Protein AF-A0A7Y4T477-F1 (afdb_monomer)

Nearest PDB structures (foldseek):
  4z48-assembly2_B  TM=4.100E-01  e=2.110E-07  Desulfovibrio piger ATCC 29098
  8veh-assembly4_D  TM=5.046E-01  e=6.248E-06  Rickettsia bellii RML369-C
  3bk5-assembly1_A  TM=3.963E-01  e=6.248E-06  Vibrio parahaemolyticus RIMD 2210633
  8qxp-assembly1_A  TM=1.713E-01  e=1.794E-01  Klebsiella pneumoniae
  5o68-assembly4_L  TM=1.695E-01  e=1.138E-01  Pseudomonas sp. UK4

Foldseek 3Di:
DDDDDDDDDDDDDDDPPPDPPDDLVNLLVVLLVLLQPFQWKKKKKKKWKWKQFPVGTDIWIKIKIWIDGPPKWIKIKIWGDDPDDDTKIWIWTIDPQFIWTDINLDAAIDGPDGLQLRLVVCCVVRVRPSPARPCSNHVPPPHDPPLRHPSPDFAPKDWDDWDDDPNFTWTWIWTDDPNWIKIWTAGDPSRHTAKIWTWDDDPRIIMIMMMGMDMDTNDDDPVVSSDDDDDPSRPDDPDDDDDDDDDDDDDDLVRLLVLLLVLQQPFQWKKKKKKKWKWKDFPPDTDIWIKIKIWIDGPPWWIKIKIWTDDPDPDIKIKIWTTDHQWTWIAIDVDGDIDTDRASLVSLVVCCVVRVRPSQDSVCSNCVPRNVRCLVVPFAPWDFDPWDDDPNFTWTWIWTDRSNKIKIWTAGPPSRHTQKIWIWDDDVRIIMIMIMGMDMDTNDDDDVVSRDPDDDDDD

Sequence (459 aa):
MIIRLVAVLLAATASFSGSSGETPQQLLERMKDVYADCKTYRDSGVTQTVFFSDRGPRTVRKPFTTAFVRPRRFRYEFRDRRGEYEFDRYLIACDGPDVRVWWDVRPGVNTDRSPEAALSAAAGVSSGSSYKIPPLLMPDAPWTPLRGNPLVGLRNLKRLENGEIGGQACLRIAGDRDGDPITLWIEEERMLLRRIEEQCQSTDYRTEETTDFQPEIDVVIPDELLRFDPPESAREPSVASVPPRSREAEPTPEQILEAMKDVYARCRTYMDTGEVHEVFVDDSRRRTIRKPFTTAFVRPDRFRYEFRDRAGEEEWNRYLAWKEATEIRSWRDIKPGIEVHDSLRMALSGAGVLSGGSASVVPSLLMPVELGMLAQLALEELERLEDGERNGVACYRILGKQRDAPILLWIEKERFLLRRSERQSQIPGYLVETTTDYLPELDAEVPAEVLLFDPPERR

Structure (mmCIF, N/CA/C/O backbone):
data_AF-A0A7Y4T477-F1
#
_entry.id   AF-A0A7Y4T477-F1
#
loop_
_atom_site.group_PDB
_atom_site.id
_atom_site.type_symbol
_atom_site.label_atom_id
_atom_site.label_alt_id
_atom_site.label_comp_id
_atom_site.label_asym_id
_atom_site.label_entity_id
_atom_site.label_seq_id
_atom_site.pdbx_PDB_ins_code
_atom_site.Cartn_x
_atom_site.Cartn_y
_atom_site.Cartn_z
_atom_site.occupancy
_atom_site.B_iso_or_equiv
_atom_site.auth_seq_id
_atom_site.auth_comp_id
_atom_site.auth_asym_id
_atom_site.auth_atom_id
_atom_site.pdbx_PDB_model_num
ATOM 1 N N . MET A 1 1 ? -75.885 6.465 30.390 1.00 39.62 1 MET A N 1
ATOM 2 C CA . MET A 1 1 ? -75.005 5.339 30.763 1.00 39.62 1 MET A CA 1
ATOM 3 C C . MET A 1 1 ? -74.248 4.919 29.512 1.00 39.62 1 MET A C 1
ATOM 5 O O . MET A 1 1 ? -74.892 4.399 28.621 1.00 39.62 1 MET A O 1
ATOM 9 N N . ILE A 1 2 ? -72.967 5.286 29.400 1.00 33.28 2 ILE A N 1
ATOM 10 C CA . ILE A 1 2 ? -71.887 4.686 28.582 1.00 33.28 2 ILE A CA 1
ATOM 11 C C . ILE A 1 2 ? -70.650 5.552 28.877 1.00 33.28 2 ILE A C 1
ATOM 13 O O . ILE A 1 2 ? -70.617 6.737 28.554 1.00 33.28 2 ILE A O 1
ATOM 17 N N . ILE A 1 3 ? -69.680 4.967 29.578 1.00 32.41 3 ILE A N 1
ATOM 18 C CA . ILE A 1 3 ? -68.374 5.550 29.907 1.00 32.41 3 ILE A CA 1
ATOM 19 C C . ILE A 1 3 ? -67.410 5.128 28.791 1.00 32.41 3 ILE A C 1
ATOM 21 O O . ILE A 1 3 ? -67.316 3.941 28.486 1.00 32.41 3 ILE A O 1
ATOM 25 N N . ARG A 1 4 ? -66.711 6.086 28.167 1.00 36.78 4 ARG A N 1
ATOM 26 C CA . ARG A 1 4 ? -65.615 5.820 27.221 1.00 36.78 4 ARG A CA 1
ATOM 27 C C . ARG A 1 4 ? -64.299 5.718 27.993 1.00 36.78 4 ARG A C 1
ATOM 29 O O . ARG A 1 4 ? -63.887 6.686 28.624 1.00 36.78 4 ARG A O 1
ATOM 36 N N . LEU A 1 5 ? -63.658 4.552 27.923 1.00 31.56 5 LEU A N 1
ATOM 37 C CA . LEU A 1 5 ? -62.291 4.326 28.391 1.00 31.56 5 LEU A CA 1
ATOM 38 C C . LEU A 1 5 ? -61.298 4.893 27.365 1.00 31.56 5 LEU A C 1
ATOM 40 O O . LEU A 1 5 ? -61.365 4.556 26.184 1.00 31.56 5 LEU A O 1
ATOM 44 N N . VAL A 1 6 ? -60.370 5.725 27.833 1.00 31.89 6 VAL A N 1
ATOM 45 C CA . VAL A 1 6 ? -59.161 6.143 27.113 1.00 31.89 6 VAL A CA 1
ATOM 46 C C . VAL A 1 6 ? -58.026 5.245 27.597 1.00 31.89 6 VAL A C 1
ATOM 48 O O . VAL A 1 6 ? -57.722 5.232 28.787 1.00 31.89 6 VAL A O 1
ATOM 51 N N . ALA A 1 7 ? -57.419 4.478 26.692 1.00 30.83 7 ALA A N 1
ATOM 52 C CA . ALA A 1 7 ? -56.210 3.712 26.969 1.00 30.83 7 ALA A CA 1
ATOM 53 C C . ALA A 1 7 ? -54.987 4.576 26.627 1.00 30.83 7 ALA A C 1
ATOM 55 O O . ALA A 1 7 ? -54.766 4.920 25.468 1.00 30.83 7 ALA A O 1
ATOM 56 N N . VAL A 1 8 ? -54.220 4.945 27.652 1.00 33.53 8 VAL A N 1
ATOM 57 C CA . VAL A 1 8 ? -52.912 5.596 27.524 1.00 33.53 8 VAL A CA 1
ATOM 58 C C . VAL A 1 8 ? -51.866 4.498 27.343 1.00 33.53 8 VAL A C 1
ATOM 60 O O . VAL A 1 8 ? -51.668 3.678 28.238 1.00 33.53 8 VAL A O 1
ATOM 63 N N . LEU A 1 9 ? -51.212 4.468 26.181 1.00 30.81 9 LEU A N 1
ATOM 64 C CA . LEU A 1 9 ? -50.021 3.654 25.946 1.00 30.81 9 LEU A CA 1
ATOM 65 C C . LEU A 1 9 ? -48.815 4.390 26.556 1.00 30.81 9 LEU A C 1
ATOM 67 O O . LEU A 1 9 ? -48.405 5.432 26.049 1.00 30.81 9 LEU A O 1
ATOM 71 N N . LEU A 1 10 ? -48.261 3.864 27.649 1.00 33.50 10 LEU A N 1
ATOM 72 C CA . LEU A 1 10 ? -46.955 4.276 28.164 1.00 33.50 10 LEU A CA 1
ATOM 73 C C . LEU A 1 10 ? -45.861 3.583 27.342 1.00 33.50 10 LEU A C 1
ATOM 75 O O . LEU A 1 10 ? -45.701 2.366 27.419 1.00 33.50 10 LEU A O 1
ATOM 79 N N . ALA A 1 11 ? -45.105 4.360 26.568 1.00 34.81 11 ALA A N 1
ATOM 80 C CA . ALA A 1 11 ? -43.832 3.924 26.013 1.00 34.81 11 ALA A CA 1
ATOM 81 C C . ALA A 1 11 ? -42.778 3.953 27.131 1.00 34.81 11 ALA A C 1
ATOM 83 O O . ALA A 1 11 ? -42.527 4.999 27.729 1.00 34.81 11 ALA A O 1
ATOM 84 N N . ALA A 1 12 ? -42.188 2.799 27.435 1.00 33.12 12 ALA A N 1
ATOM 85 C CA . ALA A 1 12 ? -41.082 2.693 28.374 1.00 33.12 12 ALA A CA 1
ATOM 86 C C . ALA A 1 12 ? -39.796 3.200 27.703 1.00 33.12 12 ALA A C 1
ATOM 88 O O . ALA A 1 12 ? -39.228 2.531 26.844 1.00 33.12 12 ALA A O 1
ATOM 89 N N . THR A 1 13 ? -39.334 4.383 28.097 1.00 38.53 13 THR A N 1
ATOM 90 C CA . THR A 1 13 ? -37.973 4.852 27.824 1.00 38.53 13 THR A CA 1
ATOM 91 C C . THR A 1 13 ? -37.028 4.166 28.808 1.00 38.53 13 THR A C 1
ATOM 93 O O . THR A 1 13 ? -36.991 4.521 29.987 1.00 38.53 13 THR A O 1
ATOM 96 N N . ALA A 1 14 ? -36.290 3.157 28.350 1.00 36.94 14 ALA A N 1
ATOM 97 C CA . ALA A 1 14 ? -35.189 2.593 29.118 1.00 36.94 14 ALA A CA 1
ATOM 98 C C . ALA A 1 14 ? -33.993 3.552 29.029 1.00 36.94 14 ALA A C 1
ATOM 100 O O . ALA A 1 14 ? -33.300 3.599 28.019 1.00 36.94 14 ALA A O 1
ATOM 101 N N . SER A 1 15 ? -33.769 4.346 30.075 1.00 38.06 15 SER A N 1
ATOM 102 C CA . SER A 1 15 ? -32.536 5.116 30.227 1.00 38.06 15 SER A CA 1
ATOM 103 C C . SER A 1 15 ? -31.394 4.156 30.559 1.00 38.06 15 SER A C 1
ATOM 105 O O . SER A 1 15 ? -31.361 3.577 31.645 1.00 38.06 15 SER A O 1
ATOM 107 N N . PHE A 1 16 ? -30.468 3.968 29.620 1.00 41.22 16 PHE A N 1
ATOM 108 C CA . PHE A 1 16 ? -29.264 3.172 29.831 1.00 41.22 16 PHE A CA 1
ATOM 109 C C . PHE A 1 16 ? -28.226 4.029 30.567 1.00 41.22 16 PHE A C 1
ATOM 111 O O . PHE A 1 16 ? -27.425 4.739 29.969 1.00 41.22 16 PHE A O 1
ATOM 118 N N . SER A 1 17 ? -28.263 4.015 31.897 1.00 44.97 17 SER A N 1
ATOM 119 C CA . SER A 1 17 ? -27.195 4.590 32.716 1.00 44.97 17 SER A CA 1
ATOM 120 C C . SER A 1 17 ? -25.987 3.650 32.676 1.00 44.97 17 SER A C 1
ATOM 122 O O . SER A 1 17 ? -25.964 2.643 33.387 1.00 44.97 17 SER A O 1
ATOM 124 N N . GLY A 1 18 ? -25.004 3.951 31.822 1.00 44.03 18 GLY A N 1
ATOM 125 C CA . GLY A 1 18 ? -23.741 3.216 31.747 1.00 44.03 18 GLY A CA 1
ATOM 126 C C . GLY A 1 18 ? -23.065 3.153 33.118 1.00 44.03 18 GLY A C 1
ATOM 127 O O . GLY A 1 18 ? -22.814 4.181 33.747 1.00 44.03 18 GLY A O 1
ATOM 128 N N . SER A 1 19 ? -22.805 1.941 33.613 1.00 50.12 19 SER A N 1
ATOM 129 C CA . SER A 1 19 ? -22.192 1.759 34.929 1.00 50.12 19 SER A CA 1
ATOM 130 C C . SER A 1 19 ? -20.755 2.292 34.919 1.00 50.12 19 SER A C 1
ATOM 132 O O . SER A 1 19 ? -19.971 2.017 34.007 1.00 50.12 19 SER A O 1
ATOM 134 N N . SER A 1 20 ? -20.374 3.033 35.955 1.00 59.00 20 SER A N 1
ATOM 135 C CA . SER A 1 20 ? -19.043 3.627 36.132 1.00 59.00 20 SER A CA 1
ATOM 136 C C . SER A 1 20 ? -17.911 2.604 36.365 1.00 59.00 20 SER A C 1
ATOM 138 O O . SER A 1 20 ? -16.838 2.986 36.823 1.00 59.00 20 SER A O 1
ATOM 140 N N . GLY A 1 21 ? -18.139 1.312 36.089 1.00 79.06 21 GLY A N 1
ATOM 141 C CA . GLY A 1 21 ? -17.210 0.208 36.356 1.00 79.06 21 GLY A CA 1
ATOM 142 C C . GLY A 1 21 ? -16.731 -0.576 35.130 1.00 79.06 21 GLY A C 1
ATOM 143 O O . GLY A 1 21 ? -15.912 -1.476 35.293 1.00 79.06 21 GLY A O 1
ATOM 144 N N . GLU A 1 22 ? -17.213 -0.273 33.920 1.00 87.75 22 GLU A N 1
ATOM 145 C CA . GLU A 1 22 ? -16.790 -1.006 32.716 1.00 87.75 22 GLU A CA 1
ATOM 146 C C . GLU A 1 22 ? -15.349 -0.669 32.311 1.00 87.75 22 GLU A C 1
ATOM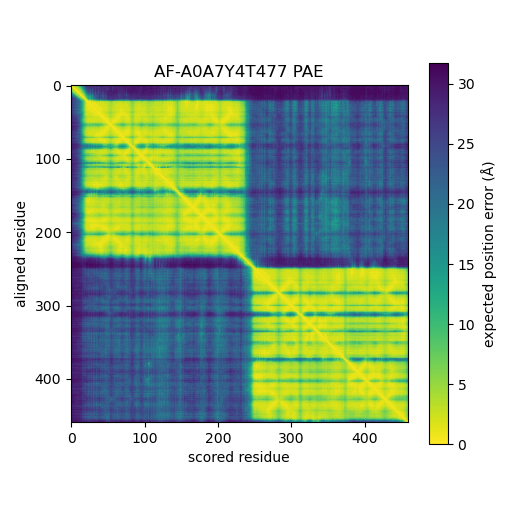 148 O O . GLU A 1 22 ? -14.958 0.504 32.233 1.00 87.75 22 GLU A O 1
ATOM 153 N N . THR A 1 23 ? -14.563 -1.709 32.023 1.00 94.38 23 THR A N 1
ATOM 154 C CA . THR A 1 23 ? -13.184 -1.565 31.549 1.00 94.38 23 THR A CA 1
ATOM 155 C C . THR A 1 23 ? -13.151 -1.113 30.084 1.00 94.38 23 THR A C 1
ATOM 157 O O . THR A 1 23 ? -14.080 -1.399 29.323 1.00 94.38 23 THR A O 1
ATOM 160 N N . PRO A 1 24 ? -12.069 -0.452 29.628 1.00 95.06 24 PRO A N 1
ATOM 161 C CA . PRO A 1 24 ? -11.892 -0.123 28.211 1.00 95.06 24 PRO A CA 1
ATOM 162 C C . PRO A 1 24 ? -12.053 -1.329 27.278 1.00 95.06 24 PRO A C 1
ATOM 164 O O . PRO A 1 24 ? -12.638 -1.212 26.208 1.00 95.06 24 PRO A O 1
ATOM 167 N N . GLN A 1 25 ? -11.567 -2.499 27.694 1.00 93.69 25 GLN A N 1
ATOM 168 C CA . GLN A 1 25 ? -11.670 -3.743 26.936 1.00 93.69 25 GLN A CA 1
ATOM 169 C C . GLN A 1 25 ? -13.130 -4.167 26.754 1.00 93.69 25 GLN A C 1
ATOM 171 O O . GLN A 1 25 ? -13.528 -4.499 25.643 1.00 93.69 25 GLN A O 1
ATOM 176 N N . GLN A 1 26 ? -13.930 -4.115 27.824 1.00 94.62 26 GLN A N 1
ATOM 177 C CA . GLN A 1 26 ? -15.356 -4.452 27.772 1.00 94.62 26 GLN A CA 1
ATOM 178 C C . GLN A 1 26 ? -16.133 -3.491 26.867 1.00 94.62 26 GLN A C 1
ATOM 180 O O . GLN A 1 26 ? -16.978 -3.925 26.091 1.00 94.62 26 GLN A O 1
ATOM 185 N N . LEU A 1 27 ? -15.813 -2.196 26.923 1.00 95.25 27 LEU A N 1
ATOM 186 C CA . LEU A 1 27 ? -16.435 -1.188 26.064 1.00 95.25 27 LEU A CA 1
ATOM 187 C C . LEU A 1 27 ? -16.106 -1.407 24.581 1.00 95.25 27 LEU A C 1
ATOM 189 O O . LEU A 1 27 ? -16.996 -1.289 23.739 1.00 95.25 27 LEU A O 1
ATOM 193 N N . LEU A 1 28 ? -14.851 -1.743 24.262 1.00 94.38 28 LEU A N 1
ATOM 194 C CA . LEU A 1 28 ? -14.455 -2.070 22.891 1.00 94.38 28 LEU A CA 1
ATOM 195 C C . LEU A 1 28 ? -15.134 -3.335 22.386 1.00 94.38 28 LEU A C 1
ATOM 197 O O . LEU A 1 28 ? -15.555 -3.358 21.235 1.00 94.38 28 LEU A O 1
ATOM 201 N N . GLU A 1 29 ? -15.253 -4.363 23.221 1.00 92.75 29 GLU A N 1
ATOM 202 C CA . GLU A 1 29 ? -15.910 -5.601 22.810 1.00 92.75 29 GLU A CA 1
ATOM 203 C C . GLU A 1 29 ? -17.400 -5.378 22.556 1.00 92.75 29 GLU A C 1
ATOM 205 O O . GLU A 1 29 ? -17.884 -5.701 21.478 1.00 92.75 29 GLU A O 1
ATOM 210 N N . ARG A 1 30 ? -18.089 -4.657 23.450 1.00 95.75 30 ARG A N 1
ATOM 211 C CA . ARG A 1 30 ? -19.495 -4.283 23.246 1.00 95.75 30 ARG A CA 1
ATOM 212 C C . ARG A 1 30 ? -19.708 -3.470 21.968 1.00 95.75 30 ARG A C 1
ATOM 214 O O . ARG A 1 30 ? -20.701 -3.664 21.277 1.00 95.75 30 ARG A O 1
ATOM 221 N N . MET A 1 31 ? -18.793 -2.551 21.647 1.00 96.38 31 MET A N 1
ATOM 222 C CA . MET A 1 31 ? -18.834 -1.820 20.376 1.00 96.38 31 MET A CA 1
ATOM 223 C C . MET A 1 31 ? -18.731 -2.787 19.189 1.00 96.38 31 MET A C 1
ATOM 225 O O . MET A 1 31 ? -19.536 -2.699 18.269 1.00 96.38 31 MET A O 1
ATOM 229 N N . LYS A 1 32 ? -17.768 -3.717 19.197 1.00 94.31 32 LYS A N 1
ATOM 230 C CA . LYS A 1 32 ? -17.609 -4.695 18.109 1.00 94.31 32 LYS A CA 1
ATOM 231 C C . LYS A 1 32 ? -18.841 -5.580 17.953 1.00 94.31 32 LYS A C 1
ATOM 233 O O . LYS A 1 32 ? -19.265 -5.768 16.818 1.00 94.31 32 LYS A O 1
ATOM 238 N N . ASP A 1 33 ? -19.426 -6.045 19.056 1.00 94.94 33 ASP A N 1
ATOM 239 C CA . ASP A 1 33 ? -20.644 -6.861 19.051 1.00 94.94 33 ASP A CA 1
ATOM 240 C C . ASP A 1 33 ? -21.796 -6.130 18.347 1.00 94.94 33 ASP A C 1
ATOM 242 O O . ASP A 1 33 ? -22.459 -6.698 17.485 1.00 94.94 33 ASP A O 1
ATOM 246 N N . VAL A 1 34 ? -21.972 -4.826 18.602 1.00 97.69 34 VAL A N 1
ATOM 247 C CA . VAL A 1 34 ? -22.994 -4.015 17.913 1.00 97.69 34 VAL A CA 1
ATOM 248 C C . VAL A 1 34 ? -22.800 -4.006 16.390 1.00 97.69 34 VAL A C 1
ATOM 250 O O . VAL A 1 34 ? -23.770 -4.149 15.643 1.00 97.69 34 VAL A O 1
ATOM 253 N N . TYR A 1 35 ? -21.564 -3.867 15.902 1.00 96.75 35 TYR A N 1
ATOM 254 C CA . TYR A 1 35 ? -21.280 -3.927 14.461 1.00 96.75 35 TYR A CA 1
ATOM 255 C C . TYR A 1 35 ? -21.420 -5.350 13.894 1.00 96.75 35 TYR A C 1
ATOM 257 O O . TYR A 1 35 ? -21.933 -5.522 12.784 1.00 96.75 35 TYR A O 1
ATOM 265 N N . ALA A 1 36 ? -20.997 -6.361 14.653 1.00 94.50 36 ALA A N 1
ATOM 266 C CA . ALA A 1 36 ? -21.094 -7.770 14.291 1.00 94.50 36 ALA A CA 1
ATOM 267 C C . ALA A 1 36 ? -22.551 -8.241 14.164 1.00 94.50 36 ALA A C 1
ATOM 269 O O . ALA A 1 36 ? -22.854 -9.030 13.267 1.00 94.50 36 ALA A O 1
ATOM 270 N N . ASP A 1 37 ? -23.449 -7.714 14.998 1.00 96.38 37 ASP A N 1
ATOM 271 C CA . ASP A 1 37 ? -24.852 -8.126 15.066 1.00 96.38 37 ASP A CA 1
ATOM 272 C C . ASP A 1 37 ? -25.777 -7.323 14.141 1.00 96.38 37 ASP A C 1
ATOM 274 O O . ASP A 1 37 ? -26.859 -7.801 13.780 1.00 96.38 37 ASP A O 1
ATOM 278 N N . CYS A 1 38 ? -25.374 -6.121 13.710 1.00 97.31 38 CYS A N 1
ATOM 279 C CA . CYS A 1 38 ? -26.228 -5.286 12.864 1.00 97.31 38 CYS A CA 1
ATOM 280 C C . CYS A 1 38 ? -26.579 -5.979 11.534 1.00 97.31 38 CYS A C 1
ATOM 282 O O . CYS A 1 38 ? -25.773 -6.687 10.917 1.00 97.31 38 CYS A O 1
ATOM 284 N N . LYS A 1 39 ? -27.810 -5.781 11.061 1.00 97.94 39 LYS A N 1
ATOM 285 C CA . LYS A 1 39 ? -28.312 -6.328 9.790 1.00 97.94 39 LYS A CA 1
ATOM 286 C C . LYS A 1 39 ? -27.908 -5.459 8.615 1.00 97.94 39 LYS A C 1
ATOM 288 O O . LYS A 1 39 ? -27.639 -5.971 7.528 1.00 97.94 39 LYS A O 1
ATOM 293 N N . THR A 1 40 ? -27.895 -4.153 8.831 1.00 98.50 40 THR A N 1
ATOM 294 C CA . THR A 1 40 ? -27.515 -3.168 7.829 1.00 98.50 40 THR A CA 1
ATOM 295 C C . THR A 1 40 ? -26.647 -2.092 8.453 1.00 98.50 40 THR A C 1
ATOM 297 O O . THR A 1 40 ? -26.750 -1.800 9.644 1.00 98.50 40 THR A O 1
ATOM 300 N N . TYR A 1 41 ? -25.796 -1.494 7.631 1.00 98.56 41 TYR A N 1
ATOM 301 C CA . TYR A 1 41 ? -24.948 -0.385 8.027 1.00 98.56 41 TYR A CA 1
ATOM 302 C C . TYR A 1 41 ? -24.767 0.568 6.852 1.00 98.56 41 TYR A C 1
ATOM 304 O O . TYR A 1 41 ? -24.539 0.134 5.721 1.00 98.56 41 TYR A O 1
ATOM 312 N N . ARG A 1 42 ? -24.838 1.870 7.117 1.00 98.31 42 ARG A N 1
ATOM 313 C CA . ARG A 1 42 ? -24.329 2.896 6.209 1.00 98.31 42 ARG A CA 1
ATOM 314 C C . ARG A 1 42 ? -23.553 3.946 6.966 1.00 98.31 42 ARG A C 1
ATOM 316 O O . ARG A 1 42 ? -23.807 4.191 8.142 1.00 98.31 42 ARG A O 1
ATOM 323 N N . ASP A 1 43 ? -22.635 4.574 6.257 1.00 97.69 43 ASP A N 1
ATOM 324 C CA . ASP A 1 43 ? -21.819 5.638 6.802 1.00 97.69 43 ASP A CA 1
ATOM 325 C C . ASP A 1 43 ? -21.274 6.544 5.701 1.00 97.69 43 ASP A C 1
ATOM 327 O O . ASP A 1 43 ? -21.006 6.106 4.577 1.00 97.69 43 ASP A O 1
ATOM 331 N N . SER A 1 44 ? -21.082 7.804 6.065 1.00 97.50 44 SER A N 1
ATOM 332 C CA . SER A 1 44 ? -20.267 8.766 5.345 1.00 97.50 44 SER A CA 1
ATOM 333 C C . SER A 1 44 ? -19.275 9.395 6.309 1.00 97.50 44 SER A C 1
ATOM 335 O O . SER A 1 44 ? -19.654 9.915 7.358 1.00 97.50 44 SER A O 1
ATOM 337 N N . GLY A 1 45 ? -18.008 9.402 5.923 1.00 97.19 45 GLY A N 1
ATOM 338 C CA . GLY A 1 45 ? -16.941 9.887 6.777 1.00 97.19 45 GLY A CA 1
ATOM 339 C C . GLY A 1 45 ? -15.860 10.622 6.011 1.00 97.19 45 GLY A C 1
ATOM 340 O O . GLY A 1 45 ? -15.884 10.728 4.781 1.00 97.19 45 GLY A O 1
ATOM 341 N N . VAL A 1 46 ? -14.901 11.162 6.754 1.00 97.25 46 VAL A N 1
ATOM 342 C CA . VAL A 1 46 ? -13.724 11.823 6.189 1.00 97.25 46 VAL A CA 1
ATOM 343 C C . VAL A 1 46 ? -12.504 11.392 6.975 1.00 97.25 46 VAL A C 1
ATOM 345 O O . VAL A 1 46 ? -12.455 11.577 8.188 1.00 97.25 46 VAL A O 1
ATOM 348 N N . THR A 1 47 ? -11.495 10.879 6.274 1.00 96.12 47 THR A N 1
ATOM 349 C CA . THR A 1 47 ? -10.149 10.778 6.838 1.00 96.12 47 THR A CA 1
ATOM 350 C C . THR A 1 47 ? -9.374 12.043 6.510 1.00 96.12 47 THR A C 1
ATOM 352 O O . THR A 1 47 ? -9.248 12.424 5.347 1.00 96.12 47 THR A O 1
ATOM 355 N N . GLN A 1 48 ? -8.863 12.708 7.537 1.00 95.94 48 GLN A N 1
ATOM 356 C CA . GLN A 1 48 ? -7.990 13.862 7.440 1.00 95.94 48 GLN A CA 1
ATOM 357 C C . GLN A 1 48 ? -6.619 13.504 8.004 1.00 95.94 48 GLN A C 1
ATOM 359 O O . GLN A 1 48 ? -6.520 13.143 9.169 1.00 95.94 48 GLN A O 1
ATOM 364 N N . THR A 1 49 ? -5.569 13.673 7.208 1.00 92.00 49 THR A N 1
ATOM 365 C CA . THR A 1 49 ? -4.183 13.454 7.637 1.00 92.00 49 THR A CA 1
ATOM 366 C C . THR A 1 49 ? -3.415 14.767 7.533 1.00 92.00 49 THR A C 1
ATOM 368 O O . THR A 1 49 ? -3.346 15.370 6.457 1.00 92.00 49 THR A O 1
ATOM 371 N N . VAL A 1 50 ? -2.834 15.219 8.643 1.00 93.19 50 VAL A N 1
ATOM 372 C CA . VAL A 1 50 ? -1.918 16.361 8.703 1.00 93.19 50 VAL A CA 1
ATOM 373 C C . VAL A 1 50 ? -0.493 15.824 8.727 1.00 93.19 50 VAL A C 1
ATOM 375 O O . VAL A 1 50 ? -0.082 15.176 9.683 1.00 93.19 50 VAL A O 1
ATOM 378 N N . PHE A 1 51 ? 0.258 16.092 7.665 1.00 88.44 51 PHE A N 1
ATOM 379 C CA . PHE A 1 51 ? 1.667 15.745 7.522 1.00 88.44 51 PHE A CA 1
ATOM 380 C C . PHE A 1 51 ? 2.521 16.907 8.008 1.00 88.44 51 PHE A C 1
ATOM 382 O O . PHE A 1 51 ? 2.432 18.002 7.456 1.00 88.44 51 PHE A O 1
ATOM 389 N N . PHE A 1 52 ? 3.368 16.670 9.002 1.00 88.44 52 PHE A N 1
ATOM 390 C CA . PHE A 1 52 ? 4.343 17.634 9.497 1.00 88.44 52 PHE A CA 1
ATOM 391 C C . PHE A 1 52 ? 5.710 17.324 8.883 1.00 88.44 52 PHE A C 1
ATOM 393 O O . PHE A 1 52 ? 6.208 16.206 9.010 1.00 88.44 52 PHE A O 1
ATOM 400 N N . SER A 1 53 ? 6.296 18.319 8.215 1.00 82.81 53 SER A N 1
ATOM 401 C CA . SER A 1 53 ? 7.623 18.261 7.588 1.00 82.81 53 SER A CA 1
ATOM 402 C C . SER A 1 53 ? 8.345 19.600 7.755 1.00 82.81 53 SER A C 1
ATOM 404 O O . SER A 1 53 ? 7.715 20.594 8.126 1.00 82.81 53 SER A O 1
ATOM 406 N N . ASP A 1 54 ? 9.623 19.665 7.379 1.00 81.50 54 ASP A N 1
ATOM 407 C CA . ASP A 1 54 ? 10.417 20.906 7.387 1.00 81.50 54 ASP A CA 1
ATOM 408 C C . ASP A 1 54 ? 9.822 22.027 6.517 1.00 81.50 54 ASP A C 1
ATOM 410 O O . ASP A 1 54 ? 10.106 23.205 6.717 1.00 81.50 54 ASP A O 1
ATOM 414 N N . ARG A 1 55 ? 8.963 21.679 5.549 1.00 81.75 55 ARG A N 1
ATOM 415 C CA . ARG A 1 55 ? 8.259 22.641 4.682 1.00 81.75 55 ARG A CA 1
ATOM 416 C C . ARG A 1 55 ? 6.950 23.162 5.287 1.00 81.75 55 ARG A C 1
ATOM 418 O O . ARG A 1 55 ? 6.237 23.915 4.628 1.00 81.75 55 ARG A O 1
ATOM 425 N N . GLY A 1 56 ? 6.630 22.763 6.517 1.00 86.31 56 GLY A N 1
ATOM 426 C CA . GLY A 1 56 ? 5.387 23.086 7.210 1.00 86.31 56 GLY A CA 1
ATOM 427 C C . GLY A 1 56 ? 4.325 21.982 7.112 1.00 86.31 56 GLY A C 1
ATOM 428 O O . GLY A 1 56 ? 4.546 20.943 6.474 1.00 86.31 56 GLY A O 1
ATOM 429 N N . PRO A 1 57 ? 3.174 22.178 7.783 1.00 90.88 57 PRO A N 1
ATOM 430 C CA . PRO A 1 57 ? 2.095 21.206 7.796 1.00 90.88 57 PRO A CA 1
ATOM 431 C C . PRO A 1 57 ? 1.328 21.199 6.468 1.00 90.88 57 PRO A C 1
ATOM 433 O O . PRO A 1 57 ? 0.926 22.244 5.956 1.00 90.88 57 PRO A O 1
ATOM 436 N N . ARG A 1 58 ? 1.056 20.007 5.935 1.00 90.06 58 ARG A N 1
ATOM 437 C CA . ARG A 1 58 ? 0.163 19.792 4.789 1.00 90.06 58 ARG A CA 1
ATOM 438 C C . ARG A 1 58 ? -1.004 18.915 5.214 1.00 90.06 58 ARG A C 1
ATOM 440 O O . ARG A 1 58 ? -0.795 17.859 5.793 1.00 90.06 58 ARG A O 1
ATOM 447 N N . THR A 1 59 ? -2.224 19.305 4.858 1.00 89.94 59 THR A N 1
ATOM 448 C CA . THR A 1 59 ? -3.429 18.516 5.156 1.00 89.94 59 THR A CA 1
ATOM 449 C C . THR A 1 59 ? -3.948 17.818 3.902 1.00 89.94 59 THR A C 1
ATOM 451 O O . THR A 1 59 ? -4.054 18.436 2.844 1.00 89.94 59 THR A O 1
ATOM 454 N N . VAL A 1 60 ? -4.294 16.539 4.024 1.00 86.81 60 VAL A N 1
ATOM 455 C CA . VAL A 1 60 ? -4.993 15.749 3.003 1.00 86.81 60 VAL A CA 1
ATOM 456 C C . VAL A 1 60 ? -6.324 15.289 3.584 1.00 86.81 60 VAL A C 1
ATOM 458 O O . VAL A 1 60 ? -6.381 14.906 4.749 1.00 86.81 60 VAL A O 1
ATOM 461 N N . ARG A 1 61 ? -7.400 15.346 2.793 1.00 91.81 61 ARG A N 1
ATOM 462 C CA . ARG A 1 61 ? -8.745 14.914 3.198 1.00 91.81 61 ARG A CA 1
ATOM 463 C C . ARG A 1 61 ? -9.303 13.946 2.166 1.00 91.81 61 ARG A C 1
ATOM 465 O O . ARG A 1 61 ? -9.299 14.268 0.981 1.00 91.81 61 ARG A O 1
ATOM 472 N N . LYS A 1 62 ? -9.802 12.804 2.628 1.00 93.44 62 LYS A N 1
ATOM 473 C CA . LYS A 1 62 ? -10.361 11.734 1.800 1.00 93.44 62 LYS A CA 1
ATOM 474 C C . LYS A 1 62 ? -11.752 11.377 2.316 1.00 93.44 62 LYS A C 1
ATOM 476 O O . LYS A 1 62 ? -11.856 10.655 3.311 1.00 93.44 62 LYS A O 1
ATOM 481 N N . PRO A 1 63 ? -12.825 11.937 1.729 1.00 96.25 63 PRO A N 1
ATOM 482 C CA . PRO A 1 63 ? -14.174 11.530 2.082 1.00 96.25 63 PRO A CA 1
ATOM 483 C C . PRO A 1 63 ? -14.430 10.103 1.593 1.00 96.25 63 PRO A C 1
ATOM 485 O O . PRO A 1 63 ? -13.953 9.708 0.525 1.00 96.25 63 PRO A O 1
ATOM 488 N N . PHE A 1 64 ? -15.202 9.346 2.361 1.00 97.12 64 PHE A N 1
ATOM 489 C CA . PHE A 1 64 ? -15.596 7.987 2.023 1.00 97.12 64 PHE A CA 1
ATOM 490 C C . PHE A 1 64 ? -17.062 7.726 2.364 1.00 97.12 64 PHE A C 1
ATOM 492 O O . PHE A 1 64 ? -17.682 8.444 3.148 1.00 97.12 64 PHE A O 1
ATOM 499 N N . THR A 1 65 ? -17.611 6.677 1.761 1.00 97.88 65 THR A N 1
ATOM 500 C CA . THR A 1 65 ? -18.934 6.134 2.071 1.00 97.88 65 THR A CA 1
ATOM 501 C C . THR A 1 65 ? -18.857 4.620 2.152 1.00 97.88 65 THR A C 1
ATOM 503 O O . THR A 1 65 ? -18.138 3.988 1.375 1.00 97.88 65 THR A O 1
ATOM 506 N N . THR A 1 66 ? -19.620 4.043 3.072 1.00 97.88 66 THR A N 1
ATOM 507 C CA . THR A 1 66 ? -19.754 2.594 3.230 1.00 97.88 66 THR A CA 1
ATOM 508 C C . THR A 1 66 ? -21.232 2.240 3.290 1.00 97.88 66 THR A C 1
ATOM 510 O O . THR A 1 66 ? -22.005 2.935 3.944 1.00 97.88 66 THR A O 1
ATOM 513 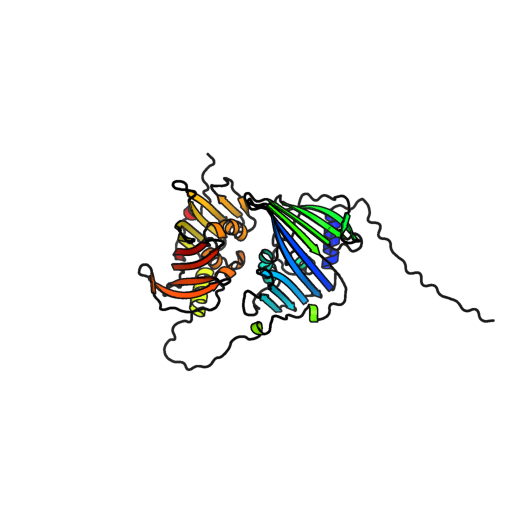N N . ALA A 1 67 ? -21.632 1.162 2.627 1.00 98.25 67 ALA A N 1
ATOM 514 C CA . ALA A 1 67 ? -22.960 0.575 2.743 1.00 98.25 67 ALA A CA 1
ATOM 515 C C . ALA A 1 67 ? -22.833 -0.945 2.856 1.00 98.25 67 ALA A C 1
ATOM 517 O O . ALA A 1 67 ? -22.011 -1.563 2.182 1.00 98.25 67 ALA A O 1
ATOM 518 N N . PHE A 1 68 ? -23.641 -1.551 3.714 1.00 97.56 68 PHE A N 1
ATOM 519 C CA . PHE A 1 68 ? -23.594 -2.975 3.999 1.00 97.56 68 PHE A CA 1
ATOM 520 C C . PHE A 1 68 ? -24.984 -3.509 4.332 1.00 97.56 68 PHE A C 1
ATOM 522 O O . PHE A 1 68 ? -25.750 -2.886 5.069 1.00 97.56 68 PHE A O 1
ATOM 529 N N . VAL A 1 69 ? -25.285 -4.691 3.802 1.00 97.62 69 VAL A N 1
ATOM 530 C CA . VAL A 1 69 ? -26.464 -5.490 4.124 1.00 97.62 69 VAL A CA 1
ATOM 531 C C . VAL A 1 69 ? -26.016 -6.938 4.306 1.00 97.62 69 VAL A C 1
ATOM 533 O O . VAL A 1 69 ? -25.451 -7.565 3.401 1.00 97.62 69 VAL A O 1
ATOM 536 N N . ARG A 1 70 ? -26.283 -7.481 5.494 1.00 95.00 70 ARG A N 1
ATOM 537 C CA . ARG A 1 70 ? -25.984 -8.869 5.845 1.00 95.00 70 ARG A CA 1
ATOM 538 C C . ARG A 1 70 ? -26.767 -9.820 4.916 1.00 95.00 70 ARG A C 1
ATOM 540 O O . ARG A 1 70 ? -27.926 -9.546 4.608 1.00 95.00 70 ARG A O 1
ATOM 547 N N . PRO A 1 71 ? -26.179 -10.947 4.470 1.00 90.00 71 PRO A N 1
ATOM 548 C CA . PRO A 1 71 ? -24.879 -11.474 4.883 1.00 90.00 71 PRO A CA 1
ATOM 549 C C . PRO A 1 71 ? -23.662 -10.879 4.170 1.00 90.00 71 PRO A C 1
ATOM 551 O O . PRO A 1 71 ? -22.599 -10.847 4.780 1.00 90.00 71 PRO A O 1
ATOM 554 N N . ARG A 1 72 ? -23.764 -10.464 2.899 1.00 85.00 72 ARG A N 1
ATOM 555 C CA . ARG A 1 72 ? -22.574 -10.201 2.058 1.00 85.00 72 ARG A CA 1
ATOM 556 C C . ARG A 1 72 ? -22.767 -9.153 0.954 1.00 85.00 72 ARG A C 1
ATOM 558 O O . ARG A 1 72 ? -22.020 -9.171 -0.020 1.00 85.00 72 ARG A O 1
ATOM 565 N N . ARG A 1 73 ? -23.746 -8.251 1.067 1.00 94.25 73 ARG A N 1
ATOM 566 C CA . ARG A 1 73 ? -23.844 -7.099 0.156 1.00 94.25 73 ARG A CA 1
ATOM 567 C C . ARG A 1 73 ? -23.092 -5.936 0.774 1.00 94.25 73 ARG A C 1
ATOM 569 O O . ARG A 1 73 ? -23.405 -5.522 1.884 1.00 94.25 73 ARG A O 1
ATOM 576 N N . PHE A 1 74 ? -22.085 -5.433 0.081 1.00 95.00 74 PHE A N 1
ATOM 577 C CA . PHE A 1 74 ? -21.182 -4.422 0.611 1.00 95.00 74 PHE A CA 1
ATOM 578 C C . PHE A 1 74 ? -20.763 -3.461 -0.492 1.00 95.00 74 PHE A C 1
ATOM 580 O O . PHE A 1 74 ? -20.530 -3.865 -1.626 1.00 95.00 74 PHE A O 1
ATOM 587 N N . ARG A 1 75 ? -20.621 -2.186 -0.153 1.00 96.69 75 ARG A N 1
ATOM 588 C CA . ARG A 1 75 ? -20.035 -1.178 -1.024 1.00 96.69 75 ARG A CA 1
ATOM 589 C C . ARG A 1 75 ? -19.186 -0.239 -0.194 1.00 96.69 75 ARG A C 1
ATOM 591 O O . ARG A 1 75 ? -19.615 0.234 0.854 1.00 96.69 75 ARG A O 1
ATOM 598 N N . TYR A 1 76 ? -18.015 0.076 -0.711 1.00 96.62 76 TYR A N 1
ATOM 599 C CA . TYR A 1 76 ? -17.134 1.082 -0.156 1.00 96.62 76 TYR A CA 1
ATOM 600 C C . TYR A 1 76 ? -16.634 1.989 -1.271 1.00 96.62 76 TYR A C 1
ATOM 602 O O . TYR A 1 76 ? -16.215 1.519 -2.327 1.00 96.62 76 TYR A O 1
ATOM 610 N N . GLU A 1 77 ? -16.676 3.291 -1.033 1.00 96.19 77 GLU A N 1
ATOM 611 C CA . GLU A 1 77 ? -16.127 4.294 -1.934 1.00 96.19 77 GLU A CA 1
ATOM 612 C C . GLU A 1 77 ? -15.303 5.292 -1.139 1.00 96.19 77 GLU A C 1
ATOM 614 O O . GLU A 1 77 ? -15.770 5.768 -0.110 1.00 96.19 77 GLU A O 1
ATOM 619 N N . PHE A 1 78 ? -14.138 5.684 -1.651 1.00 94.50 78 PHE A N 1
ATOM 620 C CA . PHE A 1 78 ? -13.474 6.907 -1.203 1.00 94.50 78 PHE A CA 1
ATOM 621 C C . PHE A 1 78 ? -13.084 7.779 -2.384 1.00 94.50 78 PHE A C 1
ATOM 623 O O . PHE A 1 78 ? -13.012 7.315 -3.525 1.00 94.50 78 PHE A O 1
ATOM 630 N N . ARG A 1 79 ? -12.834 9.052 -2.089 1.00 91.62 79 ARG A N 1
ATOM 631 C CA . ARG A 1 79 ? -12.346 10.024 -3.060 1.00 91.62 79 ARG A CA 1
ATOM 632 C C . ARG A 1 79 ? -11.022 10.600 -2.595 1.00 91.62 79 ARG A C 1
ATOM 634 O O . ARG A 1 79 ? -10.894 10.987 -1.434 1.00 91.62 79 ARG A O 1
ATOM 641 N N . ASP A 1 80 ? -10.054 10.663 -3.496 1.00 84.38 80 ASP A N 1
ATOM 642 C CA . ASP A 1 80 ? -8.785 11.354 -3.284 1.00 84.38 80 ASP A CA 1
ATOM 643 C C . ASP A 1 80 ? -8.719 12.578 -4.186 1.00 84.38 80 ASP A C 1
ATOM 645 O O . ASP A 1 80 ? -9.195 12.547 -5.314 1.00 84.38 80 ASP A O 1
ATOM 649 N N . ARG A 1 81 ? -8.171 13.683 -3.694 1.00 78.81 81 ARG A N 1
ATOM 650 C CA . ARG A 1 81 ? -8.176 14.939 -4.446 1.00 78.81 81 ARG A CA 1
ATOM 651 C C . ARG A 1 81 ? -6.995 14.981 -5.418 1.00 78.81 81 ARG A C 1
ATOM 653 O O . ARG A 1 81 ? -5.842 14.950 -4.986 1.00 78.81 81 ARG A O 1
ATOM 660 N N . ARG A 1 82 ? -7.283 15.163 -6.709 1.00 66.81 82 ARG A N 1
ATOM 661 C CA . ARG A 1 82 ? -6.312 15.434 -7.777 1.00 66.81 82 ARG A CA 1
ATOM 662 C C . ARG A 1 82 ? -6.370 16.926 -8.131 1.00 66.81 82 ARG A C 1
ATOM 664 O O . ARG A 1 82 ? -7.366 17.437 -8.627 1.00 66.81 82 ARG A O 1
ATOM 671 N N . GLY A 1 83 ? -5.305 17.669 -7.832 1.00 60.53 83 GLY A N 1
ATOM 672 C CA . GLY A 1 83 ? -5.253 19.112 -8.115 1.00 60.53 83 GLY A CA 1
ATOM 673 C C . GLY A 1 83 ? -6.258 19.948 -7.306 1.00 60.53 83 GLY A C 1
ATOM 674 O O . GLY A 1 83 ? -6.548 19.650 -6.144 1.00 60.53 83 GLY A O 1
ATOM 675 N N . GLU A 1 84 ? -6.744 21.055 -7.878 1.00 56.75 84 GLU A N 1
ATOM 676 C CA . GLU A 1 84 ? -7.675 21.956 -7.181 1.00 56.75 84 GLU A CA 1
ATOM 677 C C . GLU A 1 84 ? -9.147 21.532 -7.242 1.00 56.75 84 GLU A C 1
ATOM 679 O O . GLU A 1 84 ? -9.861 21.772 -6.268 1.00 56.75 84 GLU A O 1
ATOM 684 N N . TYR A 1 85 ? -9.580 20.869 -8.320 1.00 59.50 85 TYR A N 1
ATOM 685 C CA . TYR A 1 85 ? -11.007 20.683 -8.623 1.00 59.50 85 TYR A CA 1
ATOM 686 C C . TYR A 1 85 ? -11.429 19.237 -8.917 1.00 59.50 85 TYR A C 1
ATOM 688 O O . TYR A 1 85 ? -12.625 18.986 -9.044 1.00 59.50 85 TYR A O 1
ATOM 696 N N . GLU A 1 86 ? -10.498 18.284 -9.004 1.00 71.38 86 GLU A N 1
ATOM 697 C CA . GLU A 1 86 ? -10.803 16.908 -9.409 1.00 71.38 86 GLU A CA 1
ATOM 698 C C . GLU A 1 86 ? -10.660 15.930 -8.238 1.00 71.38 86 GLU A C 1
ATOM 700 O O . GLU A 1 86 ? -9.865 16.127 -7.313 1.00 71.38 86 GLU A O 1
ATOM 705 N N . PHE A 1 87 ? -11.464 14.869 -8.265 1.00 78.00 87 PHE A N 1
ATOM 706 C CA . PHE A 1 87 ? -11.410 13.785 -7.295 1.00 78.00 87 PHE A CA 1
ATOM 707 C C . PHE A 1 87 ? -11.317 12.454 -8.027 1.00 78.00 87 PHE A C 1
ATOM 709 O O . PHE A 1 87 ? -12.217 12.130 -8.795 1.00 78.00 87 PHE A O 1
ATOM 716 N N . ASP A 1 88 ? -10.286 11.676 -7.717 1.00 84.75 88 ASP A N 1
ATOM 717 C CA . ASP A 1 88 ? -10.200 10.281 -8.118 1.00 84.75 88 ASP A CA 1
ATOM 718 C C . ASP A 1 88 ? -11.079 9.452 -7.179 1.00 84.75 88 ASP A C 1
ATOM 720 O O . ASP A 1 88 ? -10.920 9.478 -5.955 1.00 84.75 88 ASP A O 1
ATOM 724 N N . ARG A 1 89 ? -12.010 8.696 -7.744 1.00 90.62 89 ARG A N 1
ATOM 725 C CA . ARG A 1 89 ? -12.948 7.828 -7.041 1.00 90.62 89 ARG A CA 1
ATOM 726 C C . ARG A 1 89 ? -12.459 6.392 -7.092 1.00 90.62 89 ARG A C 1
ATOM 728 O O . ARG A 1 89 ? -12.189 5.854 -8.160 1.00 90.62 89 ARG A O 1
ATOM 735 N N . TYR A 1 90 ? -12.406 5.748 -5.935 1.00 90.06 90 TYR A N 1
ATOM 736 C CA . TYR A 1 90 ? -12.161 4.315 -5.808 1.00 90.06 90 TYR A CA 1
ATOM 737 C C . TYR A 1 90 ? -13.429 3.643 -5.304 1.00 90.06 90 TYR A C 1
ATOM 739 O O . TYR A 1 90 ? -13.997 4.090 -4.309 1.00 90.06 90 TYR A O 1
ATOM 747 N N . LEU A 1 91 ? -13.856 2.565 -5.953 1.00 94.50 91 LEU A N 1
ATOM 748 C CA . LEU A 1 91 ? -15.093 1.854 -5.662 1.00 94.50 91 LEU A CA 1
ATOM 749 C C . LEU A 1 91 ? -14.821 0.362 -5.477 1.00 94.50 91 LEU A C 1
ATOM 751 O O . LEU A 1 91 ? -14.231 -0.283 -6.339 1.00 94.50 91 LEU A O 1
ATOM 755 N N . ILE A 1 92 ? -15.320 -0.189 -4.377 1.00 93.94 92 ILE A N 1
ATOM 756 C CA . ILE A 1 92 ? -15.430 -1.624 -4.122 1.00 93.94 92 ILE A CA 1
ATOM 757 C C . ILE A 1 92 ? -16.913 -1.930 -3.974 1.00 93.94 92 ILE A C 1
ATOM 759 O O . ILE A 1 92 ? -17.601 -1.266 -3.200 1.00 93.94 92 ILE A O 1
ATOM 763 N N . ALA A 1 93 ? -17.402 -2.945 -4.672 1.00 95.25 93 ALA A N 1
ATOM 764 C CA . ALA A 1 93 ? -18.713 -3.520 -4.420 1.00 95.25 93 ALA A CA 1
ATOM 765 C C . ALA A 1 93 ? -18.605 -5.040 -4.338 1.00 95.25 93 ALA A C 1
ATOM 767 O O . ALA A 1 93 ? -17.935 -5.658 -5.162 1.00 95.25 93 ALA A O 1
ATOM 768 N N . CYS A 1 94 ? -19.297 -5.624 -3.370 1.00 91.81 94 CYS A N 1
ATOM 769 C CA . CYS A 1 94 ? -19.407 -7.058 -3.179 1.00 91.81 94 CYS A CA 1
ATOM 770 C C . CYS A 1 94 ? -20.887 -7.441 -3.143 1.00 91.81 94 CYS A C 1
ATOM 772 O O . CYS A 1 94 ? -21.674 -6.808 -2.434 1.00 91.81 94 CYS A O 1
ATOM 774 N N . ASP A 1 95 ? -21.252 -8.490 -3.870 1.00 90.75 95 ASP A N 1
ATOM 775 C CA . ASP A 1 95 ? -22.552 -9.148 -3.761 1.00 90.75 95 ASP A CA 1
ATOM 776 C C . ASP A 1 95 ? -22.332 -10.660 -3.658 1.00 90.75 95 ASP A C 1
ATOM 778 O O . ASP A 1 95 ? -22.085 -11.352 -4.644 1.00 90.75 95 ASP A O 1
ATOM 782 N N . GLY A 1 96 ? -22.305 -11.173 -2.426 1.00 85.06 96 GLY A N 1
ATOM 783 C CA . GLY A 1 96 ? -21.941 -12.568 -2.193 1.00 85.06 96 GLY A CA 1
ATOM 784 C C . GLY A 1 96 ? -20.469 -12.832 -2.557 1.00 85.06 96 GLY A C 1
ATOM 785 O O . GLY A 1 96 ? -19.598 -12.214 -1.940 1.00 85.06 96 GLY A O 1
ATOM 786 N N . PRO A 1 97 ? -20.161 -13.777 -3.468 1.00 79.88 97 PRO A N 1
ATOM 787 C CA . PRO A 1 97 ? -18.796 -14.028 -3.934 1.00 79.88 97 PRO A CA 1
ATOM 788 C C . PRO A 1 97 ? -18.312 -13.016 -4.985 1.00 79.88 97 PRO A C 1
ATOM 790 O O . PRO A 1 97 ? -17.109 -12.936 -5.221 1.00 79.88 97 PRO A O 1
ATOM 793 N N . ASP A 1 98 ? -19.218 -12.256 -5.606 1.00 87.62 98 ASP A N 1
ATOM 794 C CA . ASP A 1 98 ? -18.880 -11.365 -6.711 1.00 87.62 98 ASP A CA 1
ATOM 795 C C . ASP A 1 98 ? -18.313 -10.056 -6.171 1.00 87.62 98 ASP A C 1
ATOM 797 O O . ASP A 1 98 ? -19.033 -9.240 -5.591 1.00 87.62 98 ASP A O 1
ATOM 801 N N . VAL A 1 99 ? -17.017 -9.838 -6.377 1.00 90.50 99 VAL A N 1
ATOM 802 C CA . VAL A 1 99 ? -16.321 -8.610 -5.986 1.00 90.50 99 VAL A CA 1
ATOM 803 C C . VAL A 1 99 ? -15.959 -7.834 -7.235 1.00 90.50 99 VAL A C 1
ATOM 805 O O . VAL A 1 99 ? -15.385 -8.373 -8.173 1.00 90.50 99 VAL A O 1
ATOM 808 N N . ARG A 1 100 ? -16.278 -6.545 -7.246 1.00 91.44 100 ARG A N 1
ATOM 809 C CA . ARG A 1 100 ? -15.913 -5.620 -8.314 1.00 91.44 100 ARG A CA 1
ATOM 810 C C . ARG A 1 100 ? -15.180 -4.436 -7.729 1.00 91.44 100 ARG A C 1
ATOM 812 O O . ARG A 1 100 ? -15.653 -3.804 -6.784 1.00 91.44 100 ARG A O 1
ATOM 819 N N . VAL A 1 101 ? -14.034 -4.129 -8.316 1.00 89.38 101 VAL A N 1
ATOM 820 C CA . VAL A 1 101 ? -13.203 -2.990 -7.940 1.00 89.38 101 VAL A CA 1
ATOM 821 C C . VAL A 1 101 ? -12.982 -2.115 -9.159 1.00 89.38 101 VAL A C 1
ATOM 823 O O . VAL A 1 101 ? -12.667 -2.612 -10.238 1.00 89.38 101 VAL A O 1
ATOM 826 N N . TRP A 1 102 ? -13.124 -0.810 -8.985 1.00 91.19 102 TRP A N 1
ATOM 827 C CA . TRP A 1 102 ? -12.828 0.177 -10.015 1.00 91.19 102 TRP A CA 1
ATOM 828 C C . TRP A 1 102 ? -12.204 1.425 -9.391 1.00 91.19 102 TRP A C 1
ATOM 830 O O . TRP A 1 102 ? -12.460 1.736 -8.228 1.00 91.19 102 TRP A O 1
ATOM 840 N N . TRP A 1 103 ? -11.366 2.124 -10.152 1.00 85.06 103 TRP A N 1
ATOM 841 C CA . TRP A 1 103 ? -10.697 3.342 -9.712 1.00 85.06 103 TRP A CA 1
ATOM 842 C C . TRP A 1 103 ? -10.508 4.286 -10.899 1.00 85.06 103 TRP A C 1
ATOM 844 O O . TRP A 1 103 ? -10.049 3.834 -11.937 1.00 85.06 103 TRP A O 1
ATOM 854 N N . ASP A 1 104 ? -10.784 5.583 -10.751 1.00 77.00 104 ASP A N 1
ATOM 855 C CA . ASP A 1 104 ? -10.564 6.585 -11.813 1.00 77.00 104 ASP A CA 1
ATOM 856 C C . ASP A 1 104 ? -9.161 6.540 -12.436 1.00 77.00 104 ASP A C 1
ATOM 858 O O . ASP A 1 104 ? -9.013 6.734 -13.639 1.00 77.00 104 ASP A O 1
ATOM 862 N N . VAL A 1 105 ? -8.127 6.223 -11.650 1.00 71.00 105 VAL A N 1
ATOM 863 C CA . VAL A 1 105 ? -6.740 6.168 -12.150 1.00 71.00 105 VAL A CA 1
ATOM 864 C C . VAL A 1 105 ? -6.384 4.837 -12.830 1.00 71.00 105 VAL A C 1
ATOM 866 O O . VAL A 1 105 ? -5.217 4.628 -13.154 1.00 71.00 105 VAL A O 1
ATOM 869 N N . ARG A 1 106 ? -7.341 3.904 -12.960 1.00 61.53 106 ARG A N 1
ATOM 870 C CA . ARG A 1 106 ? -7.171 2.589 -13.600 1.00 61.53 106 ARG A CA 1
ATOM 871 C C . ARG A 1 106 ? -8.402 2.231 -14.444 1.00 61.53 106 ARG A C 1
ATOM 873 O O . ARG A 1 106 ? -9.445 1.903 -13.872 1.00 61.53 106 ARG A O 1
ATOM 880 N N . PRO A 1 107 ? -8.321 2.233 -15.783 1.00 61.94 107 PRO A N 1
ATOM 881 C CA . PRO A 1 107 ? -9.423 1.792 -16.622 1.00 61.94 107 PRO A CA 1
ATOM 882 C C . PRO A 1 107 ? -9.759 0.312 -16.374 1.00 61.94 107 PRO A C 1
ATOM 884 O O . PRO A 1 107 ? -8.891 -0.521 -16.113 1.00 61.94 107 PRO A O 1
ATOM 887 N N . GLY A 1 108 ? -11.046 -0.016 -16.489 1.00 74.94 108 GLY A N 1
ATOM 888 C CA . GLY A 1 108 ? -11.557 -1.379 -16.356 1.00 74.94 108 GLY A CA 1
ATOM 889 C C . GLY A 1 108 ? -12.007 -1.765 -14.944 1.00 74.94 108 GLY A C 1
ATOM 890 O O . GLY A 1 108 ? -11.648 -1.163 -13.933 1.00 74.94 108 GLY A O 1
ATOM 891 N N . VAL A 1 109 ? -12.853 -2.791 -14.889 1.00 84.44 109 VAL A N 1
ATOM 892 C CA . VAL A 1 109 ? -13.394 -3.350 -13.647 1.00 84.44 109 VAL A CA 1
ATOM 893 C C . VAL A 1 109 ? -12.610 -4.607 -13.298 1.00 84.44 109 VAL A C 1
ATOM 895 O O . VAL A 1 109 ? -12.574 -5.553 -14.078 1.00 84.44 109 VAL A O 1
ATOM 898 N N . ASN A 1 110 ? -11.996 -4.635 -12.118 1.00 76.56 110 ASN A N 1
ATOM 899 C CA . ASN A 1 110 ? -11.302 -5.815 -11.615 1.00 76.56 110 ASN A CA 1
ATOM 900 C C . ASN A 1 110 ? -12.285 -6.718 -10.854 1.00 76.56 110 ASN A C 1
ATOM 902 O O . ASN A 1 110 ? -12.939 -6.251 -9.918 1.00 76.56 110 ASN A O 1
ATOM 906 N N . THR A 1 111 ? -12.368 -7.989 -11.253 1.00 81.56 111 THR A N 1
ATOM 907 C CA . THR A 1 111 ? -13.272 -8.997 -10.669 1.00 81.56 111 THR A CA 1
ATOM 908 C C . THR A 1 111 ? -12.566 -10.087 -9.863 1.00 81.56 111 THR A C 1
ATOM 910 O O . THR A 1 111 ? -13.211 -10.828 -9.130 1.00 81.56 111 THR A O 1
ATOM 913 N N . ASP A 1 112 ? -11.239 -10.183 -9.949 1.00 56.72 112 ASP A N 1
ATOM 914 C CA . ASP A 1 112 ? -10.488 -11.362 -9.493 1.00 56.72 112 ASP A CA 1
ATOM 915 C C . ASP A 1 112 ? -9.954 -11.202 -8.061 1.00 56.72 112 ASP A C 1
ATOM 917 O O . ASP A 1 112 ? -8.792 -11.493 -7.764 1.00 56.72 112 ASP A O 1
ATOM 921 N N . ARG A 1 113 ? -10.777 -10.671 -7.150 1.00 69.31 113 ARG A N 1
ATOM 922 C CA . ARG A 1 113 ? -10.366 -10.375 -5.768 1.00 69.31 113 ARG A CA 1
ATOM 923 C C . ARG A 1 113 ? -11.356 -10.920 -4.756 1.00 69.31 113 ARG A C 1
ATOM 925 O O . ARG A 1 113 ? -12.558 -10.882 -4.965 1.00 69.31 113 ARG A O 1
ATOM 932 N N . SER A 1 114 ? -10.849 -11.339 -3.600 1.00 80.62 114 SER A N 1
ATOM 933 C CA . SER A 1 114 ? -11.687 -11.473 -2.409 1.00 80.62 114 SER A CA 1
ATOM 934 C C . SER A 1 114 ? -12.054 -10.082 -1.856 1.00 80.62 114 SER A C 1
ATOM 936 O O . SER A 1 114 ? -11.323 -9.113 -2.108 1.00 80.62 114 SER A O 1
ATOM 938 N N . PRO A 1 115 ? -13.138 -9.950 -1.062 1.00 81.44 115 PRO A N 1
ATOM 939 C CA . PRO A 1 115 ? -13.480 -8.684 -0.406 1.00 81.44 115 PRO A CA 1
ATOM 940 C C . PRO A 1 115 ? -12.327 -8.138 0.446 1.00 81.44 115 PRO A C 1
ATOM 942 O O . PRO A 1 115 ? -12.027 -6.946 0.413 1.00 81.44 115 PRO A O 1
ATOM 945 N N . GLU A 1 116 ? -11.628 -9.029 1.150 1.00 78.06 116 GLU A N 1
ATOM 946 C CA . GLU A 1 116 ? -10.434 -8.707 1.930 1.00 78.06 116 GLU A CA 1
ATOM 947 C C . GLU A 1 116 ? -9.320 -8.125 1.058 1.00 78.06 116 GLU A C 1
ATOM 949 O O . GLU A 1 116 ? -8.808 -7.047 1.355 1.00 78.06 116 GLU A O 1
ATOM 954 N N . ALA A 1 117 ? -8.962 -8.799 -0.039 1.00 74.69 117 ALA A N 1
ATOM 955 C CA . ALA A 1 117 ? -7.903 -8.336 -0.929 1.00 74.69 117 ALA A CA 1
ATOM 956 C C . ALA A 1 117 ? -8.249 -6.983 -1.574 1.00 74.69 117 ALA A C 1
ATOM 958 O O . ALA A 1 117 ? -7.366 -6.148 -1.785 1.00 74.69 117 ALA A O 1
ATOM 959 N N . ALA A 1 118 ? -9.529 -6.744 -1.876 1.00 83.88 118 ALA A N 1
ATOM 960 C CA . ALA A 1 118 ? -10.006 -5.459 -2.378 1.00 83.88 118 ALA A CA 1
ATOM 961 C C . ALA A 1 118 ? -9.841 -4.341 -1.333 1.00 83.88 118 ALA A C 1
ATOM 963 O O . ALA A 1 118 ? -9.220 -3.318 -1.626 1.00 83.88 118 ALA A O 1
ATOM 964 N N . LEU A 1 119 ? -10.329 -4.549 -0.106 1.00 84.69 119 LEU A N 1
ATOM 965 C CA . LEU A 1 119 ? -10.254 -3.555 0.972 1.00 84.69 119 LEU A CA 1
ATOM 966 C C . LEU A 1 119 ? -8.810 -3.301 1.415 1.00 84.69 119 LEU A C 1
ATOM 968 O O . LEU A 1 119 ? -8.389 -2.155 1.552 1.00 84.69 119 LEU A O 1
ATOM 972 N N . SER A 1 120 ? -8.011 -4.357 1.550 1.00 76.75 120 SER A N 1
ATOM 973 C CA . SER A 1 120 ? -6.606 -4.254 1.941 1.00 76.75 120 SER A CA 1
ATOM 974 C C . SER A 1 120 ? -5.755 -3.539 0.884 1.00 76.75 120 SER A C 1
ATOM 976 O O . SER A 1 120 ? -4.831 -2.798 1.225 1.00 76.75 120 SER A O 1
ATOM 978 N N . ALA A 1 121 ? -6.073 -3.702 -0.406 1.00 73.38 121 ALA A N 1
ATOM 979 C CA . ALA A 1 121 ? -5.423 -2.941 -1.472 1.00 73.38 121 ALA A CA 1
ATOM 980 C C . ALA A 1 121 ? -5.792 -1.448 -1.445 1.00 73.38 121 ALA A C 1
ATOM 982 O O . ALA A 1 121 ? -4.985 -0.616 -1.865 1.00 73.38 121 ALA A O 1
ATOM 983 N N . ALA A 1 122 ? -6.981 -1.106 -0.9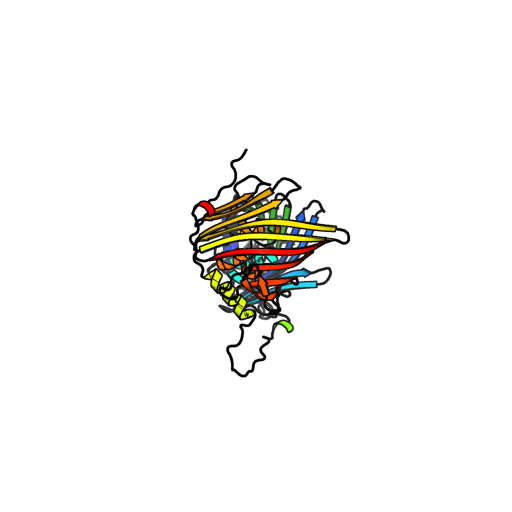41 1.00 80.81 122 ALA A N 1
ATOM 984 C CA . ALA A 1 122 ? -7.429 0.274 -0.797 1.00 80.81 122 ALA A CA 1
ATOM 985 C C . ALA A 1 122 ? -6.891 0.944 0.482 1.00 80.81 122 ALA A C 1
ATOM 987 O O . ALA A 1 122 ? -6.762 2.165 0.509 1.00 80.81 122 ALA A O 1
ATOM 988 N N . ALA A 1 123 ? -6.511 0.174 1.510 1.00 79.31 123 ALA A N 1
ATOM 989 C CA . ALA A 1 123 ? -6.113 0.687 2.826 1.00 79.31 123 ALA A CA 1
ATOM 990 C C . ALA A 1 123 ? -5.016 1.757 2.766 1.00 79.31 123 ALA A C 1
ATOM 992 O O . ALA A 1 123 ? -5.156 2.817 3.369 1.00 79.31 123 ALA A O 1
ATOM 993 N N . GLY A 1 124 ? -3.948 1.533 1.996 1.00 71.88 124 GLY A N 1
ATOM 994 C CA . GLY A 1 124 ? -2.864 2.516 1.888 1.00 71.88 124 GLY A CA 1
ATOM 995 C C . GLY A 1 124 ? -3.298 3.817 1.204 1.00 71.88 124 GLY A C 1
ATOM 996 O O . GLY A 1 124 ? -2.913 4.904 1.621 1.00 71.88 124 GLY A O 1
ATOM 997 N N . VAL A 1 125 ? -4.129 3.718 0.164 1.00 76.56 125 VAL A N 1
ATOM 998 C CA . VAL A 1 125 ? -4.555 4.878 -0.636 1.00 76.56 125 VAL A CA 1
ATOM 999 C C . VAL A 1 125 ? -5.768 5.594 -0.051 1.00 76.56 125 VAL A C 1
ATOM 1001 O O . VAL A 1 125 ? -5.971 6.764 -0.352 1.00 76.56 125 VAL A O 1
ATOM 1004 N N . SER A 1 126 ? -6.534 4.957 0.831 1.00 78.94 126 SER A N 1
ATOM 1005 C CA . SER A 1 126 ? -7.692 5.559 1.492 1.00 78.94 126 SER A CA 1
ATOM 1006 C C . SER A 1 126 ? -7.380 6.126 2.881 1.00 78.94 126 SER A C 1
ATOM 1008 O O . SER A 1 126 ? -8.308 6.480 3.605 1.00 78.94 126 SER A O 1
ATOM 1010 N N . SER A 1 127 ? -6.103 6.173 3.286 1.00 81.69 127 SER A N 1
ATOM 1011 C CA . SER A 1 127 ? -5.708 6.480 4.671 1.00 81.69 127 SER A CA 1
ATOM 1012 C C . SER A 1 127 ? -6.406 5.547 5.679 1.00 81.69 127 SER A C 1
ATOM 1014 O O . SER A 1 127 ? -7.037 5.954 6.646 1.00 81.69 127 SER A O 1
ATOM 1016 N N . GLY A 1 128 ? -6.416 4.250 5.373 1.00 83.31 128 GLY A N 1
ATOM 1017 C CA . GLY A 1 128 ? -6.932 3.190 6.237 1.00 83.31 128 GLY A CA 1
ATOM 1018 C C . GLY A 1 128 ? -8.456 3.074 6.343 1.00 83.31 128 GLY A C 1
ATOM 1019 O O . GLY A 1 128 ? -8.922 2.032 6.789 1.00 83.31 128 GLY A O 1
ATOM 1020 N N . SER A 1 129 ? -9.251 4.069 5.927 1.00 91.56 129 SER A N 1
ATOM 1021 C CA . SER A 1 129 ? -10.727 4.075 6.083 1.00 91.56 129 SER A CA 1
ATOM 1022 C C . SER A 1 129 ? -11.438 2.826 5.539 1.00 91.56 129 SER A C 1
ATOM 1024 O O . SER A 1 129 ? -12.341 2.305 6.194 1.00 91.56 129 SER A O 1
ATOM 1026 N N . SER A 1 130 ? -10.963 2.270 4.421 1.00 89.25 130 SER A N 1
ATOM 1027 C CA . SER A 1 130 ? -11.433 1.002 3.833 1.00 89.25 130 SER A CA 1
ATOM 1028 C C . SER A 1 130 ? -11.293 -0.214 4.749 1.00 89.25 130 SER A C 1
ATOM 1030 O O . SER A 1 130 ? -11.882 -1.254 4.479 1.00 89.25 130 SER A O 1
ATOM 1032 N N . TYR A 1 131 ? -10.521 -0.112 5.828 1.00 84.94 131 TYR A N 1
ATOM 1033 C CA . TYR A 1 131 ? -10.170 -1.238 6.683 1.00 84.94 131 TYR A CA 1
ATOM 1034 C C . TYR A 1 131 ? -10.467 -0.998 8.175 1.00 84.94 131 TYR A C 1
ATOM 1036 O O . TYR A 1 131 ? -10.125 -1.836 9.003 1.00 84.94 131 TYR A O 1
ATOM 1044 N N . LYS A 1 132 ? -11.120 0.119 8.545 1.00 90.62 132 LYS A N 1
ATOM 1045 C CA . LYS A 1 132 ? -11.477 0.435 9.947 1.00 90.62 132 LYS A CA 1
ATOM 1046 C C . LYS A 1 132 ? -12.769 -0.281 10.370 1.00 90.62 132 LYS A C 1
ATOM 1048 O O . LYS A 1 132 ? -12.728 -1.194 11.189 1.00 90.62 132 LYS A O 1
ATOM 1053 N N . ILE A 1 133 ? -13.902 0.080 9.762 1.00 94.44 133 ILE A N 1
ATOM 1054 C CA . ILE A 1 133 ? -15.219 -0.514 10.059 1.00 94.44 133 ILE A CA 1
ATOM 1055 C C . ILE A 1 133 ? -15.499 -1.836 9.325 1.00 94.44 133 ILE A C 1
ATOM 1057 O O . ILE A 1 133 ? -16.048 -2.733 9.961 1.00 94.44 133 ILE A O 1
ATOM 1061 N N . PRO A 1 134 ? -15.148 -2.024 8.034 1.00 91.50 134 PRO A N 1
ATOM 1062 C CA . PRO A 1 134 ? -15.599 -3.201 7.285 1.00 91.50 134 PRO A CA 1
ATOM 1063 C C . PRO A 1 134 ? -15.309 -4.568 7.934 1.00 91.50 134 PRO A C 1
ATOM 1065 O O . PRO A 1 134 ? -16.209 -5.410 7.910 1.00 91.50 134 PRO A O 1
ATOM 1068 N N . PRO A 1 135 ? -14.152 -4.798 8.589 1.00 87.81 135 PRO A N 1
ATOM 1069 C CA . PRO A 1 135 ? -13.913 -6.052 9.308 1.00 87.81 135 PRO A CA 1
ATOM 1070 C C . PRO A 1 135 ? -14.875 -6.306 10.480 1.00 87.81 135 PRO A C 1
ATOM 1072 O O . PRO A 1 135 ? -15.156 -7.460 10.787 1.00 87.81 135 PRO A O 1
ATOM 1075 N N . LEU A 1 136 ? -15.421 -5.256 11.108 1.00 91.00 136 LEU A N 1
ATOM 1076 C CA . LEU A 1 136 ? -16.402 -5.391 12.193 1.00 91.00 136 LEU A CA 1
ATOM 1077 C C . LEU A 1 136 ? -17.785 -5.824 11.693 1.00 91.00 136 LEU A C 1
ATOM 1079 O O . LEU A 1 136 ? -18.535 -6.454 12.427 1.00 91.00 136 LEU A O 1
ATOM 1083 N N . LEU A 1 137 ? -18.133 -5.493 10.446 1.00 92.50 137 LEU A N 1
ATOM 1084 C CA . LEU A 1 137 ? -19.433 -5.832 9.854 1.00 92.50 137 LEU A CA 1
ATOM 1085 C C . LEU A 1 137 ? -19.515 -7.305 9.434 1.00 92.50 137 LEU A C 1
ATOM 1087 O O . LEU A 1 137 ? -20.599 -7.888 9.370 1.00 92.50 137 LEU A O 1
ATOM 1091 N N . MET A 1 138 ? -18.366 -7.909 9.129 1.00 87.94 138 MET A N 1
ATOM 1092 C CA . MET A 1 138 ? -18.254 -9.255 8.568 1.00 87.94 138 MET A CA 1
ATOM 1093 C C . MET A 1 138 ? -17.295 -10.123 9.401 1.00 87.94 138 MET A C 1
ATOM 1095 O O . MET A 1 138 ? -16.321 -10.625 8.844 1.00 87.94 138 MET A O 1
ATOM 1099 N N . PRO A 1 139 ? -17.530 -10.323 10.708 1.00 85.19 139 PRO A N 1
ATOM 1100 C CA . PRO A 1 139 ? -16.583 -11.014 11.592 1.00 85.19 139 PRO A CA 1
ATOM 1101 C C . PRO A 1 139 ? -16.288 -12.464 11.167 1.00 85.19 139 PRO A C 1
ATOM 1103 O O . PRO A 1 139 ? -15.188 -12.954 11.399 1.00 85.19 139 PRO A O 1
ATOM 1106 N N . ASP A 1 140 ? -17.235 -13.122 10.487 1.00 79.75 140 ASP A N 1
ATOM 1107 C CA . ASP A 1 140 ? -17.101 -14.503 9.996 1.00 79.75 140 ASP A CA 1
ATOM 1108 C C . ASP A 1 140 ? -16.407 -14.622 8.629 1.00 79.75 140 ASP A C 1
ATOM 1110 O O . ASP A 1 140 ? -16.212 -15.730 8.119 1.00 79.75 140 ASP A O 1
ATOM 1114 N N . ALA A 1 141 ? -16.097 -13.504 7.962 1.00 73.31 141 ALA A N 1
ATOM 1115 C CA . ALA A 1 141 ? -15.313 -13.583 6.737 1.00 73.31 141 ALA A CA 1
ATOM 1116 C C . ALA A 1 141 ? -13.882 -14.033 7.086 1.00 73.31 141 ALA A C 1
ATOM 1118 O O . ALA A 1 141 ? -13.386 -13.705 8.165 1.00 73.31 141 ALA A O 1
ATOM 1119 N N . PRO A 1 142 ? -13.212 -14.800 6.206 1.00 65.12 142 PRO A N 1
ATOM 1120 C CA . PRO A 1 142 ? -11.882 -15.342 6.462 1.00 65.12 142 PRO A CA 1
ATOM 1121 C C . PRO A 1 142 ? -10.818 -14.248 6.318 1.00 65.12 142 PRO A C 1
ATOM 1123 O O . PRO A 1 142 ? -9.910 -14.379 5.508 1.00 65.12 142 PRO A O 1
ATOM 1126 N N . TRP A 1 143 ? -10.955 -13.155 7.070 1.00 62.97 143 TRP A N 1
ATOM 1127 C CA . TRP A 1 143 ? -9.945 -12.119 7.148 1.00 62.97 143 TRP A CA 1
ATOM 1128 C C . TRP A 1 143 ? -8.662 -12.769 7.640 1.00 62.97 143 TRP A C 1
ATOM 1130 O O . TRP A 1 143 ? -8.615 -13.329 8.741 1.00 62.97 143 TRP A O 1
ATOM 1140 N N . THR A 1 144 ? -7.588 -12.638 6.875 1.00 52.06 144 THR A N 1
ATOM 1141 C CA . THR A 1 144 ? -6.270 -12.692 7.492 1.00 52.06 144 THR A CA 1
ATOM 1142 C C . THR A 1 144 ? -6.271 -11.610 8.578 1.00 52.06 144 THR A C 1
ATOM 1144 O O . THR A 1 144 ? -6.767 -10.508 8.320 1.00 52.06 144 THR A O 1
ATOM 1147 N N . PRO A 1 145 ? -5.773 -11.866 9.803 1.00 48.94 145 PRO A N 1
ATOM 1148 C CA . PRO A 1 145 ? -5.580 -10.824 10.805 1.00 48.94 145 PRO A CA 1
ATOM 1149 C C . PRO A 1 145 ? -4.568 -9.799 10.279 1.00 48.94 145 PRO A C 1
ATOM 1151 O O . PRO A 1 145 ? -3.376 -9.853 10.569 1.00 48.94 145 PRO A O 1
ATOM 1154 N N . LEU A 1 146 ? -5.023 -8.881 9.431 1.00 47.53 146 LEU A N 1
ATOM 1155 C CA . LEU A 1 146 ? -4.187 -7.844 8.866 1.00 47.53 146 LEU A CA 1
ATOM 1156 C C . LEU A 1 146 ? -3.956 -6.835 9.984 1.00 47.53 146 LEU A C 1
ATOM 1158 O O . LEU A 1 146 ? -4.840 -6.047 10.340 1.00 47.53 146 LEU A O 1
ATOM 1162 N N . ARG A 1 147 ? -2.754 -6.886 10.565 1.00 46.09 147 ARG A N 1
ATOM 1163 C CA . ARG A 1 147 ? -2.255 -5.821 11.433 1.00 46.09 147 ARG A CA 1
ATOM 1164 C C . ARG A 1 147 ? -2.333 -4.509 10.650 1.00 46.09 147 ARG A C 1
ATOM 1166 O O . ARG A 1 147 ? -1.752 -4.383 9.575 1.00 46.09 147 ARG A O 1
ATOM 1173 N N . GLY A 1 148 ? -3.153 -3.582 11.149 1.00 52.03 148 GLY A N 1
ATOM 1174 C CA . GLY A 1 148 ? -3.514 -2.353 10.437 1.00 52.03 148 GLY A CA 1
ATOM 1175 C C . GLY A 1 148 ? -4.895 -1.789 10.783 1.00 52.03 148 GLY A C 1
ATOM 1176 O O . GLY A 1 148 ? -5.093 -0.585 10.638 1.00 52.03 148 GLY A O 1
ATOM 1177 N N . ASN A 1 149 ? -5.832 -2.600 11.292 1.00 67.38 149 ASN A N 1
ATOM 1178 C CA . ASN A 1 149 ? -7.098 -2.075 11.814 1.00 67.38 149 ASN A CA 1
ATOM 1179 C C . ASN A 1 149 ? -6.890 -1.480 13.230 1.00 67.38 149 ASN A C 1
ATOM 1181 O O . ASN A 1 149 ? -6.521 -2.237 14.129 1.00 67.38 149 ASN A O 1
ATOM 1185 N N . PRO A 1 150 ? -7.158 -0.177 13.471 1.00 60.72 150 PRO A N 1
ATOM 1186 C CA . PRO A 1 150 ? -7.075 0.445 14.802 1.00 60.72 150 PRO A CA 1
ATOM 1187 C C . PRO A 1 150 ? -7.945 -0.205 15.872 1.00 60.72 150 PRO A C 1
ATOM 1189 O O . PRO A 1 150 ? -7.745 0.059 17.049 1.00 60.72 150 PRO A O 1
ATOM 1192 N N . LEU A 1 151 ? -8.920 -1.024 15.492 1.00 77.00 151 LEU A N 1
ATOM 1193 C CA . LEU A 1 151 ? -9.893 -1.629 16.398 1.00 77.00 151 LEU A CA 1
ATOM 1194 C C . LEU A 1 151 ? -9.498 -3.055 16.818 1.00 77.00 151 LEU A C 1
ATOM 1196 O O . LEU A 1 151 ? -10.190 -3.680 17.625 1.00 77.00 151 LEU A O 1
ATOM 1200 N N . VAL A 1 152 ? -8.373 -3.567 16.304 1.00 70.50 152 VAL A N 1
ATOM 1201 C CA . VAL A 1 152 ? -7.841 -4.901 16.604 1.00 70.50 152 VAL A CA 1
ATOM 1202 C C . VAL A 1 152 ? -6.417 -4.773 17.143 1.00 70.50 152 VAL A C 1
ATOM 1204 O O . VAL A 1 152 ? -5.555 -4.169 16.516 1.00 70.50 152 VAL A O 1
ATOM 1207 N N . GLY A 1 153 ? -6.152 -5.371 18.307 1.00 73.44 153 GLY A N 1
ATOM 1208 C CA . GLY A 1 153 ? -4.793 -5.461 18.855 1.00 73.44 153 GLY A CA 1
ATOM 1209 C C . GLY A 1 153 ? -4.255 -4.196 19.534 1.00 73.44 153 GLY A C 1
ATOM 1210 O O . GLY A 1 153 ? -3.046 -4.116 19.744 1.00 73.44 153 GLY A O 1
ATOM 1211 N N . LEU A 1 154 ? -5.117 -3.239 19.904 1.00 87.25 154 LEU A N 1
ATOM 1212 C CA . LEU A 1 154 ? -4.716 -2.099 20.737 1.00 87.25 154 LEU A CA 1
ATOM 1213 C C . LEU A 1 154 ? -4.139 -2.562 22.077 1.00 87.25 154 LEU A C 1
ATOM 1215 O O . LEU A 1 154 ? -4.683 -3.450 22.741 1.00 87.25 154 LEU A O 1
ATOM 1219 N N . ARG A 1 155 ? -3.056 -1.910 22.493 1.00 89.06 155 ARG A N 1
ATOM 1220 C CA . ARG A 1 155 ? -2.367 -2.151 23.761 1.00 89.06 155 ARG A CA 1
ATOM 1221 C C . ARG A 1 155 ? -2.557 -0.971 24.709 1.00 89.06 155 ARG A C 1
ATOM 1223 O O . ARG A 1 155 ? -3.062 0.080 24.323 1.00 89.06 155 ARG A O 1
ATOM 1230 N N . ASN A 1 156 ? -2.203 -1.196 25.976 1.00 93.94 156 ASN A N 1
ATOM 1231 C CA . ASN A 1 156 ? -2.195 -0.191 27.047 1.00 93.94 156 ASN A CA 1
ATOM 1232 C C . ASN A 1 156 ? -3.482 0.643 27.143 1.00 93.94 156 ASN A C 1
ATOM 1234 O O . ASN A 1 156 ? -3.438 1.854 27.367 1.00 93.94 156 ASN A O 1
ATOM 1238 N N . LEU A 1 157 ? -4.627 -0.023 26.982 1.00 95.88 157 LEU A N 1
ATOM 1239 C CA . LEU A 1 157 ? -5.924 0.635 26.931 1.00 95.88 157 LEU A CA 1
ATOM 1240 C C . LEU A 1 157 ? -6.234 1.399 28.221 1.00 95.88 157 LEU A C 1
ATOM 1242 O O . LEU A 1 157 ? -6.117 0.866 29.327 1.00 95.88 157 LEU A O 1
ATOM 1246 N N . LYS A 1 158 ? -6.690 2.639 28.061 1.00 96.62 158 LYS A N 1
ATOM 1247 C CA . LYS A 1 158 ? -7.084 3.544 29.139 1.00 96.62 158 LYS A CA 1
ATOM 1248 C C . LYS A 1 158 ? -8.390 4.228 28.779 1.00 96.62 158 LYS A C 1
ATOM 1250 O O . LYS A 1 158 ? -8.559 4.723 27.668 1.00 96.62 158 LYS A O 1
ATOM 1255 N N . ARG A 1 159 ? -9.303 4.297 29.744 1.00 95.88 159 ARG A N 1
ATOM 1256 C CA . ARG A 1 159 ? -10.490 5.142 29.627 1.00 95.88 159 ARG A CA 1
ATOM 1257 C C . ARG A 1 159 ? -10.068 6.584 29.880 1.00 95.88 159 ARG A C 1
ATOM 1259 O O . ARG A 1 159 ? -9.409 6.857 30.882 1.00 95.88 159 ARG A O 1
ATOM 1266 N N . LEU A 1 160 ? -10.422 7.474 28.967 1.00 96.62 160 LEU A N 1
ATOM 1267 C CA . LEU A 1 160 ? -10.283 8.912 29.158 1.00 96.62 160 LEU A CA 1
ATOM 1268 C C . LEU A 1 160 ? -11.600 9.490 29.685 1.00 96.62 160 LEU A C 1
ATOM 1270 O O . LEU A 1 160 ? -12.622 8.802 29.728 1.00 96.62 160 LEU A O 1
ATOM 1274 N N . GLU A 1 161 ? -11.573 10.759 30.082 1.00 95.56 161 GLU A N 1
ATOM 1275 C CA . GLU A 1 161 ? -12.797 11.516 30.345 1.00 95.56 161 GLU A CA 1
ATOM 1276 C C . GLU A 1 161 ? -13.685 11.504 29.098 1.00 95.56 161 GLU A C 1
ATOM 1278 O O . GLU A 1 161 ? -13.173 11.671 27.987 1.00 95.56 161 GLU A O 1
ATOM 1283 N N . ASN A 1 162 ? -14.989 11.280 29.282 1.00 96.62 162 ASN A N 1
ATOM 1284 C CA . ASN A 1 162 ? -15.966 11.313 28.198 1.00 96.62 162 ASN A CA 1
ATOM 1285 C C . ASN A 1 162 ? -15.956 12.691 27.508 1.00 96.62 162 ASN A C 1
ATOM 1287 O O . ASN A 1 162 ? -15.492 13.689 28.057 1.00 96.62 162 ASN A O 1
ATOM 1291 N N . GLY A 1 163 ? -16.465 12.750 26.284 1.00 96.44 163 GLY A N 1
ATOM 1292 C CA . GLY A 1 163 ? -16.568 13.991 25.527 1.00 96.44 163 GLY A CA 1
ATOM 1293 C C . GLY A 1 163 ? -17.799 14.000 24.638 1.00 96.44 163 GLY A C 1
ATOM 1294 O O . GLY A 1 163 ? -18.710 13.198 24.816 1.00 96.44 163 GLY A O 1
ATOM 1295 N N . GLU A 1 164 ? -17.816 14.895 23.660 1.00 97.50 164 GLU A N 1
ATOM 1296 C CA . GLU A 1 164 ? -18.933 15.036 22.733 1.00 97.50 164 GLU A CA 1
ATOM 1297 C C . GLU A 1 164 ? -18.414 15.230 21.306 1.00 97.50 164 GLU A C 1
ATOM 1299 O O . GLU A 1 164 ? -17.430 15.940 21.089 1.00 97.50 164 GLU A O 1
ATOM 1304 N N . ILE A 1 165 ? -19.082 14.616 20.327 1.00 95.25 165 ILE A N 1
ATOM 1305 C CA . ILE A 1 165 ? -18.860 14.868 18.900 1.00 95.25 165 ILE A CA 1
ATOM 1306 C C . ILE A 1 165 ? -20.202 15.209 18.262 1.00 95.25 165 ILE A C 1
ATOM 1308 O O . ILE A 1 165 ? -21.099 14.373 18.195 1.00 95.25 165 ILE A O 1
ATOM 1312 N N . GLY A 1 166 ? -20.338 16.446 17.778 1.00 91.44 166 GLY A N 1
ATOM 1313 C CA . GLY A 1 166 ? -21.517 16.887 17.028 1.00 91.44 166 GLY A CA 1
ATOM 1314 C C . GLY A 1 166 ? -22.843 16.733 17.784 1.00 91.44 166 GLY A C 1
ATOM 1315 O O . GLY A 1 166 ? -23.820 16.294 17.181 1.00 91.44 166 GLY A O 1
ATOM 1316 N N . GLY A 1 167 ? -22.890 17.048 19.083 1.00 93.00 167 GLY A N 1
ATOM 1317 C CA . GLY A 1 167 ? -24.099 16.888 19.900 1.00 93.00 167 GLY A CA 1
ATOM 1318 C C . GLY A 1 167 ? -24.244 15.524 20.578 1.00 93.00 167 GLY A C 1
ATOM 1319 O O . GLY A 1 167 ? -25.170 15.347 21.362 1.00 93.00 167 GLY A O 1
ATOM 1320 N N . GLN A 1 168 ? -23.382 14.548 20.267 1.00 94.94 168 GLN A N 1
ATOM 1321 C CA . GLN A 1 168 ? -23.499 13.171 20.759 1.00 94.94 168 GLN A CA 1
ATOM 1322 C C . GLN A 1 168 ? -22.474 12.882 21.854 1.00 94.94 168 GLN A C 1
ATOM 1324 O O . GLN A 1 168 ? -21.266 12.997 21.620 1.00 94.94 168 GLN A O 1
ATOM 1329 N N . ALA A 1 169 ? -22.950 12.459 23.027 1.00 97.81 169 ALA A N 1
ATOM 1330 C CA . ALA A 1 169 ? -22.095 12.026 24.129 1.00 97.81 169 ALA A CA 1
ATOM 1331 C C . ALA A 1 169 ? -21.255 10.806 23.714 1.00 97.81 169 ALA A C 1
ATOM 1333 O O . ALA A 1 169 ? -21.772 9.840 23.145 1.00 97.81 169 ALA A O 1
ATOM 1334 N N . CYS A 1 170 ? -19.951 10.863 23.974 1.00 98.12 170 CYS A N 1
ATOM 1335 C CA . CYS A 1 170 ? -18.974 9.877 23.535 1.00 98.12 170 CYS A CA 1
ATOM 1336 C C . CYS A 1 170 ? -18.084 9.403 24.690 1.00 98.12 170 CYS A C 1
ATOM 1338 O O . CYS A 1 170 ? -17.414 10.190 25.364 1.00 98.12 170 CYS A O 1
ATOM 1340 N N . LEU A 1 171 ? -17.966 8.084 24.818 1.00 97.69 171 LEU A N 1
ATOM 1341 C CA . LEU A 1 171 ? -16.892 7.422 25.546 1.00 97.69 171 LEU A CA 1
ATOM 1342 C C . LEU A 1 171 ? -15.577 7.614 24.794 1.00 97.69 171 LEU A C 1
ATOM 1344 O O . LEU A 1 171 ? -15.532 7.527 23.564 1.00 97.69 171 LEU A O 1
ATOM 1348 N N . ARG A 1 172 ? -14.489 7.813 25.541 1.00 97.69 172 ARG A N 1
ATOM 1349 C CA . ARG A 1 172 ? -13.145 7.948 24.974 1.00 97.69 172 ARG A CA 1
ATOM 1350 C C . ARG A 1 172 ? -12.218 6.870 25.503 1.00 97.69 172 ARG A C 1
ATOM 1352 O O . ARG A 1 172 ? -12.055 6.707 26.714 1.00 97.69 172 ARG A O 1
ATOM 1359 N N . ILE A 1 173 ? -11.596 6.144 24.583 1.00 97.56 173 ILE A N 1
ATOM 1360 C CA . ILE A 1 173 ? -10.651 5.072 24.891 1.00 97.56 173 ILE A CA 1
ATOM 1361 C C . ILE A 1 173 ? -9.338 5.378 24.188 1.00 97.56 173 ILE A C 1
ATOM 1363 O O . ILE A 1 173 ? -9.296 5.455 22.966 1.00 97.56 173 ILE A O 1
ATOM 1367 N N . ALA A 1 174 ? -8.273 5.542 24.965 1.00 97.00 174 ALA A N 1
ATOM 1368 C CA . ALA A 1 174 ? -6.916 5.636 24.453 1.00 97.00 174 ALA A CA 1
ATOM 1369 C C . ALA A 1 174 ? -6.240 4.266 24.487 1.00 97.00 174 ALA A C 1
ATOM 1371 O O . ALA A 1 174 ? -6.495 3.460 25.381 1.00 97.00 174 ALA A O 1
ATOM 1372 N N . GLY A 1 175 ? -5.336 4.037 23.551 1.00 95.50 175 GLY A N 1
ATOM 1373 C CA . GLY A 1 175 ? -4.398 2.926 23.541 1.00 95.50 175 GLY A CA 1
ATOM 1374 C C . GLY A 1 175 ? -3.233 3.257 22.623 1.00 95.50 175 GLY A C 1
ATOM 1375 O O . GLY A 1 175 ? -3.083 4.395 22.178 1.00 95.50 175 GLY A O 1
ATOM 1376 N N . ASP A 1 176 ? -2.428 2.256 22.313 1.00 91.06 176 ASP A N 1
ATOM 1377 C CA . ASP A 1 176 ? -1.388 2.373 21.299 1.00 91.06 176 ASP A CA 1
ATOM 1378 C C . ASP A 1 176 ? -1.310 1.127 20.424 1.00 91.06 176 ASP A C 1
ATOM 1380 O O . ASP A 1 176 ? -1.806 0.046 20.773 1.00 91.06 176 ASP A O 1
ATOM 1384 N N . ARG A 1 177 ? -0.687 1.309 19.264 1.00 83.69 177 ARG A N 1
ATOM 1385 C CA . ARG A 1 177 ? -0.335 0.247 18.331 1.00 83.69 177 ARG A CA 1
ATOM 1386 C C . ARG A 1 177 ? 1.110 0.445 17.929 1.00 83.69 177 ARG A C 1
ATOM 1388 O O . ARG A 1 177 ? 1.449 1.469 17.360 1.00 83.69 177 ARG A O 1
ATOM 1395 N N . ASP A 1 178 ? 1.954 -0.515 18.278 1.00 81.25 178 ASP A N 1
ATOM 1396 C CA . ASP A 1 178 ? 3.392 -0.451 17.996 1.00 81.25 178 ASP A CA 1
ATOM 1397 C C . ASP A 1 178 ? 4.051 0.845 18.519 1.00 81.25 178 ASP A C 1
ATOM 1399 O O . ASP A 1 178 ? 5.025 1.341 17.963 1.00 81.25 178 ASP A O 1
ATOM 1403 N N . GLY A 1 179 ? 3.518 1.380 19.628 1.00 84.94 179 GLY A N 1
ATOM 1404 C CA . GLY A 1 179 ? 3.960 2.631 20.251 1.00 84.94 179 GLY A CA 1
ATOM 1405 C C . GLY A 1 179 ? 3.270 3.897 19.732 1.00 84.94 179 GLY A C 1
ATOM 1406 O O . GLY A 1 179 ? 3.357 4.929 20.398 1.00 84.94 179 GLY A O 1
ATOM 1407 N N . ASP A 1 180 ? 2.543 3.825 18.616 1.00 87.19 180 ASP A N 1
ATOM 1408 C CA . ASP A 1 180 ? 1.792 4.949 18.056 1.00 87.19 180 ASP A CA 1
ATOM 1409 C C . ASP A 1 180 ? 0.450 5.127 18.797 1.00 87.19 180 ASP A C 1
ATOM 1411 O O . ASP A 1 180 ? -0.347 4.180 18.871 1.00 87.19 180 ASP A O 1
ATOM 1415 N N . PRO A 1 181 ? 0.172 6.309 19.381 1.00 94.88 181 PRO A N 1
ATOM 1416 C CA . PRO A 1 181 ? -1.016 6.524 20.195 1.00 94.88 181 PRO A CA 1
ATOM 1417 C C . PRO A 1 181 ? -2.279 6.646 19.339 1.00 94.88 181 PRO A C 1
ATOM 1419 O O . PRO A 1 181 ? -2.300 7.294 18.290 1.00 94.88 181 PRO A O 1
ATOM 1422 N N . ILE A 1 182 ? -3.363 6.049 19.838 1.00 96.31 182 ILE A N 1
ATOM 1423 C CA . ILE A 1 182 ? -4.678 6.022 19.194 1.00 96.31 182 ILE A CA 1
ATOM 1424 C C . ILE A 1 182 ? -5.748 6.376 20.225 1.00 96.31 182 ILE A C 1
ATOM 1426 O O . ILE A 1 182 ? -5.740 5.852 21.339 1.00 96.31 182 ILE A O 1
ATOM 1430 N N . THR A 1 183 ? -6.697 7.231 19.849 1.00 97.94 183 THR A N 1
ATOM 1431 C CA . THR A 1 183 ? -7.898 7.524 20.641 1.00 97.94 183 THR A CA 1
ATOM 1432 C C . THR A 1 183 ? -9.155 7.211 19.842 1.00 97.94 183 THR A C 1
ATOM 1434 O O . THR A 1 183 ? -9.332 7.668 18.715 1.00 97.94 183 THR A O 1
ATOM 1437 N N . LEU A 1 184 ? -10.047 6.437 20.449 1.00 98.12 184 LEU A N 1
ATOM 1438 C CA . LEU A 1 184 ? -11.345 6.060 19.911 1.00 98.12 184 LEU A CA 1
ATOM 1439 C C . LEU A 1 184 ? -12.438 6.858 20.615 1.00 98.12 184 LEU A C 1
ATOM 1441 O O . LEU A 1 184 ? -12.453 6.937 21.845 1.00 98.12 184 LEU A O 1
ATOM 1445 N N . TRP A 1 185 ? -13.363 7.404 19.832 1.00 98.50 185 TRP A N 1
ATOM 1446 C CA . TRP A 1 185 ? -14.543 8.115 20.309 1.00 98.50 185 TRP A CA 1
ATOM 1447 C C . TRP A 1 185 ? -15.788 7.320 19.928 1.00 98.50 185 TRP A C 1
ATOM 1449 O O . TRP A 1 185 ? -16.112 7.194 18.745 1.00 98.50 185 TRP A O 1
ATOM 1459 N N . ILE A 1 186 ? -16.461 6.766 20.931 1.00 98.31 186 ILE A N 1
ATOM 1460 C CA . ILE A 1 186 ? -17.568 5.820 20.773 1.00 98.31 186 ILE A CA 1
ATOM 1461 C C . ILE A 1 186 ? -18.815 6.452 21.383 1.00 98.31 186 ILE A C 1
ATOM 1463 O O . ILE A 1 186 ? -18.814 6.771 22.566 1.00 98.31 186 ILE A O 1
ATOM 1467 N N . GLU A 1 187 ? -19.870 6.631 20.596 1.00 98.00 187 GLU A N 1
ATOM 1468 C CA . GLU A 1 187 ? -21.158 7.138 21.073 1.00 98.00 187 GLU A CA 1
ATOM 1469 C C . GLU A 1 187 ? -21.686 6.290 22.234 1.00 98.00 187 GLU A C 1
ATOM 1471 O O . GLU A 1 187 ? -21.754 5.065 22.133 1.00 98.00 187 GLU A O 1
ATOM 1476 N N . GLU A 1 188 ? -22.088 6.944 23.322 1.00 95.94 188 GLU A N 1
ATOM 1477 C CA . GLU A 1 188 ? -22.488 6.278 24.565 1.00 95.94 188 GLU A CA 1
ATOM 1478 C C . GLU A 1 188 ? -23.734 5.399 24.418 1.00 95.94 188 GLU A C 1
ATOM 1480 O O . GLU A 1 188 ? -23.756 4.277 24.922 1.00 95.94 188 GLU A O 1
ATOM 1485 N N . GLU A 1 189 ? -24.766 5.901 23.738 1.00 95.88 189 GLU A N 1
ATOM 1486 C CA . GLU A 1 189 ? -26.079 5.252 23.692 1.00 95.88 189 GLU A CA 1
ATOM 1487 C C . GLU A 1 189 ? -26.083 4.029 22.772 1.00 95.88 189 GLU A C 1
ATOM 1489 O O . GLU A 1 189 ? -26.554 2.955 23.146 1.00 95.88 189 GLU A O 1
ATOM 1494 N N . ARG A 1 190 ? -25.542 4.187 21.561 1.00 96.94 190 ARG A N 1
ATOM 1495 C CA . ARG A 1 190 ? -25.611 3.163 20.510 1.00 96.94 190 ARG A CA 1
ATOM 1496 C C . ARG A 1 190 ? -24.313 2.397 20.308 1.00 96.94 190 ARG A C 1
ATOM 1498 O O . ARG A 1 190 ? -24.282 1.497 19.476 1.00 96.94 190 ARG A O 1
ATOM 1505 N N . MET A 1 191 ? -23.253 2.749 21.035 1.00 97.56 191 MET A N 1
ATOM 1506 C CA . MET A 1 191 ? -21.923 2.151 20.893 1.00 97.56 191 MET A CA 1
ATOM 1507 C C . MET A 1 191 ? -21.385 2.221 19.458 1.00 97.56 191 MET A C 1
ATOM 1509 O O . MET A 1 191 ? -20.740 1.293 18.979 1.00 97.56 191 MET A O 1
ATOM 1513 N N . LEU A 1 192 ? -21.652 3.326 18.760 1.00 97.88 192 LEU A N 1
ATOM 1514 C CA . LEU A 1 192 ? -21.176 3.547 17.397 1.00 97.88 192 LEU A CA 1
ATOM 1515 C C . LEU A 1 192 ? -19.883 4.357 17.411 1.00 97.88 192 LEU A C 1
ATOM 1517 O O . LEU A 1 192 ? -19.780 5.376 18.092 1.00 97.88 192 LEU A O 1
ATOM 1521 N N . LEU A 1 193 ? -18.894 3.936 16.630 1.00 98.06 193 LEU A N 1
ATOM 1522 C CA . LEU A 1 193 ? -17.640 4.665 16.500 1.00 98.06 193 LEU A CA 1
ATOM 1523 C C . LEU A 1 193 ? -17.877 5.967 15.727 1.00 98.06 193 LEU A C 1
ATOM 1525 O O . LEU A 1 193 ? -18.331 5.939 14.586 1.00 98.06 193 LEU A O 1
ATOM 1529 N N . ARG A 1 194 ? -17.571 7.109 16.347 1.00 98.25 194 ARG A N 1
ATOM 1530 C CA . ARG A 1 194 ? -17.763 8.451 15.773 1.00 98.25 194 ARG A CA 1
ATOM 1531 C C . ARG A 1 194 ? -16.464 9.071 15.280 1.00 98.25 194 ARG A C 1
ATOM 1533 O O . ARG A 1 194 ? -16.481 9.801 14.292 1.00 98.25 194 ARG A O 1
ATOM 1540 N N . ARG A 1 195 ? -15.338 8.763 15.931 1.00 98.31 195 ARG A N 1
ATOM 1541 C CA . ARG A 1 195 ? -14.018 9.250 15.521 1.00 98.31 195 ARG A CA 1
ATOM 1542 C C . ARG A 1 195 ? -12.888 8.319 15.945 1.00 98.31 195 ARG A C 1
ATOM 1544 O O . ARG A 1 195 ? -12.930 7.725 17.020 1.00 98.31 195 ARG A O 1
ATOM 1551 N N . ILE A 1 196 ? -11.854 8.257 15.112 1.00 97.88 196 ILE A N 1
ATOM 1552 C CA . ILE A 1 196 ? -10.532 7.727 15.460 1.00 97.88 196 ILE A CA 1
ATOM 1553 C C . ILE A 1 196 ? -9.512 8.853 15.296 1.00 97.88 196 ILE A C 1
ATOM 1555 O O . ILE A 1 196 ? -9.497 9.516 14.262 1.00 97.88 196 ILE A O 1
ATOM 1559 N N . GLU A 1 197 ? -8.660 9.044 16.296 1.00 97.69 197 GLU A N 1
ATOM 1560 C CA . GLU A 1 197 ? -7.490 9.923 16.252 1.00 97.69 197 GLU A CA 1
ATOM 1561 C C . GLU A 1 197 ? -6.234 9.057 16.357 1.00 97.69 197 GLU A C 1
ATOM 1563 O O . GLU A 1 197 ? -6.104 8.280 17.300 1.00 97.69 197 GLU A O 1
ATOM 1568 N N . GLU A 1 198 ? -5.322 9.170 15.397 1.00 94.12 198 GLU A N 1
ATOM 1569 C CA . GLU A 1 198 ? -4.082 8.391 15.327 1.00 94.12 198 GLU A CA 1
ATOM 1570 C C . GLU A 1 198 ? -2.911 9.360 15.170 1.00 94.12 198 GLU A C 1
ATOM 1572 O O . GLU A 1 198 ? -3.005 10.356 14.448 1.00 94.12 198 GLU A O 1
ATOM 1577 N N . GLN A 1 199 ? -1.794 9.082 15.834 1.00 92.25 199 GLN A N 1
ATOM 1578 C CA . GLN A 1 199 ? -0.545 9.794 15.579 1.00 92.25 199 GLN A CA 1
ATOM 1579 C C . GLN A 1 199 ? 0.515 8.778 15.199 1.00 92.25 199 GLN A C 1
ATOM 1581 O O . GLN A 1 199 ? 0.682 7.789 15.898 1.00 92.25 199 GLN A O 1
ATOM 1586 N N . CYS A 1 200 ? 1.231 9.041 14.113 1.00 86.31 200 CYS A N 1
ATOM 1587 C CA . CYS A 1 200 ? 2.388 8.247 13.728 1.00 86.31 200 CYS A CA 1
ATOM 1588 C C . CYS A 1 200 ? 3.612 9.153 13.733 1.00 86.31 200 CYS A C 1
ATOM 1590 O O . CYS A 1 200 ? 3.615 10.219 13.101 1.00 86.31 200 CYS A O 1
ATOM 1592 N N . GLN A 1 201 ? 4.639 8.743 14.470 1.00 82.62 201 GLN A N 1
ATOM 1593 C CA . GLN A 1 201 ? 5.908 9.454 14.530 1.00 82.62 201 GLN A CA 1
ATOM 1594 C C . GLN A 1 201 ? 6.982 8.639 13.811 1.00 82.62 201 GLN A C 1
ATOM 1596 O O . GLN A 1 201 ? 7.468 7.629 14.313 1.00 82.62 201 GLN A O 1
ATOM 1601 N N . SER A 1 202 ? 7.407 9.131 12.650 1.00 71.19 202 SER A N 1
ATOM 1602 C CA . SER A 1 202 ? 8.621 8.669 11.982 1.00 71.19 202 SER A CA 1
ATOM 1603 C C . SER A 1 202 ? 9.779 9.633 12.263 1.00 71.19 202 SER A C 1
ATOM 1605 O O . SER A 1 202 ? 9.612 10.681 12.893 1.00 71.19 202 SER A O 1
ATOM 1607 N N . THR A 1 203 ? 10.978 9.269 11.815 1.00 64.50 203 THR A N 1
ATOM 1608 C CA . THR A 1 203 ? 12.179 10.107 11.941 1.00 64.50 203 THR A CA 1
ATOM 1609 C C . THR A 1 203 ? 12.056 11.385 11.109 1.00 64.50 203 THR A C 1
ATOM 1611 O O . THR A 1 203 ? 12.395 12.457 11.595 1.00 64.50 203 THR A O 1
ATOM 1614 N N . ASP A 1 204 ? 11.502 11.277 9.900 1.00 71.50 204 ASP A N 1
ATOM 1615 C CA . ASP A 1 204 ? 11.522 12.371 8.917 1.00 71.50 204 ASP A CA 1
ATOM 1616 C C . ASP A 1 204 ? 10.189 13.121 8.823 1.00 71.50 204 ASP A C 1
ATOM 1618 O O . ASP A 1 204 ? 10.078 14.157 8.169 1.00 71.50 204 ASP A O 1
ATOM 1622 N N . TYR A 1 205 ? 9.143 12.575 9.441 1.00 76.25 205 TYR A N 1
ATOM 1623 C CA . TYR A 1 205 ? 7.824 13.179 9.444 1.00 76.25 205 TYR A CA 1
ATOM 1624 C C . TYR A 1 205 ? 7.000 12.689 10.627 1.00 76.25 205 TYR A C 1
ATOM 1626 O O . TYR A 1 205 ? 7.174 11.585 11.144 1.00 76.25 205 TYR A O 1
ATOM 1634 N N . ARG A 1 206 ? 6.040 13.520 11.009 1.00 89.25 206 ARG A N 1
ATOM 1635 C CA . ARG A 1 206 ? 4.961 13.159 11.922 1.00 89.25 206 ARG A CA 1
ATOM 1636 C C . ARG A 1 206 ? 3.657 13.270 11.159 1.00 89.25 206 ARG A C 1
ATOM 1638 O O . ARG A 1 206 ? 3.493 14.203 10.371 1.00 89.25 206 ARG A O 1
ATOM 1645 N N . THR A 1 207 ? 2.728 12.360 11.395 1.00 89.31 207 THR A N 1
ATOM 1646 C CA . THR A 1 207 ? 1.350 12.516 10.930 1.00 89.31 207 THR A CA 1
ATOM 1647 C C . THR A 1 207 ? 0.390 12.509 12.097 1.00 89.31 207 THR A C 1
ATOM 1649 O O . THR A 1 207 ? 0.507 11.676 12.991 1.00 89.31 207 THR A O 1
ATOM 1652 N N . GLU A 1 208 ? -0.587 13.402 12.045 1.00 95.31 208 GLU A N 1
ATOM 1653 C CA . GLU A 1 208 ? -1.789 13.329 12.872 1.00 95.31 208 GLU A CA 1
ATOM 1654 C C . GLU A 1 208 ? -2.954 13.004 11.939 1.00 95.31 208 GLU A C 1
ATOM 1656 O O . GLU A 1 208 ? -3.210 13.730 10.976 1.00 95.31 208 GLU A O 1
ATOM 1661 N N . GLU A 1 209 ? -3.627 11.887 12.183 1.00 94.94 209 GLU A N 1
ATOM 1662 C CA . GLU A 1 209 ? -4.771 11.444 11.402 1.00 94.94 209 GLU A CA 1
ATOM 1663 C C . GLU A 1 209 ? -6.039 11.475 12.250 1.00 94.94 209 GLU A C 1
ATOM 1665 O O . GLU A 1 209 ? -6.068 11.037 13.396 1.00 94.94 209 GLU A O 1
ATOM 1670 N N . THR A 1 210 ? -7.118 11.988 11.673 1.00 97.69 210 THR A N 1
ATOM 1671 C CA . THR A 1 210 ? -8.461 11.919 12.239 1.00 97.69 210 THR A CA 1
ATOM 1672 C C . THR A 1 210 ? -9.378 11.284 11.214 1.00 97.69 210 THR A C 1
ATOM 1674 O O . THR A 1 210 ? -9.404 11.700 10.060 1.00 97.69 210 THR A O 1
ATOM 1677 N N . THR A 1 211 ? -10.132 10.266 11.608 1.00 97.69 211 THR A N 1
ATOM 1678 C CA . THR A 1 211 ? -11.214 9.718 10.789 1.00 97.69 211 THR A CA 1
ATOM 1679 C C . THR A 1 211 ? -12.529 9.931 11.500 1.00 97.69 211 THR A C 1
ATOM 1681 O O . THR A 1 211 ? -12.735 9.368 12.569 1.00 97.69 211 THR A O 1
ATOM 1684 N N . ASP A 1 212 ? -13.386 10.748 10.902 1.00 98.31 212 ASP A N 1
ATOM 1685 C CA . ASP A 1 212 ? -14.744 11.016 11.363 1.00 98.31 212 ASP A CA 1
ATOM 1686 C C . ASP A 1 212 ? -15.738 10.094 10.662 1.00 98.31 212 ASP A C 1
ATOM 1688 O O . ASP A 1 212 ? -15.625 9.879 9.454 1.00 98.31 212 ASP A O 1
ATOM 1692 N N . PHE A 1 213 ? -16.723 9.603 11.413 1.00 98.12 213 PHE A N 1
ATOM 1693 C CA . PHE A 1 213 ? -17.766 8.694 10.940 1.00 98.12 213 PHE A CA 1
ATOM 1694 C C . PHE A 1 213 ? -19.161 9.246 11.287 1.00 98.12 213 PHE A C 1
ATOM 1696 O O . PHE A 1 213 ? -19.388 9.812 12.361 1.00 98.12 213 PHE A O 1
ATOM 1703 N N . GLN A 1 214 ? -20.128 9.023 10.404 1.00 97.94 214 GLN A N 1
ATOM 1704 C CA . GLN A 1 214 ? -21.562 9.264 10.585 1.00 97.94 214 GLN A CA 1
ATOM 1705 C C . GLN A 1 214 ? -22.355 7.948 10.444 1.00 97.94 214 GLN A C 1
ATOM 1707 O O . GLN A 1 214 ? -23.185 7.811 9.543 1.00 97.94 214 GLN A O 1
ATOM 1712 N N . PRO A 1 215 ? -22.111 6.960 11.326 1.00 98.06 215 PRO A N 1
ATOM 1713 C CA . PRO A 1 215 ? -22.691 5.633 11.199 1.00 98.06 215 PRO A CA 1
ATOM 1714 C C . PRO A 1 215 ? -24.195 5.609 11.484 1.00 98.06 215 PRO A C 1
ATOM 1716 O O . PRO A 1 215 ? -24.684 6.218 12.440 1.00 98.06 215 PRO A O 1
ATOM 1719 N N . GLU A 1 216 ? -24.901 4.792 10.710 1.00 98.44 216 GLU A N 1
ATOM 1720 C CA . GLU A 1 216 ? -26.273 4.363 10.956 1.00 98.44 216 GLU A CA 1
ATOM 1721 C C . GLU A 1 216 ? -26.363 2.843 10.787 1.00 98.44 216 GLU A C 1
ATOM 1723 O O . GLU A 1 216 ? -25.981 2.303 9.748 1.00 98.44 216 GLU A O 1
ATOM 1728 N N . ILE A 1 217 ? -26.887 2.155 11.802 1.00 98.44 217 ILE A N 1
ATOM 1729 C CA . ILE A 1 217 ? -27.129 0.706 11.786 1.00 98.44 217 ILE A CA 1
ATOM 1730 C C . ILE A 1 217 ? -28.624 0.395 11.749 1.00 98.44 217 ILE A C 1
ATOM 1732 O O . ILE A 1 217 ? -29.433 1.185 12.243 1.00 98.44 217 ILE A O 1
ATOM 1736 N N . ASP A 1 218 ? -28.966 -0.764 11.187 1.00 98.12 218 ASP A N 1
ATOM 1737 C CA . ASP A 1 218 ? -30.322 -1.332 11.119 1.00 98.12 218 ASP A CA 1
ATOM 1738 C C . ASP A 1 218 ? -31.368 -0.424 10.449 1.00 98.12 218 ASP A C 1
ATOM 1740 O O . ASP A 1 218 ? -32.573 -0.526 10.686 1.00 98.12 218 ASP A O 1
ATOM 1744 N N . VAL A 1 219 ? -30.902 0.455 9.562 1.00 97.75 219 VAL A N 1
ATOM 1745 C CA . VAL A 1 219 ? -31.736 1.295 8.700 1.00 97.75 219 VAL A CA 1
ATOM 1746 C C . VAL A 1 219 ? -31.954 0.636 7.339 1.00 97.75 219 VAL A C 1
ATOM 1748 O O . VAL A 1 219 ? -31.168 -0.200 6.888 1.00 97.75 219 VAL A O 1
ATOM 1751 N N . VAL A 1 220 ? -33.017 1.026 6.638 1.00 97.69 220 VAL A N 1
ATOM 1752 C CA . VAL A 1 220 ? -33.229 0.585 5.253 1.00 97.69 220 VAL A CA 1
ATOM 1753 C C . VAL A 1 220 ? -32.125 1.168 4.369 1.00 97.69 220 VAL A C 1
ATOM 1755 O O . VAL A 1 220 ? -31.928 2.384 4.341 1.00 97.69 220 VAL A O 1
ATOM 1758 N N . ILE A 1 221 ? -31.421 0.298 3.642 1.00 97.44 221 ILE A N 1
ATOM 1759 C CA . ILE A 1 221 ? -30.395 0.677 2.666 1.00 97.44 221 ILE A CA 1
ATOM 1760 C C . ILE A 1 221 ? -31.015 0.595 1.270 1.00 97.44 221 ILE A C 1
ATOM 1762 O O . ILE A 1 221 ? -31.320 -0.511 0.825 1.00 97.44 221 ILE A O 1
ATOM 1766 N N . PRO A 1 222 ? -31.224 1.732 0.584 1.00 95.62 222 PRO A N 1
ATOM 1767 C CA . PRO A 1 222 ? -31.657 1.727 -0.808 1.00 95.62 222 PRO A CA 1
ATOM 1768 C C . PRO A 1 222 ? -30.643 0.990 -1.691 1.00 95.62 222 PRO A C 1
ATOM 1770 O O . PRO A 1 222 ? -29.432 1.115 -1.481 1.00 95.62 222 PRO A O 1
ATOM 1773 N N . ASP A 1 223 ? -31.118 0.245 -2.691 1.00 93.56 223 ASP A N 1
ATOM 1774 C CA . ASP A 1 223 ? -30.253 -0.541 -3.583 1.00 93.56 223 ASP A CA 1
ATOM 1775 C C . ASP A 1 223 ? -29.254 0.335 -4.353 1.00 93.56 223 ASP A C 1
ATOM 1777 O O . ASP A 1 223 ? -28.159 -0.115 -4.695 1.00 93.56 223 ASP A O 1
ATOM 1781 N N . GLU A 1 224 ? -29.579 1.610 -4.568 1.00 94.44 224 GLU A N 1
ATOM 1782 C CA . GLU A 1 224 ? -28.699 2.590 -5.200 1.00 94.44 224 GLU A CA 1
ATOM 1783 C C . GLU A 1 224 ? -27.402 2.794 -4.406 1.00 94.44 224 GLU A C 1
ATOM 1785 O O . GLU A 1 224 ? -26.345 2.973 -5.008 1.00 94.44 224 GLU A O 1
ATOM 1790 N N . LEU A 1 225 ? -27.453 2.699 -3.069 1.00 94.50 225 LEU A N 1
ATOM 1791 C CA . LEU A 1 225 ? -26.271 2.801 -2.205 1.00 94.50 225 LEU A CA 1
ATOM 1792 C C . LEU A 1 225 ? -25.402 1.541 -2.223 1.00 94.50 225 LEU A C 1
ATOM 1794 O O . LEU A 1 225 ? -24.294 1.573 -1.701 1.00 94.50 225 LEU A O 1
ATOM 1798 N N . LEU A 1 226 ? -25.877 0.439 -2.801 1.00 94.69 226 LEU A N 1
ATOM 1799 C CA . LEU A 1 226 ? -25.124 -0.811 -2.959 1.00 94.69 226 LEU A CA 1
ATOM 1800 C C . LEU A 1 226 ? -24.696 -1.043 -4.412 1.00 94.69 226 LEU A C 1
ATOM 1802 O O . LEU A 1 226 ? -23.951 -1.980 -4.701 1.00 94.69 226 LEU A O 1
ATOM 1806 N N . ARG A 1 227 ? -25.158 -0.202 -5.343 1.00 93.31 227 ARG A N 1
ATOM 1807 C CA . ARG A 1 227 ? -24.898 -0.366 -6.769 1.00 93.31 227 ARG A CA 1
ATOM 1808 C C . ARG A 1 227 ? -23.427 -0.107 -7.090 1.00 93.31 227 ARG A C 1
ATOM 1810 O O . ARG A 1 227 ? -22.834 0.890 -6.674 1.00 93.31 227 ARG A O 1
ATOM 1817 N N . PHE A 1 228 ? -22.860 -0.997 -7.899 1.00 93.81 228 PHE A N 1
ATOM 1818 C CA . PHE A 1 228 ? -21.581 -0.772 -8.557 1.00 93.81 228 PHE A CA 1
ATOM 1819 C C . PHE A 1 228 ? -21.802 0.077 -9.811 1.00 93.81 228 PHE A C 1
ATOM 1821 O O . PHE A 1 228 ? -22.327 -0.415 -10.811 1.00 93.81 228 PHE A O 1
ATOM 1828 N N . ASP A 1 229 ? -21.459 1.360 -9.745 1.00 92.50 229 ASP A N 1
ATOM 1829 C CA . ASP A 1 229 ? -21.713 2.330 -10.808 1.00 92.50 229 ASP A CA 1
ATOM 1830 C C . ASP A 1 229 ? -20.472 3.154 -11.179 1.00 92.50 229 ASP A C 1
ATOM 1832 O O . ASP A 1 229 ? -20.430 4.371 -10.965 1.00 92.50 229 ASP A O 1
ATOM 1836 N N . PRO A 1 230 ? -19.453 2.517 -11.781 1.00 89.00 230 PRO A N 1
ATOM 1837 C CA . PRO A 1 230 ? -18.371 3.267 -12.393 1.00 89.00 230 PRO A CA 1
ATOM 1838 C C . PRO A 1 230 ? -18.907 4.100 -13.583 1.00 89.00 230 PRO A C 1
ATOM 1840 O O . PRO A 1 230 ? -19.992 3.789 -14.116 1.00 89.00 230 PRO A O 1
ATOM 1843 N N . PRO A 1 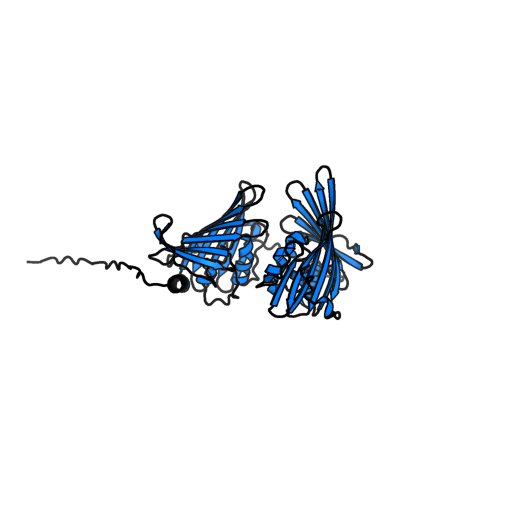231 ? -18.188 5.164 -13.991 1.00 82.94 231 PRO A N 1
ATOM 1844 C CA . PRO A 1 231 ? -18.499 5.958 -15.177 1.00 82.94 231 PRO A CA 1
ATOM 1845 C C . PRO A 1 231 ? -18.581 5.084 -16.434 1.00 82.94 231 PRO A C 1
ATOM 1847 O O . PRO A 1 231 ? -18.027 3.990 -16.498 1.00 82.94 231 PRO A O 1
ATOM 1850 N N . GLU A 1 232 ? -19.321 5.559 -17.433 1.00 75.19 232 GLU A N 1
ATOM 1851 C CA . GLU A 1 232 ? -19.676 4.783 -18.629 1.00 75.19 232 GLU A CA 1
ATOM 1852 C C . GLU A 1 232 ? -18.453 4.334 -19.442 1.00 75.19 232 GLU A C 1
ATOM 1854 O O . GLU A 1 232 ? -18.420 3.202 -19.916 1.00 75.19 232 GLU A O 1
ATOM 1859 N N . SER A 1 233 ? -17.393 5.149 -19.465 1.00 69.12 233 SER A N 1
ATOM 1860 C CA . SER A 1 233 ? -16.091 4.818 -20.062 1.00 69.12 233 SER A CA 1
ATOM 1861 C C . SER A 1 233 ? -15.418 3.576 -19.463 1.00 69.12 233 SER A C 1
ATOM 1863 O O . SER A 1 233 ? -14.526 3.008 -20.083 1.00 69.12 233 SER A O 1
ATOM 1865 N N . ALA A 1 234 ? -15.839 3.132 -18.276 1.00 62.97 234 ALA A N 1
ATOM 1866 C CA . ALA A 1 234 ? -15.307 1.952 -17.602 1.00 62.97 234 ALA A CA 1
ATOM 1867 C C . ALA A 1 234 ? -16.172 0.688 -17.786 1.00 62.97 234 ALA A C 1
ATOM 1869 O O . ALA A 1 234 ? -15.828 -0.358 -17.233 1.00 62.97 234 ALA A O 1
ATOM 1870 N N . ARG A 1 235 ? -17.311 0.770 -18.498 1.00 62.97 235 ARG A N 1
ATOM 1871 C CA . ARG A 1 235 ? -18.301 -0.323 -18.604 1.00 62.97 235 ARG A CA 1
ATOM 1872 C C . ARG A 1 235 ? -18.117 -1.246 -19.809 1.00 62.97 235 ARG A C 1
ATOM 1874 O O . ARG A 1 235 ? -18.724 -2.314 -19.816 1.00 62.97 235 ARG A O 1
ATOM 1881 N N . GLU A 1 236 ? -17.294 -0.888 -20.791 1.00 48.03 236 GLU A N 1
ATOM 1882 C CA . GLU A 1 236 ? -17.015 -1.760 -21.937 1.00 48.03 236 GLU A CA 1
ATOM 1883 C C . GLU A 1 236 ? -15.711 -2.545 -21.746 1.00 48.03 236 GLU A C 1
ATOM 1885 O O . GLU A 1 236 ? -14.657 -1.946 -21.522 1.00 48.03 236 GLU A O 1
ATOM 1890 N N . PRO A 1 237 ? -15.719 -3.880 -21.895 1.00 42.47 237 PRO A N 1
ATOM 1891 C CA . PRO A 1 237 ? -14.517 -4.577 -22.299 1.00 42.47 237 PRO A CA 1
ATOM 1892 C C . PRO A 1 237 ? -14.298 -4.264 -23.784 1.00 42.47 237 PRO A C 1
ATOM 1894 O O . PRO A 1 237 ? -15.130 -4.602 -24.626 1.00 42.47 237 PRO A O 1
ATOM 1897 N N . SER A 1 238 ? -13.178 -3.626 -24.120 1.00 36.81 238 SER A N 1
ATOM 1898 C CA . SER A 1 238 ? -12.702 -3.540 -25.503 1.00 36.81 238 SER A CA 1
ATOM 1899 C C . SER A 1 238 ? -12.424 -4.958 -26.022 1.00 36.81 238 SER A C 1
ATOM 1901 O O . SER A 1 238 ? -11.312 -5.472 -25.912 1.00 36.81 238 SER A O 1
ATOM 1903 N N . VAL A 1 239 ? -13.450 -5.601 -26.581 1.00 38.31 239 VAL A N 1
ATOM 1904 C CA . VAL A 1 239 ? -13.347 -6.834 -27.361 1.00 38.31 239 VAL A CA 1
ATOM 1905 C C . VAL A 1 239 ? -13.893 -6.547 -28.752 1.00 38.31 239 VAL A C 1
ATOM 1907 O O . VAL A 1 239 ? -15.086 -6.673 -29.013 1.00 38.31 239 VAL A O 1
ATOM 1910 N N . ALA A 1 240 ? -12.991 -6.226 -29.673 1.00 33.06 240 ALA A N 1
ATOM 1911 C CA . ALA A 1 240 ? -13.174 -6.554 -31.077 1.00 33.06 240 ALA A CA 1
ATOM 1912 C C . ALA A 1 240 ? -12.196 -7.690 -31.411 1.00 33.06 240 ALA A C 1
ATOM 1914 O O . ALA A 1 240 ? -10.986 -7.494 -31.464 1.00 33.06 240 ALA A O 1
ATOM 1915 N N . SER A 1 241 ? -12.733 -8.894 -31.601 1.00 39.94 241 SER A N 1
ATOM 1916 C CA . SER A 1 241 ? -12.056 -9.995 -32.301 1.00 39.94 241 SER A CA 1
ATOM 1917 C C . SER A 1 241 ? -12.481 -9.959 -33.780 1.00 39.94 241 SER A C 1
ATOM 1919 O O . SER A 1 241 ? -13.563 -9.460 -34.082 1.00 39.94 241 SER A O 1
ATOM 1921 N N . VAL A 1 242 ? -11.657 -10.394 -34.746 1.00 39.41 242 VAL A N 1
ATOM 1922 C CA . VAL A 1 242 ? -11.758 -11.707 -35.439 1.00 39.41 242 VAL A CA 1
ATOM 1923 C C . VAL A 1 242 ? -10.634 -11.830 -36.522 1.00 39.41 242 VAL A C 1
ATOM 1925 O O . VAL A 1 242 ? -10.173 -10.800 -37.011 1.00 39.41 242 VAL A O 1
ATOM 1928 N N . PRO A 1 243 ? -10.169 -13.056 -36.894 1.00 54.91 243 PRO A N 1
ATOM 1929 C CA . PRO A 1 243 ? -8.828 -13.368 -37.433 1.00 54.91 243 PRO A CA 1
ATOM 1930 C C . PRO A 1 243 ? -8.796 -13.726 -38.952 1.00 54.91 243 PRO A C 1
ATOM 1932 O O . PRO A 1 243 ? -9.813 -13.583 -39.629 1.00 54.91 243 PRO A O 1
ATOM 1935 N N . PRO A 1 244 ? -7.658 -14.222 -39.508 1.00 37.09 244 PRO A N 1
ATOM 1936 C CA . PRO A 1 244 ? -7.438 -15.678 -39.531 1.00 37.09 244 PRO A CA 1
ATOM 1937 C C . PRO A 1 244 ? -6.017 -16.143 -39.143 1.00 37.09 244 PRO A C 1
ATOM 1939 O O . PRO A 1 244 ? -5.021 -15.442 -39.292 1.00 37.09 244 PRO A O 1
ATOM 1942 N N . ARG A 1 245 ? -5.953 -17.393 -38.665 1.00 55.22 245 ARG A N 1
ATOM 1943 C CA . ARG A 1 245 ? -4.741 -18.185 -38.384 1.00 55.22 245 ARG A CA 1
ATOM 1944 C C . ARG A 1 245 ? -3.907 -18.438 -39.649 1.00 55.22 245 ARG A C 1
ATOM 1946 O O . ARG A 1 245 ? -4.462 -18.977 -40.599 1.00 55.22 245 ARG A O 1
ATOM 1953 N N . SER A 1 246 ? -2.584 -18.224 -39.582 1.00 42.69 246 SER A N 1
ATOM 1954 C CA . SER A 1 246 ? -1.525 -19.181 -39.996 1.00 42.69 246 SER A CA 1
ATOM 1955 C C . SER A 1 246 ? -0.115 -18.555 -39.936 1.00 42.69 246 SER A C 1
ATOM 1957 O O . SER A 1 246 ? 0.037 -17.393 -40.296 1.00 42.69 246 SER A O 1
ATOM 1959 N N . ARG A 1 247 ? 0.889 -19.389 -39.595 1.00 41.62 247 ARG A N 1
ATOM 1960 C CA . ARG A 1 247 ? 2.262 -19.129 -39.081 1.00 41.62 247 ARG A CA 1
ATOM 1961 C C . ARG A 1 247 ? 2.285 -18.803 -37.588 1.00 41.62 247 ARG A C 1
ATOM 1963 O O . ARG A 1 247 ? 1.453 -18.029 -37.140 1.00 41.62 247 ARG A O 1
ATOM 1970 N N . GLU A 1 248 ? 3.161 -19.475 -36.831 1.00 53.41 248 GLU A N 1
ATOM 1971 C CA . GLU A 1 248 ? 3.338 -19.288 -35.381 1.00 53.41 248 GLU A CA 1
ATOM 1972 C C . GLU A 1 248 ? 3.381 -17.790 -35.068 1.00 53.41 248 GLU A C 1
ATOM 1974 O O . GLU A 1 248 ? 4.314 -17.094 -35.460 1.00 53.41 248 GLU A O 1
ATOM 1979 N N . ALA A 1 249 ? 2.294 -17.280 -34.488 1.00 64.62 249 ALA A N 1
ATOM 1980 C CA . ALA A 1 249 ? 2.142 -15.861 -34.236 1.00 64.62 249 ALA A CA 1
ATOM 1981 C C . ALA A 1 249 ? 3.104 -15.481 -33.114 1.00 64.62 249 ALA A C 1
ATOM 1983 O O . ALA A 1 249 ? 3.122 -16.135 -32.069 1.00 64.62 249 ALA A O 1
ATOM 1984 N N . GLU A 1 250 ? 3.908 -14.446 -33.342 1.00 83.81 250 GLU A N 1
ATOM 1985 C CA . GLU A 1 250 ? 4.758 -13.907 -32.291 1.00 83.81 250 GLU A CA 1
ATOM 1986 C C . GLU A 1 250 ? 3.913 -13.511 -31.068 1.00 83.81 250 GLU A C 1
ATOM 1988 O O . GLU A 1 250 ? 2.779 -13.047 -31.234 1.00 83.81 250 GLU A O 1
ATOM 1993 N N . PRO A 1 251 ? 4.434 -13.690 -29.843 1.00 91.94 251 PRO A N 1
ATOM 1994 C CA . PRO A 1 251 ? 3.650 -13.454 -28.645 1.00 91.94 251 PRO A CA 1
ATOM 1995 C C . PRO A 1 251 ? 3.291 -11.969 -28.498 1.00 91.94 251 PRO A C 1
ATOM 1997 O O . PRO A 1 251 ? 4.086 -11.068 -28.790 1.00 91.94 251 PRO A O 1
ATOM 2000 N N . THR A 1 252 ? 2.068 -11.734 -28.033 1.00 94.56 252 THR A N 1
ATOM 2001 C CA . THR A 1 252 ? 1.554 -10.408 -27.659 1.00 94.56 252 THR A CA 1
ATOM 2002 C C . THR A 1 252 ? 2.270 -9.869 -26.409 1.00 94.56 252 THR A C 1
ATOM 2004 O O . THR A 1 252 ? 2.794 -10.666 -25.621 1.00 94.56 252 THR A O 1
ATOM 2007 N N . PRO A 1 253 ? 2.294 -8.539 -26.181 1.00 95.38 253 PRO A N 1
ATOM 2008 C CA . PRO A 1 253 ? 2.824 -7.950 -24.946 1.00 95.38 253 PRO A CA 1
ATOM 2009 C C . PRO A 1 253 ? 2.260 -8.588 -23.670 1.00 95.38 253 PRO A C 1
ATOM 2011 O O . PRO A 1 253 ? 3.003 -8.877 -22.732 1.00 95.38 253 PRO A O 1
ATOM 2014 N N . GLU A 1 254 ? 0.953 -8.851 -23.651 1.00 92.19 254 GLU A N 1
ATOM 2015 C CA . GLU A 1 254 ? 0.232 -9.455 -22.533 1.00 92.19 254 GLU A CA 1
ATOM 2016 C C . GLU A 1 254 ? 0.739 -10.871 -22.264 1.00 92.19 254 GLU A C 1
ATOM 2018 O O . GLU A 1 254 ? 1.031 -11.217 -21.121 1.00 92.19 254 GLU A O 1
ATOM 2023 N N . GLN A 1 255 ? 0.904 -11.676 -23.319 1.00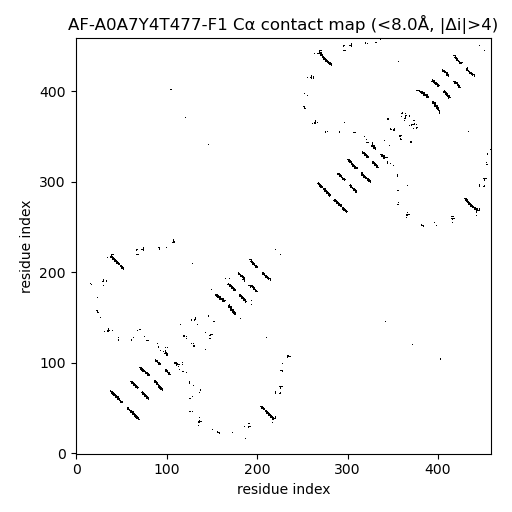 90.62 255 GLN A N 1
ATOM 2024 C CA . GLN A 1 255 ? 1.439 -13.035 -23.210 1.00 90.62 255 GLN A CA 1
ATOM 2025 C C . GLN A 1 255 ? 2.884 -13.042 -22.704 1.00 90.62 255 GLN A C 1
ATOM 2027 O O . GLN A 1 255 ? 3.236 -13.899 -21.898 1.00 90.62 255 GLN A O 1
ATOM 2032 N N . ILE A 1 256 ? 3.714 -12.090 -23.142 1.00 95.88 256 ILE A N 1
ATOM 2033 C CA . ILE A 1 256 ? 5.106 -11.966 -22.685 1.00 95.88 256 ILE A CA 1
ATOM 2034 C C . ILE A 1 256 ? 5.149 -11.607 -21.194 1.00 95.88 256 ILE A C 1
ATOM 2036 O O . ILE A 1 256 ? 5.909 -12.213 -20.435 1.00 95.88 256 ILE A O 1
ATOM 2040 N N . LEU A 1 257 ? 4.330 -10.645 -20.756 1.00 94.06 257 LEU A N 1
ATOM 2041 C CA . LEU A 1 257 ? 4.267 -10.245 -19.349 1.00 94.06 257 LEU A CA 1
ATOM 2042 C C . LEU A 1 257 ? 3.707 -11.341 -18.451 1.00 94.06 257 LEU A C 1
ATOM 2044 O O . LEU A 1 257 ? 4.207 -11.519 -17.341 1.00 94.06 257 LEU A O 1
ATOM 2048 N N . GLU A 1 258 ? 2.690 -12.065 -18.911 1.00 88.88 258 GLU A N 1
ATOM 2049 C CA . GLU A 1 258 ? 2.125 -13.179 -18.154 1.00 88.88 258 GLU A CA 1
ATOM 2050 C C . GLU A 1 258 ? 3.126 -14.330 -18.038 1.00 88.88 258 GLU A C 1
ATOM 2052 O O . GLU A 1 258 ? 3.361 -14.816 -16.936 1.00 88.88 258 GLU A O 1
ATOM 2057 N N . ALA A 1 259 ? 3.825 -14.674 -19.126 1.00 91.44 259 ALA A N 1
ATOM 2058 C CA . ALA A 1 259 ? 4.892 -15.672 -19.100 1.00 91.44 259 ALA A CA 1
ATOM 2059 C C . ALA A 1 259 ? 6.022 -15.290 -18.128 1.00 91.44 259 ALA A C 1
ATOM 2061 O O . ALA A 1 259 ? 6.472 -16.127 -17.347 1.00 91.44 259 ALA A O 1
ATOM 2062 N N . MET A 1 260 ? 6.446 -14.019 -18.114 1.00 96.25 260 MET A N 1
ATOM 2063 C CA . MET A 1 260 ? 7.419 -13.519 -17.136 1.00 96.25 260 MET A CA 1
ATOM 2064 C C . MET A 1 260 ? 6.905 -13.681 -15.699 1.00 96.25 260 MET A C 1
ATOM 2066 O O . MET A 1 260 ? 7.619 -14.206 -14.846 1.00 96.25 260 MET A O 1
ATOM 2070 N N . LYS A 1 261 ? 5.668 -13.256 -15.406 1.00 91.38 261 LYS A N 1
ATOM 2071 C CA . LYS A 1 261 ? 5.078 -13.399 -14.063 1.00 91.38 261 LYS A CA 1
ATOM 2072 C C . LYS A 1 261 ? 5.022 -14.860 -13.627 1.00 91.38 261 LYS A C 1
ATOM 2074 O O . LYS A 1 261 ? 5.417 -15.167 -12.504 1.00 91.38 261 LYS A O 1
ATOM 2079 N N . ASP A 1 262 ? 4.592 -15.748 -14.519 1.00 87.44 262 ASP A N 1
ATOM 2080 C CA . ASP A 1 262 ? 4.516 -17.187 -14.276 1.00 87.44 262 ASP A CA 1
ATOM 2081 C C . ASP A 1 262 ? 5.886 -17.792 -13.941 1.00 87.44 262 ASP A C 1
ATOM 2083 O O . ASP A 1 262 ? 5.999 -18.583 -13.000 1.00 87.44 262 ASP A O 1
ATOM 2087 N N . VAL A 1 263 ? 6.938 -17.405 -14.671 1.00 95.25 263 VAL A N 1
ATOM 2088 C CA . VAL A 1 263 ? 8.310 -17.882 -14.435 1.00 95.25 263 VAL A CA 1
ATOM 2089 C C . VAL A 1 263 ? 8.781 -17.537 -13.018 1.00 95.25 263 VAL A C 1
ATOM 2091 O O . VAL A 1 263 ? 9.242 -18.419 -12.290 1.00 95.25 263 VAL A O 1
ATOM 2094 N N . TYR A 1 264 ? 8.612 -16.287 -12.583 1.00 95.81 264 TYR A N 1
ATOM 2095 C CA . TYR A 1 264 ? 9.022 -15.861 -11.239 1.00 95.81 264 TYR A CA 1
ATOM 2096 C C . TYR A 1 264 ? 8.120 -16.434 -10.135 1.00 95.81 264 TYR A C 1
ATOM 2098 O O . TYR A 1 264 ? 8.607 -16.825 -9.073 1.00 95.81 264 TYR A O 1
ATOM 2106 N N . ALA A 1 265 ? 6.811 -16.538 -10.377 1.00 89.88 265 ALA A N 1
ATOM 2107 C CA . ALA A 1 265 ? 5.872 -17.090 -9.405 1.00 89.88 265 ALA A CA 1
ATOM 2108 C C . ALA A 1 265 ? 6.133 -18.581 -9.120 1.00 89.88 265 ALA A C 1
ATOM 2110 O O . ALA A 1 265 ? 5.838 -19.062 -8.023 1.00 89.88 265 ALA A O 1
ATOM 2111 N N . ARG A 1 266 ? 6.696 -19.314 -10.091 1.00 88.38 266 ARG A N 1
ATOM 2112 C CA . ARG A 1 266 ? 6.966 -20.757 -9.993 1.00 88.38 266 ARG A CA 1
ATOM 2113 C C . ARG A 1 266 ? 8.392 -21.104 -9.579 1.00 88.38 266 ARG A C 1
ATOM 2115 O O . ARG A 1 266 ? 8.614 -22.244 -9.169 1.00 88.38 266 ARG A O 1
ATOM 2122 N N . CYS A 1 267 ? 9.343 -20.172 -9.660 1.00 94.50 267 CYS A N 1
ATOM 2123 C CA . CYS A 1 267 ? 10.730 -20.473 -9.315 1.00 94.50 267 CYS A CA 1
ATOM 2124 C C . CYS A 1 267 ? 10.852 -20.889 -7.837 1.00 94.50 267 CYS A C 1
ATOM 2126 O O . CYS A 1 267 ? 10.130 -20.396 -6.955 1.00 94.50 267 CYS A O 1
ATOM 2128 N N . ARG A 1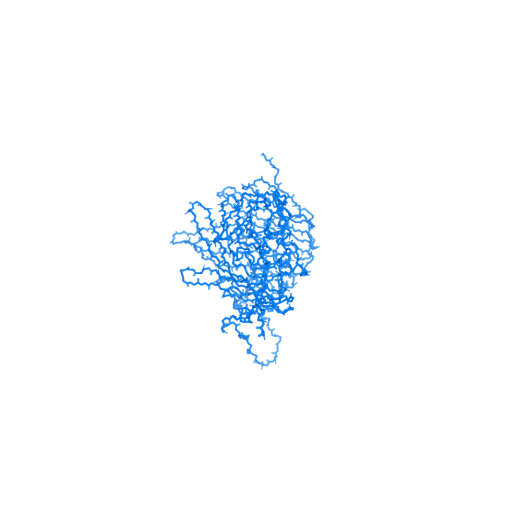 268 ? 11.747 -21.840 -7.563 1.00 96.75 268 ARG A N 1
ATOM 2129 C CA . ARG A 1 268 ? 12.044 -22.337 -6.210 1.00 96.75 268 ARG A CA 1
ATOM 2130 C C . ARG A 1 268 ? 13.071 -21.456 -5.528 1.00 96.75 268 ARG A C 1
ATOM 2132 O O . ARG A 1 268 ? 12.959 -21.197 -4.333 1.00 96.75 268 ARG A O 1
ATOM 2139 N N . THR A 1 269 ? 14.048 -20.997 -6.296 1.00 98.00 269 THR A N 1
ATOM 2140 C CA . THR A 1 269 ? 15.097 -20.099 -5.833 1.00 98.00 269 THR A CA 1
ATOM 2141 C C . THR A 1 269 ? 15.284 -18.954 -6.814 1.00 98.00 269 THR A C 1
ATOM 2143 O O . THR A 1 269 ? 14.971 -19.070 -8.004 1.00 98.00 269 THR A O 1
ATOM 2146 N N . TYR A 1 270 ? 15.758 -17.831 -6.294 1.00 98.25 270 TYR A N 1
ATOM 2147 C CA . TYR A 1 270 ? 16.111 -16.665 -7.082 1.00 98.25 270 TYR A CA 1
ATOM 2148 C C . TYR A 1 270 ? 17.279 -15.941 -6.428 1.00 98.25 270 TYR A C 1
ATOM 2150 O O . TYR A 1 270 ? 17.288 -15.746 -5.212 1.00 98.25 270 TYR A O 1
ATOM 2158 N N . MET A 1 271 ? 18.227 -15.504 -7.243 1.00 97.81 271 MET A N 1
ATOM 2159 C CA . MET A 1 271 ? 19.259 -14.565 -6.840 1.00 97.81 271 MET A CA 1
ATOM 2160 C C . MET A 1 271 ? 19.417 -13.505 -7.923 1.00 97.81 271 MET A C 1
ATOM 2162 O O . MET A 1 271 ? 19.351 -13.812 -9.111 1.00 97.81 271 MET A O 1
ATOM 2166 N N . ASP A 1 272 ? 19.625 -12.256 -7.525 1.00 96.56 272 ASP A N 1
ATOM 2167 C CA . ASP A 1 272 ? 20.083 -11.225 -8.439 1.00 96.56 272 ASP A CA 1
ATOM 2168 C C . ASP A 1 272 ? 21.104 -10.292 -7.808 1.00 96.56 272 ASP A C 1
ATOM 2170 O O . ASP A 1 272 ? 21.201 -10.106 -6.593 1.00 96.56 272 ASP A O 1
ATOM 2174 N N . THR A 1 273 ? 21.879 -9.695 -8.700 1.00 96.38 273 THR A N 1
ATOM 2175 C CA . THR A 1 273 ? 22.574 -8.442 -8.451 1.00 96.38 273 THR A CA 1
ATOM 2176 C C . THR A 1 273 ? 22.113 -7.456 -9.508 1.00 96.38 273 THR A C 1
ATOM 2178 O O . THR A 1 273 ? 21.913 -7.817 -10.670 1.00 96.38 273 THR A O 1
ATOM 2181 N N . GLY A 1 274 ? 21.933 -6.205 -9.118 1.00 96.25 274 GLY A N 1
ATOM 2182 C CA . GLY A 1 274 ? 21.507 -5.171 -10.040 1.00 96.25 274 GLY A CA 1
ATOM 2183 C C . GLY A 1 274 ? 21.960 -3.790 -9.616 1.00 96.25 274 GLY A C 1
ATOM 2184 O O . GLY A 1 274 ? 22.555 -3.596 -8.555 1.00 96.25 274 GLY A O 1
ATOM 2185 N N . GLU A 1 275 ? 21.687 -2.813 -10.469 1.00 96.19 275 GLU A N 1
ATOM 2186 C CA . GLU A 1 275 ? 21.990 -1.416 -10.187 1.00 96.19 275 GLU A CA 1
ATOM 2187 C C . GLU A 1 275 ? 20.842 -0.531 -10.661 1.00 96.19 275 GLU A C 1
ATOM 2189 O O . GLU A 1 275 ? 20.364 -0.642 -11.791 1.00 96.19 275 GLU A O 1
ATOM 2194 N N . VAL A 1 276 ? 20.398 0.361 -9.780 1.00 96.12 276 VAL A N 1
ATOM 2195 C CA . VAL A 1 276 ? 19.437 1.411 -10.106 1.00 96.12 276 VAL A CA 1
ATOM 2196 C C . VAL A 1 276 ? 20.201 2.690 -10.416 1.00 96.12 276 VAL A C 1
ATOM 2198 O O . VAL A 1 276 ? 21.042 3.123 -9.633 1.00 96.12 276 VAL A O 1
ATOM 2201 N N . HIS A 1 277 ? 19.901 3.308 -11.550 1.00 94.50 277 HIS A N 1
ATOM 2202 C CA . HIS A 1 277 ? 20.415 4.601 -11.983 1.00 94.50 277 HIS A CA 1
ATOM 2203 C C . HIS A 1 277 ? 19.258 5.586 -11.972 1.00 94.50 277 HIS A C 1
ATOM 2205 O O . HIS A 1 277 ? 18.305 5.421 -12.727 1.00 94.50 277 HIS A O 1
ATOM 2211 N N . GLU A 1 278 ? 19.338 6.613 -11.137 1.00 91.31 278 GLU A N 1
ATOM 2212 C CA . GLU A 1 278 ? 18.377 7.713 -11.122 1.00 91.31 278 GLU A CA 1
ATOM 2213 C C . GLU A 1 278 ? 19.047 8.976 -11.631 1.00 91.31 278 GLU A C 1
ATOM 2215 O O . GLU A 1 278 ? 20.039 9.434 -11.062 1.00 91.31 278 GLU A O 1
ATOM 2220 N N . VAL A 1 279 ? 18.505 9.544 -12.701 1.00 91.88 279 VAL A N 1
ATOM 2221 C CA . VAL A 1 279 ? 18.970 10.804 -13.261 1.00 91.88 279 VAL A CA 1
ATOM 2222 C C . VAL A 1 279 ? 17.934 11.881 -12.991 1.00 91.88 279 VAL A C 1
ATOM 2224 O O . VAL A 1 279 ? 16.831 11.845 -13.523 1.00 91.88 279 VAL A O 1
ATOM 2227 N N . PHE A 1 280 ? 18.312 12.838 -12.152 1.00 87.06 280 PHE A N 1
ATOM 2228 C CA . PHE A 1 280 ? 17.533 14.024 -11.832 1.00 87.06 280 PHE A CA 1
ATOM 2229 C C . PHE A 1 280 ? 17.918 15.124 -12.815 1.00 87.06 280 PHE A C 1
ATOM 2231 O O . PHE A 1 280 ? 19.091 15.502 -12.892 1.00 87.06 280 PHE A O 1
ATOM 2238 N N . VAL A 1 281 ? 16.940 15.615 -13.566 1.00 88.88 281 VAL A N 1
ATOM 2239 C CA . VAL A 1 281 ? 17.096 16.666 -14.570 1.00 88.88 281 VAL A CA 1
ATOM 2240 C C . VAL A 1 281 ? 16.262 17.871 -14.139 1.00 88.88 281 VAL A C 1
ATOM 2242 O O . VAL A 1 281 ? 15.046 17.755 -13.995 1.00 88.88 281 VAL A O 1
ATOM 2245 N N . ASP A 1 282 ? 16.920 19.010 -13.926 1.00 88.50 282 ASP A N 1
ATOM 2246 C CA . ASP A 1 282 ? 16.292 20.333 -13.797 1.00 88.50 282 ASP A CA 1
ATOM 2247 C C . ASP A 1 282 ? 16.736 21.258 -14.946 1.00 88.50 282 ASP A C 1
ATOM 2249 O O . ASP A 1 282 ? 17.540 20.859 -15.792 1.00 88.50 282 ASP A O 1
ATOM 2253 N N . ASP A 1 283 ? 16.231 22.496 -14.976 1.00 81.62 283 ASP A N 1
ATOM 2254 C CA . ASP A 1 283 ? 16.507 23.490 -16.031 1.00 81.62 283 ASP A CA 1
ATOM 2255 C C . ASP A 1 283 ? 18.004 23.808 -16.235 1.00 81.62 283 ASP A C 1
ATOM 2257 O O . ASP A 1 283 ? 18.394 24.385 -17.249 1.00 81.62 283 ASP A O 1
ATOM 2261 N N . SER A 1 284 ? 18.862 23.463 -15.275 1.00 81.12 284 SER A N 1
ATOM 2262 C CA . SER A 1 284 ? 20.267 23.871 -15.224 1.00 81.12 284 SER A CA 1
ATOM 2263 C C . SER A 1 284 ? 21.256 22.737 -14.941 1.00 81.12 284 SER A C 1
ATOM 2265 O O . SER A 1 284 ? 22.461 22.917 -15.145 1.00 81.12 284 SER A O 1
ATOM 2267 N N . ARG A 1 285 ? 20.799 21.587 -14.429 1.00 85.75 285 ARG A N 1
ATOM 2268 C CA . ARG A 1 285 ? 21.658 20.519 -13.901 1.00 85.75 285 ARG A CA 1
ATOM 2269 C C . ARG A 1 285 ? 21.092 19.131 -14.182 1.00 85.75 285 ARG A C 1
ATOM 2271 O O . ARG A 1 285 ? 19.892 18.881 -14.120 1.00 85.75 285 ARG A O 1
ATOM 2278 N N . ARG A 1 286 ? 22.016 18.196 -14.418 1.00 89.31 286 ARG A N 1
ATOM 2279 C CA . ARG A 1 286 ? 21.766 16.753 -14.492 1.00 89.31 286 ARG A CA 1
ATOM 2280 C C . ARG A 1 286 ? 22.594 16.072 -13.407 1.00 89.31 286 ARG A C 1
ATOM 2282 O O . ARG A 1 286 ? 23.820 16.173 -13.420 1.00 89.31 286 ARG A O 1
ATOM 2289 N N . ARG A 1 287 ? 21.941 15.396 -12.463 1.00 86.19 287 ARG A N 1
ATOM 2290 C CA . ARG A 1 287 ? 22.598 14.637 -11.388 1.00 86.19 287 ARG A CA 1
ATOM 2291 C C . ARG A 1 287 ? 22.227 13.169 -11.504 1.00 86.19 287 ARG A C 1
ATOM 2293 O O . ARG A 1 287 ? 21.049 12.840 -11.493 1.00 86.19 287 ARG A O 1
ATOM 2300 N N . THR A 1 288 ? 23.228 12.296 -11.532 1.00 88.06 288 THR A N 1
ATOM 2301 C CA . THR A 1 288 ? 23.021 10.843 -11.536 1.00 88.06 288 THR A CA 1
ATOM 2302 C C . THR A 1 288 ? 23.338 10.255 -10.167 1.00 88.06 288 THR A C 1
ATOM 2304 O O . THR A 1 288 ? 24.381 10.554 -9.586 1.00 88.06 288 THR A O 1
ATOM 2307 N N . ILE A 1 289 ? 22.456 9.397 -9.668 1.00 87.56 289 ILE A N 1
ATOM 2308 C CA . ILE A 1 289 ? 22.640 8.588 -8.464 1.00 87.56 289 ILE A CA 1
ATOM 2309 C C . ILE A 1 289 ? 22.625 7.119 -8.880 1.00 87.56 289 ILE A C 1
ATOM 2311 O O . ILE A 1 289 ? 21.816 6.721 -9.715 1.00 87.56 289 ILE A O 1
ATOM 2315 N N . ARG A 1 290 ? 23.524 6.319 -8.303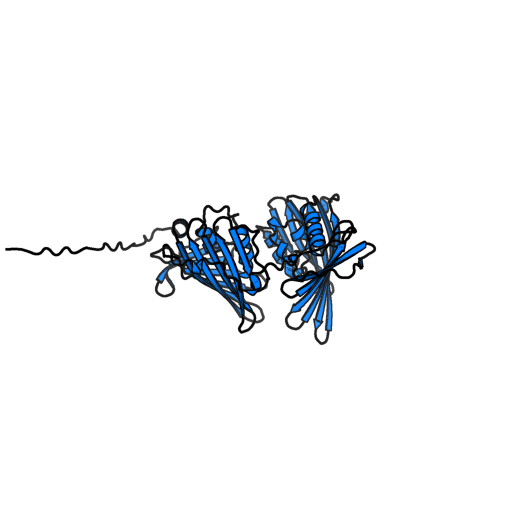 1.00 90.38 290 ARG A N 1
ATOM 2316 C CA . ARG A 1 290 ? 23.574 4.869 -8.506 1.00 90.38 290 ARG A CA 1
ATOM 2317 C C . ARG A 1 290 ? 23.323 4.148 -7.196 1.00 90.38 290 ARG A C 1
ATOM 2319 O O . ARG A 1 290 ? 23.874 4.551 -6.172 1.00 90.38 290 ARG A O 1
ATOM 2326 N N . LYS A 1 291 ? 22.503 3.103 -7.245 1.00 93.88 291 LYS A N 1
ATOM 2327 C CA . LYS A 1 291 ? 22.118 2.302 -6.085 1.00 93.88 291 LYS A CA 1
ATOM 2328 C C . LYS A 1 291 ? 22.239 0.817 -6.432 1.00 93.88 291 LYS A C 1
ATOM 2330 O O . LYS A 1 291 ? 21.311 0.265 -7.030 1.00 93.88 291 LYS A O 1
ATOM 2335 N N . PRO A 1 292 ? 23.385 0.171 -6.153 1.00 95.81 292 PRO A N 1
ATOM 2336 C CA . PRO A 1 292 ? 23.513 -1.264 -6.343 1.00 95.81 292 PRO A CA 1
ATOM 2337 C C . PRO A 1 292 ? 22.618 -1.996 -5.343 1.00 95.81 292 PRO A C 1
ATOM 2339 O O . PRO A 1 292 ? 22.454 -1.553 -4.202 1.00 95.81 292 PRO A O 1
ATOM 2342 N N . PHE A 1 293 ? 22.053 -3.120 -5.767 1.00 97.31 293 PHE A N 1
ATOM 2343 C CA . PHE A 1 293 ? 21.222 -3.972 -4.929 1.00 97.31 293 PHE A CA 1
ATOM 2344 C C . PHE A 1 293 ? 21.498 -5.454 -5.177 1.00 97.31 293 PHE A C 1
ATOM 2346 O O . PHE A 1 293 ? 22.058 -5.843 -6.203 1.00 97.31 293 PHE A O 1
ATOM 2353 N N . THR A 1 294 ? 21.082 -6.270 -4.215 1.00 97.94 294 THR A N 1
ATOM 2354 C CA . THR A 1 294 ? 21.080 -7.731 -4.300 1.00 97.94 294 THR A CA 1
ATOM 2355 C C . THR A 1 294 ? 19.777 -8.269 -3.736 1.00 97.94 294 THR A C 1
ATOM 2357 O O . THR A 1 294 ? 19.280 -7.754 -2.728 1.00 97.94 294 THR A O 1
ATOM 2360 N N . THR A 1 295 ? 19.254 -9.321 -4.350 1.00 98.00 295 THR A N 1
ATOM 2361 C CA . THR A 1 295 ? 18.085 -10.057 -3.869 1.00 98.00 295 THR A CA 1
ATOM 2362 C C . THR A 1 295 ? 18.427 -11.536 -3.819 1.00 98.00 295 THR A C 1
ATOM 2364 O O . THR A 1 295 ? 18.999 -12.070 -4.762 1.00 98.00 295 THR A O 1
ATOM 2367 N N . ALA A 1 296 ? 18.052 -12.217 -2.745 1.00 98.31 296 ALA A N 1
ATOM 2368 C CA . ALA A 1 296 ? 18.131 -13.665 -2.631 1.00 98.31 296 ALA A CA 1
ATOM 2369 C C . ALA A 1 296 ? 16.810 -14.197 -2.075 1.00 98.31 296 ALA A C 1
ATOM 2371 O O . ALA A 1 296 ? 16.214 -13.604 -1.175 1.00 98.31 296 ALA A O 1
ATOM 2372 N N . PHE A 1 297 ? 16.334 -15.307 -2.621 1.00 98.19 297 PHE A N 1
ATOM 2373 C CA . PHE A 1 297 ? 15.050 -15.891 -2.267 1.00 98.19 297 PHE A CA 1
ATOM 2374 C C . PHE A 1 297 ? 15.087 -17.411 -2.403 1.00 98.19 297 PHE A C 1
ATOM 2376 O O . PHE A 1 297 ? 15.576 -17.950 -3.396 1.00 98.19 297 PHE A O 1
ATOM 2383 N N . VAL A 1 298 ? 14.519 -18.093 -1.411 1.00 98.00 298 VAL A N 1
ATOM 2384 C CA . VAL A 1 298 ? 14.249 -19.531 -1.427 1.00 98.00 298 VAL A CA 1
ATOM 2385 C C . VAL A 1 298 ? 12.823 -19.739 -0.936 1.00 98.00 298 VAL A C 1
ATOM 2387 O O . VAL A 1 298 ? 12.468 -19.373 0.186 1.00 98.00 298 VAL A O 1
ATOM 2390 N N . ARG A 1 299 ? 11.992 -20.333 -1.792 1.00 94.00 299 ARG A N 1
ATOM 2391 C CA . ARG A 1 299 ? 10.597 -20.647 -1.485 1.00 94.00 299 ARG A CA 1
ATOM 2392 C C . ARG A 1 299 ? 10.535 -21.720 -0.381 1.00 94.00 299 ARG A C 1
ATOM 2394 O O . ARG A 1 299 ? 11.301 -22.682 -0.449 1.00 94.00 299 ARG A O 1
ATOM 2401 N N . PRO A 1 300 ? 9.596 -21.624 0.579 1.00 92.06 300 PRO A N 1
ATOM 2402 C CA . PRO A 1 300 ? 8.510 -20.642 0.658 1.00 92.06 300 PRO A CA 1
ATOM 2403 C C . PRO A 1 300 ? 8.833 -19.328 1.376 1.00 92.06 300 PRO A C 1
ATOM 2405 O O . PRO A 1 300 ? 8.066 -18.380 1.230 1.00 92.06 300 PRO A O 1
ATOM 2408 N N . ASP A 1 301 ? 9.903 -19.251 2.160 1.00 88.56 301 ASP A N 1
ATOM 2409 C CA . ASP A 1 301 ? 9.928 -18.316 3.285 1.00 88.56 301 ASP A CA 1
ATOM 2410 C C . ASP A 1 301 ? 11.292 -17.707 3.633 1.00 88.56 301 ASP A C 1
ATOM 2412 O O . ASP A 1 301 ? 11.380 -17.005 4.640 1.00 88.56 301 ASP A O 1
ATOM 2416 N N . ARG A 1 302 ? 12.331 -17.895 2.812 1.00 97.31 302 ARG A N 1
ATOM 2417 C CA . ARG A 1 302 ? 13.627 -17.227 3.012 1.00 97.31 302 ARG A CA 1
ATOM 2418 C C . ARG A 1 302 ? 13.817 -16.149 1.964 1.00 97.31 302 ARG A C 1
ATOM 2420 O O . ARG A 1 302 ? 13.749 -16.418 0.766 1.00 97.31 302 ARG A O 1
ATOM 2427 N N . PHE A 1 303 ? 14.053 -14.926 2.410 1.00 97.88 303 PHE A N 1
ATOM 2428 C CA . PHE A 1 303 ? 14.217 -13.782 1.528 1.00 97.88 303 PHE A CA 1
ATOM 2429 C C . PHE A 1 303 ? 15.207 -12.785 2.114 1.00 97.88 303 PHE A C 1
ATOM 2431 O O . PHE A 1 303 ? 15.197 -12.498 3.309 1.00 97.88 303 PHE A O 1
ATOM 2438 N N . ARG A 1 304 ? 16.026 -12.202 1.250 1.00 98.00 304 ARG A N 1
ATOM 2439 C CA . ARG A 1 304 ? 16.933 -11.117 1.587 1.00 98.00 304 ARG A CA 1
ATOM 2440 C C . ARG A 1 304 ? 16.953 -10.120 0.446 1.00 98.00 304 ARG A C 1
ATOM 2442 O O . ARG A 1 304 ? 17.098 -10.495 -0.712 1.00 98.00 304 ARG A O 1
ATOM 2449 N N . TYR A 1 305 ? 16.857 -8.849 0.788 1.00 97.62 305 TYR A N 1
ATOM 2450 C CA . TYR A 1 305 ? 17.032 -7.746 -0.134 1.00 97.62 305 TYR A CA 1
ATOM 2451 C C . TYR A 1 305 ? 17.946 -6.709 0.502 1.00 97.62 305 TYR A C 1
ATOM 2453 O O . TYR A 1 305 ? 17.712 -6.270 1.627 1.00 97.62 305 TYR A O 1
ATOM 2461 N N . GLU A 1 306 ? 18.976 -6.302 -0.223 1.00 96.75 306 GLU A N 1
ATOM 2462 C CA . GLU A 1 306 ? 19.886 -5.240 0.187 1.00 96.75 306 GLU A CA 1
ATOM 2463 C C . GLU A 1 306 ? 20.026 -4.234 -0.944 1.00 96.75 306 GLU A C 1
ATOM 2465 O O . GLU A 1 306 ? 20.197 -4.630 -2.092 1.00 96.75 306 GLU A O 1
ATOM 2470 N N . PHE A 1 307 ? 20.042 -2.945 -0.616 1.00 94.94 307 PHE A N 1
ATOM 2471 C CA . PHE A 1 307 ? 20.556 -1.926 -1.525 1.00 94.94 307 PHE A CA 1
ATOM 2472 C C . PHE A 1 307 ? 21.480 -0.965 -0.793 1.00 94.94 307 PHE A C 1
ATOM 2474 O O . PHE A 1 307 ? 21.463 -0.872 0.439 1.00 94.94 307 PHE A O 1
ATOM 2481 N N . ARG A 1 308 ? 22.283 -0.245 -1.573 1.00 92.56 308 ARG A N 1
ATOM 2482 C CA . ARG A 1 308 ? 23.133 0.831 -1.072 1.00 92.56 308 ARG A CA 1
ATOM 2483 C C . ARG A 1 308 ? 22.832 2.117 -1.813 1.00 92.56 308 ARG A C 1
ATOM 2485 O O . ARG A 1 308 ? 22.626 2.089 -3.021 1.00 92.56 308 ARG A O 1
ATOM 2492 N N . ASP A 1 309 ? 22.837 3.239 -1.117 1.00 87.19 309 ASP A N 1
ATOM 2493 C CA . ASP A 1 309 ? 22.810 4.568 -1.720 1.00 87.19 309 ASP A CA 1
ATOM 2494 C C . ASP A 1 309 ? 23.933 5.440 -1.155 1.00 87.19 309 ASP A C 1
ATOM 2496 O O . ASP A 1 309 ? 24.580 5.072 -0.179 1.00 87.19 309 ASP A O 1
ATOM 2500 N N . ARG A 1 310 ? 24.239 6.562 -1.811 1.00 82.75 310 ARG A N 1
ATOM 2501 C CA . ARG A 1 310 ? 25.286 7.478 -1.344 1.00 82.75 310 ARG A CA 1
ATOM 2502 C C . ARG A 1 310 ? 24.694 8.686 -0.636 1.00 82.75 310 ARG A C 1
ATOM 2504 O O . ARG A 1 310 ? 23.907 9.422 -1.239 1.00 82.75 310 ARG A O 1
ATOM 2511 N N . ALA A 1 311 ? 25.183 8.960 0.570 1.00 62.59 311 ALA A N 1
ATOM 2512 C CA . ALA A 1 311 ? 25.064 10.260 1.220 1.00 62.59 311 ALA A CA 1
ATOM 2513 C C . ALA A 1 311 ? 26.377 11.038 1.026 1.00 62.59 311 ALA A C 1
ATOM 2515 O O . ALA A 1 311 ? 27.314 10.925 1.806 1.00 62.59 311 ALA A O 1
ATOM 2516 N N . GLY A 1 312 ? 26.466 11.833 -0.045 1.00 61.47 312 GLY A N 1
ATOM 2517 C CA . GLY A 1 312 ? 27.672 12.616 -0.353 1.00 61.47 312 GLY A CA 1
ATOM 2518 C C . GLY A 1 312 ? 28.714 11.860 -1.189 1.00 61.47 312 GLY A C 1
ATOM 2519 O O . GLY A 1 312 ? 28.364 10.971 -1.968 1.00 61.47 312 GLY A O 1
ATOM 2520 N N . GLU A 1 313 ? 29.984 12.273 -1.102 1.00 56.88 313 GLU A N 1
ATOM 2521 C CA . GLU A 1 313 ? 31.057 11.769 -1.979 1.00 56.88 313 GLU A CA 1
ATOM 2522 C C . GLU A 1 313 ? 31.651 10.423 -1.525 1.00 56.88 313 GLU A C 1
ATOM 2524 O O . GLU A 1 313 ? 32.007 9.614 -2.387 1.00 56.88 313 GLU A O 1
ATOM 2529 N N . GLU A 1 314 ? 31.690 10.140 -0.215 1.00 60.69 314 GLU A N 1
ATOM 2530 C CA . GLU A 1 314 ? 32.451 9.004 0.342 1.00 60.69 314 GLU A CA 1
ATOM 2531 C C . GLU A 1 314 ? 31.614 7.943 1.081 1.00 60.69 314 GLU A C 1
ATOM 2533 O O . GLU A 1 314 ? 32.046 6.792 1.157 1.00 60.69 314 GLU A O 1
ATOM 2538 N N . GLU A 1 315 ? 30.418 8.267 1.584 1.00 77.38 315 GLU A N 1
ATOM 2539 C CA . GLU A 1 315 ? 29.662 7.366 2.466 1.00 77.38 315 GLU A CA 1
ATOM 2540 C C . GLU A 1 315 ? 28.502 6.665 1.740 1.00 77.38 315 GLU A C 1
ATOM 2542 O O . GLU A 1 315 ? 27.666 7.294 1.079 1.00 77.38 315 GLU A O 1
ATOM 2547 N N . TRP A 1 316 ? 28.466 5.334 1.853 1.00 83.69 316 TRP A N 1
ATOM 2548 C CA . TRP A 1 316 ? 27.362 4.504 1.382 1.00 83.69 316 TRP A CA 1
ATOM 2549 C C . TRP A 1 316 ? 26.463 4.151 2.558 1.00 83.69 316 TRP A C 1
ATOM 2551 O O . TRP A 1 316 ? 26.935 3.509 3.491 1.00 83.69 316 TRP A O 1
ATOM 2561 N N . ASN A 1 317 ? 25.176 4.481 2.471 1.00 87.31 317 ASN A N 1
ATOM 2562 C CA . ASN A 1 317 ? 24.190 3.916 3.377 1.00 87.31 317 ASN A CA 1
ATOM 2563 C C . ASN A 1 317 ? 23.687 2.607 2.799 1.00 87.31 317 ASN A C 1
ATOM 2565 O O . ASN A 1 317 ? 23.317 2.507 1.629 1.00 87.31 317 ASN A O 1
ATOM 2569 N N . ARG A 1 318 ? 23.633 1.603 3.649 1.00 91.38 318 ARG A N 1
ATOM 2570 C CA . ARG A 1 318 ? 23.106 0.283 3.378 1.00 91.38 318 ARG A CA 1
ATOM 2571 C C . ARG A 1 318 ? 21.735 0.162 4.016 1.00 91.38 318 ARG A C 1
ATOM 2573 O O . ARG A 1 318 ? 21.498 0.624 5.133 1.00 91.38 318 ARG A O 1
ATOM 2580 N N . TYR A 1 319 ? 20.842 -0.505 3.304 1.00 93.12 319 TYR A N 1
ATOM 2581 C CA . TYR A 1 319 ? 19.560 -0.959 3.813 1.00 93.12 319 TYR A CA 1
ATOM 2582 C C . TYR A 1 319 ? 19.441 -2.461 3.570 1.00 93.12 319 TYR A C 1
ATOM 2584 O O . TYR A 1 319 ? 19.747 -2.933 2.476 1.00 93.12 319 TYR A O 1
ATOM 2592 N N . LEU A 1 320 ? 18.952 -3.191 4.568 1.00 95.56 320 LEU A N 1
ATOM 2593 C CA . LEU A 1 320 ? 18.737 -4.632 4.529 1.00 95.56 320 LEU A CA 1
ATOM 2594 C C . LEU A 1 320 ? 17.299 -4.937 4.955 1.00 95.56 320 LEU A C 1
ATOM 2596 O O . LEU A 1 320 ? 16.902 -4.552 6.050 1.00 95.56 320 LEU A O 1
ATOM 2600 N N . ALA A 1 321 ? 16.544 -5.651 4.123 1.00 96.19 321 ALA A N 1
ATOM 2601 C CA . ALA A 1 321 ? 15.304 -6.329 4.496 1.00 96.19 321 ALA A CA 1
ATOM 2602 C C . ALA A 1 321 ? 15.525 -7.836 4.415 1.00 96.19 321 ALA A C 1
ATOM 2604 O O . ALA A 1 321 ? 16.129 -8.342 3.469 1.00 96.19 321 ALA A O 1
ATOM 2605 N N . TRP A 1 322 ? 15.030 -8.557 5.408 1.00 97.75 322 TRP A N 1
ATOM 2606 C CA . TRP A 1 322 ? 15.292 -9.976 5.558 1.00 97.75 322 TRP A CA 1
ATOM 2607 C C . TRP A 1 322 ? 14.083 -10.691 6.140 1.00 97.75 322 TRP A C 1
ATOM 2609 O O . TRP A 1 322 ? 13.359 -10.132 6.967 1.00 97.75 322 TRP A O 1
ATOM 2619 N N . LYS A 1 323 ? 13.885 -11.931 5.705 1.00 96.88 323 LYS A N 1
ATOM 2620 C CA . LYS A 1 323 ? 12.856 -12.835 6.195 1.00 96.88 323 LYS A CA 1
ATOM 2621 C C . LYS A 1 323 ? 13.399 -14.259 6.260 1.00 96.88 323 LYS A C 1
ATOM 2623 O O . LYS A 1 323 ? 14.002 -14.734 5.297 1.00 96.88 323 LYS A O 1
ATOM 2628 N N . GLU A 1 324 ? 13.088 -14.947 7.349 1.00 96.38 324 GLU A N 1
ATOM 2629 C CA . GLU A 1 324 ? 13.223 -16.396 7.482 1.00 96.38 324 GLU A CA 1
ATOM 2630 C C . GLU A 1 324 ? 12.021 -16.943 8.247 1.00 96.38 324 GLU A C 1
ATOM 2632 O O . GLU A 1 324 ? 11.732 -16.526 9.372 1.00 96.38 324 GLU A O 1
ATOM 2637 N N . ALA A 1 325 ? 11.291 -17.863 7.616 1.00 92.25 325 ALA A N 1
ATOM 2638 C CA . ALA A 1 325 ? 10.022 -18.362 8.130 1.00 92.25 325 ALA A CA 1
ATOM 2639 C C . ALA A 1 325 ? 9.051 -17.208 8.450 1.00 92.25 325 ALA A C 1
ATOM 2641 O O . ALA A 1 325 ? 8.624 -16.472 7.556 1.00 92.25 325 ALA A O 1
ATOM 2642 N N . THR A 1 326 ? 8.687 -17.050 9.723 1.00 88.56 326 THR A N 1
ATOM 2643 C CA . THR A 1 326 ? 7.784 -15.997 10.208 1.00 88.56 326 THR A CA 1
ATOM 2644 C C . THR A 1 326 ? 8.514 -14.746 10.683 1.00 88.56 326 THR A C 1
ATOM 2646 O O . THR A 1 326 ? 7.866 -13.759 11.021 1.00 88.56 326 THR A O 1
ATOM 2649 N N . GLU A 1 327 ? 9.841 -14.788 10.785 1.00 95.81 327 GLU A N 1
ATOM 2650 C CA . GLU A 1 327 ? 10.619 -13.669 11.288 1.00 95.81 327 GLU A CA 1
ATOM 2651 C C . GLU A 1 327 ? 11.002 -12.726 10.156 1.00 95.81 327 GLU A C 1
ATOM 2653 O O . GLU A 1 327 ? 11.552 -13.150 9.142 1.00 95.81 327 GLU A O 1
ATOM 2658 N N . ILE A 1 328 ? 10.725 -11.435 10.340 1.00 96.31 328 ILE A N 1
ATOM 2659 C CA . ILE A 1 328 ? 11.026 -10.394 9.362 1.00 96.31 328 ILE A CA 1
ATOM 2660 C C . ILE A 1 328 ? 11.749 -9.262 10.077 1.00 96.31 328 ILE A C 1
ATOM 2662 O O . ILE A 1 328 ? 11.275 -8.729 11.083 1.00 96.31 328 ILE A O 1
ATOM 2666 N N . ARG A 1 329 ? 12.905 -8.879 9.543 1.00 95.38 329 ARG A N 1
ATOM 2667 C CA . ARG A 1 329 ? 13.755 -7.834 10.107 1.00 95.38 329 ARG A CA 1
ATOM 2668 C C . ARG A 1 329 ? 14.188 -6.862 9.023 1.00 95.38 329 ARG A C 1
ATOM 2670 O O . ARG A 1 329 ? 14.328 -7.230 7.857 1.00 95.38 329 ARG A O 1
ATOM 2677 N N . SER A 1 330 ? 14.459 -5.628 9.417 1.00 95.12 330 SER A N 1
ATOM 2678 C CA . SER A 1 330 ? 15.232 -4.707 8.598 1.00 95.12 330 SER A CA 1
ATOM 2679 C C . SER A 1 330 ? 16.290 -3.983 9.405 1.00 95.12 330 SER A C 1
ATOM 2681 O O . SER A 1 330 ? 16.235 -3.912 10.632 1.00 95.12 330 SER A O 1
ATOM 2683 N N . TRP A 1 331 ? 17.253 -3.410 8.700 1.00 93.94 331 TRP A N 1
ATOM 2684 C CA . TRP A 1 331 ? 18.300 -2.588 9.284 1.00 93.94 331 TRP A CA 1
ATOM 2685 C C . TRP A 1 331 ? 18.777 -1.542 8.269 1.00 93.94 331 TRP A C 1
ATOM 2687 O O . TRP A 1 331 ? 18.690 -1.769 7.060 1.00 93.94 331 TRP A O 1
ATOM 2697 N N . ARG A 1 332 ? 19.266 -0.393 8.755 1.00 89.56 332 ARG A N 1
ATOM 2698 C CA . ARG A 1 332 ? 19.825 0.686 7.925 1.00 89.56 332 ARG A CA 1
ATOM 2699 C C . ARG A 1 332 ? 20.928 1.474 8.633 1.00 89.56 332 ARG A C 1
ATOM 2701 O O . ARG A 1 332 ? 20.831 1.691 9.840 1.00 89.56 332 ARG A O 1
ATOM 2708 N N . ASP A 1 333 ? 21.897 1.983 7.870 1.00 85.44 333 ASP A N 1
ATOM 2709 C CA . ASP A 1 333 ? 23.022 2.782 8.397 1.00 85.44 333 ASP A CA 1
ATOM 2710 C C . ASP A 1 333 ? 22.580 4.087 9.071 1.00 85.44 333 ASP A C 1
ATOM 2712 O O . ASP A 1 333 ? 23.016 4.400 10.171 1.00 85.44 333 ASP A O 1
ATOM 2716 N N . ILE A 1 334 ? 21.658 4.833 8.455 1.00 78.19 334 ILE A N 1
ATOM 2717 C CA . ILE A 1 334 ? 21.241 6.166 8.942 1.00 78.19 334 ILE A CA 1
ATOM 2718 C C . ILE A 1 334 ? 20.509 6.080 10.297 1.00 78.19 334 ILE A C 1
ATOM 2720 O O . ILE A 1 334 ? 20.445 7.045 11.057 1.00 78.19 334 ILE A O 1
ATOM 2724 N N . LYS A 1 335 ? 19.962 4.905 10.631 1.00 73.75 335 LYS A N 1
ATOM 2725 C CA . LYS A 1 335 ? 19.312 4.632 11.917 1.00 73.75 335 LYS A CA 1
ATOM 2726 C C . LYS A 1 335 ? 19.744 3.249 12.417 1.00 73.75 335 LYS A C 1
ATOM 2728 O O . LYS A 1 335 ? 18.981 2.292 12.264 1.00 73.75 335 LYS A O 1
ATOM 2733 N N . PRO A 1 336 ? 20.942 3.133 13.021 1.00 70.44 336 PRO A N 1
ATOM 2734 C CA . PRO A 1 336 ? 21.496 1.850 13.437 1.00 70.44 336 PRO A CA 1
ATOM 2735 C C . PRO A 1 336 ? 20.617 1.153 14.487 1.00 70.44 336 PRO A C 1
ATOM 2737 O O . PRO A 1 336 ? 20.586 1.499 15.674 1.00 70.44 336 PRO A O 1
ATOM 2740 N N . GLY A 1 337 ? 19.907 0.120 14.054 1.00 82.31 337 GLY A N 1
ATOM 2741 C CA . GLY A 1 337 ? 19.019 -0.676 14.892 1.00 82.31 337 GLY A CA 1
ATOM 2742 C C . GLY A 1 337 ? 18.320 -1.744 14.064 1.00 82.31 337 GLY A C 1
ATOM 2743 O O . GLY A 1 337 ? 17.995 -1.517 12.902 1.00 82.31 337 GLY A O 1
ATOM 2744 N N . ILE A 1 338 ? 18.136 -2.923 14.654 1.00 91.75 338 ILE A N 1
ATOM 2745 C CA . ILE A 1 338 ? 17.344 -3.986 14.038 1.00 91.75 338 ILE A CA 1
ATOM 2746 C C . ILE A 1 338 ? 15.877 -3.648 14.295 1.00 91.75 338 ILE A C 1
ATOM 2748 O O . ILE A 1 338 ? 15.444 -3.592 15.445 1.00 91.75 338 ILE A O 1
ATOM 2752 N N . GLU A 1 339 ? 15.130 -3.403 13.226 1.00 89.62 339 GLU A N 1
ATOM 2753 C CA . GLU A 1 339 ? 13.681 -3.226 13.260 1.00 89.62 339 GLU A CA 1
ATOM 2754 C C . GLU A 1 339 ? 13.032 -4.587 12.962 1.00 89.62 339 GLU A C 1
ATOM 2756 O O . GLU A 1 339 ? 13.396 -5.245 11.988 1.00 89.62 339 GLU A O 1
ATOM 2761 N N . VAL A 1 340 ? 12.100 -5.033 13.806 1.00 90.88 340 VAL A N 1
ATOM 2762 C CA . VAL A 1 340 ? 11.303 -6.248 13.571 1.00 90.88 340 VAL A CA 1
ATOM 2763 C C . VAL A 1 340 ? 9.981 -5.828 12.946 1.00 90.88 340 VAL A C 1
ATOM 2765 O O . VAL A 1 340 ? 9.347 -4.892 13.429 1.00 90.88 340 VAL A O 1
ATOM 2768 N N . HIS A 1 341 ? 9.573 -6.512 11.881 1.00 86.75 341 HIS A N 1
ATOM 2769 C CA . HIS A 1 341 ? 8.362 -6.189 11.130 1.00 86.75 341 HIS A CA 1
ATOM 2770 C C . HIS A 1 341 ? 7.352 -7.316 11.215 1.00 86.75 341 HIS A C 1
ATOM 2772 O O . HIS A 1 341 ? 7.703 -8.491 11.262 1.00 86.75 341 HIS A O 1
ATOM 2778 N N . ASP A 1 342 ? 6.082 -6.949 11.127 1.00 79.00 342 ASP A N 1
ATOM 2779 C CA . ASP A 1 342 ? 4.991 -7.918 11.091 1.00 79.00 342 ASP A CA 1
ATOM 2780 C C . ASP A 1 342 ? 4.718 -8.476 9.688 1.00 79.00 342 ASP A C 1
ATOM 2782 O O . ASP A 1 342 ? 3.994 -9.456 9.534 1.00 79.00 342 ASP A O 1
ATOM 2786 N N . SER A 1 343 ? 5.258 -7.837 8.647 1.00 87.00 343 SER A N 1
ATOM 2787 C CA . SER A 1 343 ? 5.134 -8.306 7.266 1.00 87.00 343 SER A CA 1
ATOM 2788 C C . SER A 1 343 ? 6.339 -7.896 6.423 1.00 87.00 343 SER A C 1
ATOM 2790 O O . SER A 1 343 ? 6.898 -6.810 6.600 1.00 87.00 343 SER A O 1
ATOM 2792 N N . LEU A 1 344 ? 6.707 -8.736 5.451 1.00 89.50 344 LEU A N 1
ATOM 2793 C CA . LEU A 1 344 ? 7.782 -8.416 4.510 1.00 89.50 344 LEU A CA 1
ATOM 2794 C C . LEU A 1 344 ? 7.450 -7.171 3.679 1.00 89.50 344 LEU A C 1
ATOM 2796 O O . LEU A 1 344 ? 8.329 -6.373 3.358 1.00 89.50 344 LEU A O 1
ATOM 2800 N N . ARG A 1 345 ? 6.159 -6.955 3.402 1.00 85.19 345 ARG A N 1
ATOM 2801 C CA . ARG A 1 345 ? 5.662 -5.739 2.759 1.00 85.19 345 ARG A CA 1
ATOM 2802 C C . ARG A 1 345 ? 6.054 -4.485 3.537 1.00 85.19 345 ARG A C 1
ATOM 2804 O O . ARG A 1 345 ? 6.465 -3.513 2.911 1.00 85.19 345 ARG A O 1
ATOM 2811 N N . MET A 1 346 ? 5.935 -4.481 4.867 1.00 79.06 346 MET A N 1
ATOM 2812 C CA . MET A 1 346 ? 6.316 -3.325 5.690 1.00 79.06 346 MET A CA 1
ATOM 2813 C C . MET A 1 346 ? 7.820 -3.072 5.655 1.00 79.06 346 MET A C 1
ATOM 2815 O O . MET A 1 346 ? 8.217 -1.935 5.406 1.00 79.06 346 MET A O 1
ATOM 2819 N N . ALA A 1 347 ? 8.630 -4.128 5.793 1.00 90.19 347 ALA A N 1
ATOM 2820 C CA . ALA A 1 347 ? 10.079 -4.020 5.656 1.00 90.19 347 ALA A CA 1
ATOM 2821 C C . ALA A 1 347 ? 10.435 -3.383 4.298 1.00 90.19 347 ALA A C 1
ATOM 2823 O O . ALA A 1 347 ? 11.006 -2.297 4.243 1.00 90.19 347 ALA A O 1
ATOM 2824 N N . LEU A 1 348 ? 9.969 -3.959 3.187 1.00 89.38 348 LEU A N 1
ATOM 2825 C CA . LEU A 1 348 ? 10.258 -3.447 1.842 1.00 89.38 348 LEU A CA 1
ATOM 2826 C C . LEU A 1 348 ? 9.665 -2.058 1.556 1.00 89.38 348 LEU A C 1
ATOM 2828 O O . LEU A 1 348 ? 10.256 -1.290 0.796 1.00 89.38 348 LEU A O 1
ATOM 2832 N N . SER A 1 349 ? 8.536 -1.691 2.172 1.00 79.19 349 SER A N 1
ATOM 2833 C CA . SER A 1 349 ? 7.913 -0.372 1.976 1.00 79.19 349 SER A CA 1
ATOM 2834 C C . SER A 1 349 ? 8.811 0.766 2.463 1.00 79.19 349 SER A C 1
ATOM 2836 O O . SER A 1 349 ? 8.877 1.800 1.799 1.00 79.19 349 SER A O 1
ATOM 2838 N N . GLY A 1 350 ? 9.567 0.559 3.549 1.00 69.38 350 GLY A N 1
ATOM 2839 C CA . GLY A 1 350 ? 10.571 1.521 4.022 1.00 69.38 350 GLY A CA 1
ATOM 2840 C C . GLY A 1 350 ? 11.703 1.769 3.017 1.00 69.38 350 GLY A C 1
ATOM 2841 O O . GLY A 1 350 ? 12.310 2.837 3.019 1.00 69.38 350 GLY A O 1
ATOM 2842 N N . ALA A 1 351 ? 11.949 0.816 2.114 1.00 77.69 351 ALA A N 1
ATOM 2843 C CA . ALA A 1 351 ? 12.962 0.895 1.065 1.00 77.69 351 ALA A CA 1
ATOM 2844 C C . ALA A 1 351 ? 12.409 1.241 -0.325 1.00 77.69 351 ALA A C 1
ATOM 2846 O O . ALA A 1 351 ? 13.190 1.557 -1.222 1.00 77.69 351 ALA A O 1
ATOM 2847 N N . GLY A 1 352 ? 11.093 1.180 -0.546 1.00 72.69 352 GLY A N 1
ATOM 2848 C CA . GLY A 1 352 ? 10.496 1.264 -1.885 1.00 72.69 352 GLY A CA 1
ATOM 2849 C C . GLY A 1 352 ? 10.875 2.536 -2.646 1.00 72.69 352 GLY A C 1
ATOM 2850 O O . GLY A 1 352 ? 11.350 2.468 -3.778 1.00 72.69 352 GLY A O 1
ATOM 2851 N N . VAL A 1 353 ? 10.730 3.698 -2.003 1.00 69.06 353 VAL A N 1
ATOM 2852 C CA . VAL A 1 353 ? 11.100 4.993 -2.601 1.00 69.06 353 VAL A CA 1
ATOM 2853 C C . VAL A 1 353 ? 12.619 5.169 -2.635 1.00 69.06 353 VAL A C 1
ATOM 2855 O O . VAL A 1 353 ? 13.174 5.556 -3.660 1.00 69.06 353 VAL A O 1
ATOM 2858 N N . LEU A 1 354 ? 13.306 4.836 -1.540 1.00 78.44 354 LEU A N 1
ATOM 2859 C CA . LEU A 1 354 ? 14.748 5.061 -1.393 1.00 78.44 354 LEU A CA 1
ATOM 2860 C C . LEU A 1 354 ? 15.585 4.206 -2.345 1.00 78.44 354 LEU A C 1
ATOM 2862 O O . LEU A 1 354 ? 16.603 4.665 -2.845 1.00 78.44 354 LEU A O 1
ATOM 2866 N N . SER A 1 355 ? 15.130 3.002 -2.668 1.00 82.31 355 SER A N 1
ATOM 2867 C CA . SER A 1 355 ? 15.803 2.112 -3.614 1.00 82.31 355 SER A CA 1
ATOM 2868 C C . SER A 1 355 ? 15.554 2.464 -5.081 1.00 82.31 355 SER A C 1
ATOM 2870 O O . SER A 1 355 ? 16.070 1.790 -5.960 1.00 82.31 355 SER A O 1
ATOM 2872 N N . GLY A 1 356 ? 14.733 3.474 -5.386 1.00 81.56 356 GLY A N 1
ATOM 2873 C CA . GLY A 1 356 ? 14.293 3.716 -6.761 1.00 81.56 356 GLY A CA 1
ATOM 2874 C C . GLY A 1 356 ? 13.393 2.594 -7.303 1.00 81.56 356 GLY A C 1
ATOM 2875 O O . GLY A 1 356 ? 13.243 2.441 -8.509 1.00 81.56 356 GLY A O 1
ATOM 2876 N N . GLY A 1 357 ? 12.725 1.833 -6.430 1.00 84.88 357 GLY A N 1
ATOM 2877 C CA . GLY A 1 357 ? 11.747 0.797 -6.786 1.00 84.88 357 GLY A CA 1
ATOM 2878 C C . GLY A 1 357 ? 12.296 -0.625 -6.936 1.00 84.88 357 GLY A C 1
ATOM 2879 O O . GLY A 1 357 ? 11.494 -1.554 -7.057 1.00 84.88 357 GLY A O 1
ATOM 2880 N N . SER A 1 358 ? 13.615 -0.848 -6.867 1.00 92.31 358 SER A N 1
ATOM 2881 C CA . SER A 1 358 ? 14.178 -2.210 -6.926 1.00 92.31 358 SER A CA 1
ATOM 2882 C C . SER A 1 358 ? 13.721 -3.088 -5.758 1.00 92.31 358 SER A C 1
ATOM 2884 O O . SER A 1 358 ? 13.525 -4.285 -5.946 1.00 92.31 358 SER A O 1
ATOM 2886 N N . ALA A 1 359 ? 13.406 -2.494 -4.598 1.00 91.19 359 ALA A N 1
ATOM 2887 C CA . ALA A 1 359 ? 12.824 -3.192 -3.444 1.00 91.19 359 ALA A CA 1
ATOM 2888 C C . ALA A 1 359 ? 11.397 -3.712 -3.685 1.00 91.19 359 ALA A C 1
ATOM 2890 O O . ALA A 1 359 ? 10.765 -4.243 -2.774 1.00 91.19 359 ALA A O 1
ATOM 2891 N N . SER A 1 360 ? 10.831 -3.490 -4.869 1.00 87.38 360 SER A N 1
ATOM 2892 C CA . SER A 1 360 ? 9.422 -3.749 -5.119 1.00 87.38 360 SER A CA 1
ATOM 2893 C C . SER A 1 360 ? 9.146 -4.515 -6.406 1.00 87.38 360 SER A C 1
ATOM 2895 O O . SER A 1 360 ? 8.289 -5.388 -6.371 1.00 87.38 360 SER A O 1
ATOM 2897 N N . VAL A 1 361 ? 9.859 -4.271 -7.509 1.00 91.12 361 VAL A N 1
ATOM 2898 C CA . VAL A 1 361 ? 9.556 -4.926 -8.801 1.00 91.12 361 VAL A CA 1
ATOM 2899 C C . VAL A 1 361 ? 9.730 -6.449 -8.728 1.00 91.12 361 VAL A C 1
ATOM 2901 O O . VAL A 1 361 ? 8.752 -7.190 -8.808 1.00 91.12 361 VAL A O 1
ATOM 2904 N N . VAL A 1 362 ? 10.962 -6.922 -8.524 1.00 95.25 362 VAL A N 1
ATOM 2905 C CA . VAL A 1 362 ? 11.277 -8.358 -8.451 1.00 95.25 362 VAL A CA 1
ATOM 2906 C C . VAL A 1 362 ? 10.665 -9.025 -7.215 1.00 95.25 362 VAL A C 1
ATOM 2908 O O . VAL A 1 362 ? 10.047 -10.078 -7.376 1.00 95.25 362 VAL A O 1
ATOM 2911 N N . PRO A 1 363 ? 10.725 -8.442 -5.998 1.00 94.31 363 PRO A N 1
ATOM 2912 C CA . PRO A 1 363 ? 10.075 -9.052 -4.837 1.00 94.31 363 PRO A CA 1
ATOM 2913 C C . PRO A 1 363 ? 8.582 -9.342 -5.061 1.00 94.31 363 PRO A C 1
ATOM 2915 O O . PRO A 1 363 ? 8.099 -10.406 -4.671 1.00 94.31 363 PRO A O 1
ATOM 2918 N N . SER A 1 364 ? 7.863 -8.456 -5.764 1.00 89.81 364 SER A N 1
ATOM 2919 C CA . SER A 1 364 ? 6.443 -8.656 -6.106 1.00 89.81 364 SER A CA 1
ATOM 2920 C C . SER A 1 364 ? 6.198 -9.799 -7.086 1.00 89.81 364 SER A C 1
ATOM 2922 O O . SER A 1 364 ? 5.118 -10.386 -7.061 1.00 89.81 364 SER A O 1
ATOM 2924 N N . LEU A 1 365 ? 7.169 -10.100 -7.950 1.00 92.19 365 LEU A N 1
ATOM 2925 C CA . LEU A 1 365 ? 7.109 -11.236 -8.868 1.00 92.19 365 LEU A CA 1
ATOM 2926 C C . LEU A 1 365 ? 7.343 -12.567 -8.136 1.00 92.19 365 LEU A C 1
ATOM 2928 O O . LEU A 1 365 ? 6.698 -13.562 -8.450 1.00 92.19 365 LEU A O 1
ATOM 2932 N N . LEU A 1 366 ? 8.228 -12.582 -7.135 1.00 93.69 366 LEU A N 1
ATOM 2933 C CA . LEU A 1 366 ? 8.576 -13.790 -6.375 1.00 93.69 366 LEU A CA 1
ATOM 2934 C C . LEU A 1 366 ? 7.486 -14.197 -5.367 1.00 93.69 366 LEU A C 1
ATOM 2936 O O . LEU A 1 366 ? 7.217 -15.390 -5.177 1.00 93.69 366 LEU A O 1
ATOM 2940 N N . MET A 1 367 ? 6.863 -13.204 -4.715 1.00 89.50 367 MET A N 1
ATOM 2941 C CA . MET A 1 367 ? 5.896 -13.382 -3.619 1.00 89.50 367 MET A CA 1
ATOM 2942 C C . MET A 1 367 ? 4.628 -12.522 -3.810 1.00 89.50 367 MET A C 1
ATOM 2944 O O . MET A 1 367 ? 4.315 -11.662 -2.978 1.00 89.50 367 MET A O 1
ATOM 2948 N N . PRO A 1 368 ? 3.860 -12.744 -4.893 1.00 80.81 368 PRO A N 1
ATOM 2949 C CA . PRO A 1 368 ? 2.742 -11.878 -5.272 1.00 80.81 368 PRO A CA 1
ATOM 2950 C C . PRO A 1 368 ? 1.618 -11.809 -4.230 1.00 80.81 368 PRO A C 1
ATOM 2952 O O . PRO A 1 368 ? 1.054 -10.736 -4.010 1.00 80.81 368 PRO A O 1
ATOM 2955 N N . VAL A 1 369 ? 1.313 -12.933 -3.571 1.00 77.94 369 VAL A N 1
ATOM 2956 C CA . VAL A 1 369 ? 0.251 -13.031 -2.553 1.00 77.94 369 VAL A CA 1
ATOM 2957 C C . VAL A 1 369 ? 0.652 -12.316 -1.262 1.00 77.94 369 VAL A C 1
ATOM 2959 O O . VAL A 1 369 ? -0.114 -11.508 -0.751 1.00 77.94 369 VAL A O 1
ATOM 2962 N N . GLU A 1 370 ? 1.861 -12.578 -0.757 1.00 77.94 370 GLU A N 1
ATOM 2963 C CA . GLU A 1 370 ? 2.342 -12.028 0.519 1.00 77.94 370 GLU A CA 1
ATOM 2964 C C . GLU A 1 370 ? 2.551 -10.513 0.454 1.00 77.94 370 GLU A C 1
ATOM 2966 O O . GLU A 1 370 ? 2.233 -9.792 1.400 1.00 77.94 370 GLU A O 1
ATOM 2971 N N . LEU A 1 371 ? 3.073 -10.009 -0.666 1.00 78.69 371 LEU A N 1
ATOM 2972 C CA . LEU A 1 371 ? 3.319 -8.579 -0.805 1.00 78.69 371 LEU A CA 1
ATOM 2973 C C . LEU A 1 371 ? 2.068 -7.823 -1.259 1.00 78.69 371 LEU A C 1
ATOM 2975 O O . LEU A 1 371 ? 1.929 -6.642 -0.948 1.00 78.69 371 LEU A O 1
ATOM 2979 N N . GLY A 1 372 ? 1.156 -8.452 -2.011 1.00 62.41 372 GLY A N 1
ATOM 2980 C CA . GLY A 1 372 ? 0.024 -7.748 -2.628 1.00 62.41 372 GLY A CA 1
ATOM 2981 C C . GLY A 1 372 ? 0.467 -6.610 -3.564 1.00 62.41 372 GLY A C 1
ATOM 2982 O O . GLY A 1 372 ? -0.314 -5.715 -3.891 1.00 62.41 372 GLY A O 1
ATOM 2983 N N . MET A 1 373 ? 1.740 -6.622 -3.981 1.00 58.25 373 MET A N 1
ATOM 2984 C CA . MET A 1 373 ? 2.418 -5.553 -4.719 1.00 58.25 373 MET A CA 1
ATOM 2985 C C . MET A 1 373 ? 2.476 -5.808 -6.234 1.00 58.25 373 MET A C 1
ATOM 2987 O O . MET A 1 373 ? 3.089 -5.025 -6.956 1.00 58.25 373 MET A O 1
ATOM 2991 N N . LEU A 1 374 ? 1.747 -6.807 -6.759 1.00 54.34 374 LEU A N 1
ATOM 2992 C CA . LEU A 1 374 ? 1.569 -7.020 -8.211 1.00 54.34 374 LEU A CA 1
ATOM 2993 C C . LEU A 1 374 ? 1.073 -5.770 -8.959 1.00 54.34 374 LEU A C 1
ATOM 2995 O O . LEU A 1 374 ? 1.283 -5.636 -10.161 1.00 54.34 374 LEU A O 1
ATOM 2999 N N . ALA A 1 375 ? 0.487 -4.810 -8.237 1.00 51.53 375 ALA A N 1
ATOM 3000 C CA . ALA A 1 375 ? 0.205 -3.464 -8.720 1.00 51.53 375 ALA A CA 1
ATOM 3001 C C . ALA A 1 375 ? 1.413 -2.758 -9.371 1.00 51.53 375 ALA A C 1
ATOM 3003 O O . ALA A 1 375 ? 1.199 -1.796 -10.106 1.00 51.53 375 ALA A O 1
ATOM 3004 N N . GLN A 1 376 ? 2.652 -3.197 -9.111 1.00 59.44 376 GLN A N 1
ATOM 3005 C CA . GLN A 1 376 ? 3.833 -2.609 -9.733 1.00 59.44 376 GLN A CA 1
ATOM 3006 C C . GLN A 1 376 ? 4.051 -3.000 -11.201 1.00 59.44 376 GLN A C 1
ATOM 3008 O O . GLN A 1 376 ? 4.674 -2.239 -11.932 1.00 59.44 376 GLN A O 1
ATOM 3013 N N . LEU A 1 377 ? 3.502 -4.135 -11.640 1.00 70.00 377 LEU A N 1
ATOM 3014 C CA . LEU A 1 377 ? 3.586 -4.631 -13.023 1.00 70.00 377 LEU A CA 1
ATOM 3015 C C . LEU A 1 377 ? 2.195 -4.874 -13.634 1.00 70.00 377 LEU A C 1
ATOM 3017 O O . LEU A 1 377 ? 2.044 -5.582 -14.630 1.00 70.00 377 LEU A O 1
ATOM 3021 N N . ALA A 1 378 ? 1.165 -4.286 -13.025 1.00 75.75 378 ALA A N 1
ATOM 3022 C CA . ALA A 1 378 ? -0.137 -4.090 -13.647 1.00 75.75 378 ALA A CA 1
ATOM 3023 C C . ALA A 1 378 ? -0.022 -2.884 -14.587 1.00 75.75 378 ALA A C 1
ATOM 3025 O O . ALA A 1 378 ? -0.373 -1.767 -14.213 1.00 75.75 378 ALA A O 1
ATOM 3026 N N . LEU A 1 379 ? 0.603 -3.121 -15.738 1.00 85.69 379 LEU A N 1
ATOM 3027 C CA . LEU A 1 379 ? 0.856 -2.111 -16.753 1.00 85.69 379 LEU A CA 1
ATOM 3028 C C . LEU A 1 379 ? -0.353 -1.968 -17.673 1.00 85.69 379 LEU A C 1
ATOM 3030 O O . LEU A 1 379 ? -0.997 -2.955 -18.023 1.00 85.69 379 LEU A O 1
ATOM 3034 N N . GLU A 1 380 ? -0.625 -0.733 -18.059 1.00 84.56 380 GLU A N 1
ATOM 3035 C CA . GLU A 1 380 ? -1.686 -0.359 -18.990 1.00 84.56 380 GLU A CA 1
ATOM 3036 C C . GLU A 1 380 ? -1.081 0.063 -20.330 1.00 84.56 380 GLU A C 1
ATOM 3038 O O . GLU A 1 380 ? 0.125 0.298 -20.410 1.00 84.56 380 GLU A O 1
ATOM 3043 N N . GLU A 1 381 ? -1.916 0.175 -21.369 1.00 89.50 381 GLU A N 1
ATOM 3044 C CA . GLU A 1 381 ? -1.499 0.637 -22.704 1.00 89.50 381 GLU A CA 1
ATOM 3045 C C . GLU A 1 381 ? -0.241 -0.085 -23.210 1.00 89.50 381 GLU A C 1
ATOM 3047 O O . GLU A 1 381 ? 0.768 0.530 -23.553 1.00 89.50 381 GLU A O 1
ATOM 3052 N N . LEU A 1 382 ? -0.292 -1.416 -23.181 1.00 94.50 382 LEU A N 1
ATOM 3053 C CA . LEU A 1 382 ? 0.847 -2.238 -23.546 1.00 94.50 382 LEU A CA 1
ATOM 3054 C C . LEU A 1 382 ? 1.156 -2.123 -25.036 1.00 94.50 382 LEU A C 1
ATOM 3056 O O . LEU A 1 382 ? 0.310 -2.362 -25.895 1.00 94.50 382 LEU A O 1
ATOM 3060 N N . GLU A 1 383 ? 2.414 -1.827 -25.330 1.00 95.50 383 GLU A N 1
ATOM 3061 C CA . GLU A 1 383 ? 2.956 -1.767 -26.675 1.00 95.50 383 GLU A CA 1
ATOM 3062 C C . GLU A 1 383 ? 4.241 -2.596 -26.727 1.00 95.50 383 GLU A C 1
ATOM 3064 O O . GLU A 1 383 ? 5.172 -2.398 -25.942 1.00 95.50 383 GLU A O 1
ATOM 3069 N N . ARG A 1 384 ? 4.317 -3.536 -27.673 1.00 95.44 384 ARG A N 1
ATOM 3070 C CA . ARG A 1 384 ? 5.586 -4.191 -27.998 1.00 95.44 384 ARG A CA 1
ATOM 3071 C C . ARG A 1 384 ? 6.327 -3.307 -28.985 1.00 95.44 384 ARG A C 1
ATOM 3073 O O . ARG A 1 384 ? 5.898 -3.139 -30.122 1.00 95.44 384 ARG A O 1
ATOM 3080 N N . LEU A 1 385 ? 7.447 -2.769 -28.527 1.00 95.94 385 LEU A N 1
ATOM 3081 C CA . LEU A 1 385 ? 8.400 -2.076 -29.376 1.00 95.94 385 LEU A CA 1
ATOM 3082 C C . LEU A 1 385 ? 9.216 -3.096 -30.175 1.00 95.94 385 LEU A C 1
ATOM 3084 O O . LEU A 1 385 ? 9.186 -4.296 -29.897 1.00 95.94 385 LEU A O 1
ATOM 3088 N N . GLU A 1 386 ? 9.995 -2.607 -31.140 1.00 94.44 386 GLU A N 1
ATOM 3089 C CA . GLU A 1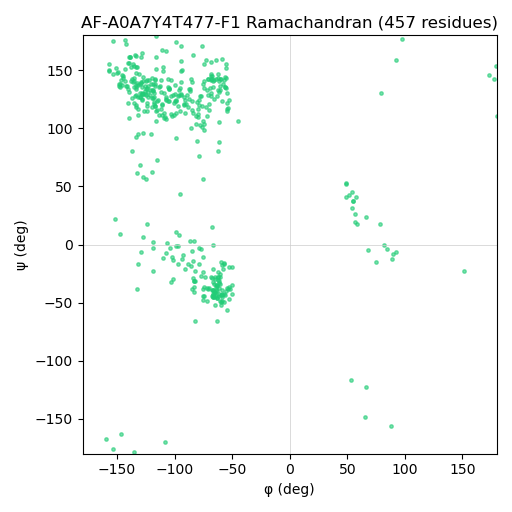 386 ? 10.994 -3.434 -31.812 1.00 94.44 386 GLU A CA 1
ATOM 3090 C C . GLU A 1 386 ? 11.899 -4.095 -30.769 1.00 94.44 386 GLU A C 1
ATOM 3092 O O . GLU A 1 386 ? 12.477 -3.407 -29.919 1.00 94.44 386 GLU A O 1
ATOM 3097 N N . ASP A 1 387 ? 11.978 -5.425 -30.829 1.00 96.69 387 ASP A N 1
ATOM 3098 C CA . ASP A 1 387 ? 12.814 -6.231 -29.950 1.00 96.69 387 ASP A CA 1
ATOM 3099 C C . ASP A 1 387 ? 14.272 -5.761 -30.013 1.00 96.69 387 ASP A C 1
ATOM 3101 O O . ASP A 1 387 ? 14.745 -5.243 -31.021 1.00 96.69 387 ASP A O 1
ATOM 3105 N N . GLY A 1 388 ? 15.011 -5.965 -28.928 1.00 93.50 388 GLY A N 1
ATOM 3106 C CA . GLY A 1 388 ? 16.394 -5.517 -28.840 1.00 93.50 388 GLY A CA 1
ATOM 3107 C C . GLY A 1 388 ? 17.305 -6.572 -28.248 1.00 93.50 388 GLY A C 1
ATOM 3108 O O . GLY A 1 388 ? 16.883 -7.667 -27.885 1.00 93.50 388 GLY A O 1
ATOM 3109 N N . GLU A 1 389 ? 18.570 -6.211 -28.109 1.00 94.62 389 GLU A N 1
ATOM 3110 C CA . GLU A 1 389 ? 19.556 -7.002 -27.389 1.00 94.62 389 GLU A CA 1
ATOM 3111 C C . GLU A 1 389 ? 20.055 -6.208 -26.184 1.00 94.62 389 GLU A C 1
ATOM 3113 O O . GLU A 1 389 ? 20.231 -4.988 -26.249 1.00 94.62 389 GLU A O 1
ATOM 3118 N N . ARG A 1 390 ? 20.286 -6.899 -25.068 1.00 86.88 390 ARG A N 1
ATOM 3119 C CA . ARG A 1 390 ? 20.898 -6.326 -23.875 1.00 86.88 390 ARG A CA 1
ATOM 3120 C C . ARG A 1 390 ? 21.988 -7.254 -23.362 1.00 86.88 390 ARG A C 1
ATOM 3122 O O . ARG A 1 390 ? 21.700 -8.377 -22.969 1.00 86.88 390 ARG A O 1
ATOM 3129 N N . ASN A 1 391 ? 23.230 -6.768 -23.343 1.00 85.44 391 ASN A N 1
ATOM 3130 C CA . ASN A 1 391 ? 24.405 -7.526 -22.896 1.00 85.44 391 ASN A CA 1
ATOM 3131 C C . ASN A 1 391 ? 24.530 -8.909 -23.574 1.00 85.44 391 ASN A C 1
ATOM 3133 O O . ASN A 1 391 ? 24.801 -9.897 -22.897 1.00 85.44 391 ASN A O 1
ATOM 3137 N N . GLY A 1 392 ? 24.292 -8.999 -24.889 1.00 87.06 392 GLY A N 1
ATOM 3138 C CA . GLY A 1 392 ? 24.334 -10.274 -25.617 1.00 87.06 392 GLY A CA 1
ATOM 3139 C C . GLY A 1 392 ? 23.063 -11.124 -25.518 1.00 87.06 392 GLY A C 1
ATOM 3140 O O . GLY A 1 392 ? 23.023 -12.210 -26.087 1.00 87.06 392 GLY A O 1
ATOM 3141 N N . VAL A 1 393 ? 22.029 -10.669 -24.800 1.00 93.38 393 VAL A N 1
ATOM 3142 C CA . VAL A 1 393 ? 20.772 -11.407 -24.598 1.00 93.38 393 VAL A CA 1
ATOM 3143 C C . VAL A 1 393 ? 19.651 -10.765 -25.406 1.00 93.38 393 VAL A C 1
ATOM 3145 O O . VAL A 1 393 ? 19.364 -9.577 -25.250 1.00 93.38 393 VAL A O 1
ATOM 3148 N N . ALA A 1 394 ? 18.988 -11.552 -26.253 1.00 95.25 394 ALA A N 1
ATOM 3149 C CA . ALA A 1 394 ? 17.820 -11.097 -26.999 1.00 95.25 394 ALA A CA 1
ATOM 3150 C C . ALA A 1 394 ? 16.631 -10.854 -26.054 1.00 95.25 394 ALA A C 1
ATOM 3152 O O . ALA A 1 394 ? 16.254 -11.731 -25.272 1.00 95.25 394 ALA A O 1
ATOM 3153 N N . CYS A 1 395 ? 16.004 -9.686 -26.172 1.00 97.50 395 CYS A N 1
ATOM 3154 C CA . CYS A 1 395 ? 14.925 -9.230 -25.304 1.00 97.50 395 CYS A CA 1
ATOM 3155 C C . CYS A 1 395 ? 13.712 -8.750 -26.107 1.00 97.50 395 CYS A C 1
ATOM 3157 O O . CYS A 1 395 ? 13.841 -8.021 -27.092 1.00 97.50 395 CYS A O 1
ATOM 3159 N N . TYR A 1 396 ? 12.523 -9.095 -25.625 1.00 98.12 396 TYR A N 1
ATOM 3160 C CA . TYR A 1 396 ? 11.307 -8.344 -25.895 1.00 98.12 396 TYR A CA 1
ATOM 3161 C C . TYR A 1 396 ? 11.383 -6.977 -25.212 1.00 98.12 396 TYR A C 1
ATOM 3163 O O . TYR A 1 396 ? 11.885 -6.862 -24.088 1.00 98.12 396 TYR A O 1
ATOM 3171 N N . ARG A 1 397 ? 10.869 -5.947 -25.885 1.00 98.06 397 ARG A N 1
ATOM 3172 C CA . ARG A 1 397 ? 10.777 -4.582 -25.356 1.00 98.06 397 ARG A CA 1
ATOM 3173 C C . ARG A 1 397 ? 9.316 -4.193 -25.228 1.00 98.06 397 ARG A C 1
ATOM 3175 O O . ARG A 1 397 ? 8.649 -3.967 -26.232 1.00 98.06 397 ARG A O 1
ATOM 3182 N N . ILE A 1 398 ? 8.827 -4.151 -23.996 1.00 97.81 398 ILE A N 1
ATOM 3183 C CA . ILE A 1 398 ? 7.420 -3.889 -23.697 1.00 97.81 398 ILE A CA 1
ATOM 3184 C C . ILE A 1 398 ? 7.305 -2.527 -23.030 1.00 97.81 398 ILE A C 1
ATOM 3186 O O . ILE A 1 398 ? 7.765 -2.347 -21.903 1.00 97.81 398 ILE A O 1
ATOM 3190 N N . LEU A 1 399 ? 6.714 -1.571 -23.736 1.00 96.56 399 LEU A N 1
ATOM 3191 C CA . LEU A 1 399 ? 6.298 -0.297 -23.176 1.00 96.56 399 LEU A CA 1
ATOM 3192 C C . LEU A 1 399 ? 4.909 -0.469 -22.556 1.00 96.56 399 LEU A C 1
ATOM 3194 O O . LEU A 1 399 ? 4.051 -1.153 -23.102 1.00 96.56 399 LEU A O 1
ATOM 3198 N N . GLY A 1 400 ? 4.693 0.153 -21.410 1.00 93.31 400 GLY A N 1
ATOM 3199 C CA . GLY A 1 400 ? 3.375 0.301 -20.814 1.00 93.31 400 GLY A CA 1
ATOM 3200 C C . GLY A 1 400 ? 3.330 1.534 -19.928 1.00 93.31 400 GLY A C 1
ATOM 3201 O O . GLY A 1 400 ? 4.303 2.287 -19.828 1.00 93.31 400 GLY A O 1
ATOM 3202 N N . LYS A 1 401 ? 2.207 1.736 -19.251 1.00 89.06 401 LYS A N 1
ATOM 3203 C CA . LYS A 1 401 ? 2.004 2.830 -18.304 1.00 89.06 401 LYS A CA 1
ATOM 3204 C C . LYS A 1 401 ? 1.695 2.317 -16.910 1.00 89.06 401 LYS A C 1
ATOM 3206 O O . LYS A 1 401 ? 0.985 1.331 -16.725 1.00 89.06 401 LYS A O 1
ATOM 3211 N N . GLN A 1 402 ? 2.211 3.033 -15.920 1.00 81.44 402 GLN A N 1
ATOM 3212 C CA . GLN A 1 402 ? 1.934 2.832 -14.510 1.00 81.44 402 GLN A CA 1
ATOM 3213 C C . GLN A 1 402 ? 1.606 4.181 -13.865 1.00 81.44 402 GLN A C 1
ATOM 3215 O O . GLN A 1 402 ? 2.499 5.005 -13.691 1.00 81.44 402 GLN A O 1
ATOM 3220 N N . ARG A 1 403 ? 0.348 4.391 -13.443 1.00 70.50 403 ARG A N 1
ATOM 3221 C CA . ARG A 1 403 ? -0.099 5.643 -12.788 1.00 70.50 403 ARG A CA 1
ATOM 3222 C C . ARG A 1 403 ? 0.351 6.890 -13.573 1.00 70.50 403 ARG A C 1
ATOM 3224 O O . ARG A 1 403 ? 1.028 7.755 -13.022 1.00 70.50 403 ARG A O 1
ATOM 3231 N N . ASP A 1 404 ? 0.033 6.915 -14.866 1.00 71.81 404 ASP A N 1
ATOM 3232 C CA . ASP A 1 404 ? 0.406 7.944 -15.854 1.00 71.81 404 ASP A CA 1
ATOM 3233 C C . ASP A 1 404 ? 1.901 8.034 -16.234 1.00 71.81 404 ASP A C 1
ATOM 3235 O O . ASP A 1 404 ? 2.252 8.785 -17.145 1.00 71.81 404 ASP A O 1
ATOM 3239 N N . ALA A 1 405 ? 2.792 7.259 -15.607 1.00 82.62 405 ALA A N 1
ATOM 3240 C CA . ALA A 1 405 ? 4.213 7.226 -15.949 1.00 82.62 405 ALA A CA 1
ATOM 3241 C C . ALA A 1 405 ? 4.526 6.089 -16.942 1.00 82.62 405 ALA A C 1
ATOM 3243 O O . ALA A 1 405 ? 4.156 4.941 -16.675 1.00 82.62 405 ALA A O 1
ATOM 3244 N N . PRO A 1 406 ? 5.221 6.356 -18.063 1.00 91.12 406 PRO A N 1
ATOM 3245 C CA . PRO A 1 406 ? 5.659 5.298 -18.961 1.00 91.12 406 PRO A CA 1
ATOM 3246 C C . PRO A 1 406 ? 6.735 4.439 -18.289 1.00 91.12 406 PRO A C 1
ATOM 3248 O O . PRO A 1 406 ? 7.614 4.944 -17.581 1.00 91.12 406 PRO A O 1
ATOM 3251 N N . ILE A 1 407 ? 6.674 3.137 -18.548 1.00 93.88 407 ILE A N 1
ATOM 3252 C CA . ILE A 1 407 ? 7.679 2.162 -18.146 1.00 93.88 407 ILE A CA 1
ATOM 3253 C C . ILE A 1 407 ? 8.002 1.236 -19.314 1.00 93.88 407 ILE A C 1
ATOM 3255 O O . ILE A 1 407 ? 7.113 0.649 -19.925 1.00 93.88 407 ILE A O 1
ATOM 3259 N N . LEU A 1 408 ? 9.288 1.103 -19.619 1.00 96.81 408 LEU A N 1
ATOM 3260 C CA . LEU A 1 408 ? 9.808 0.182 -20.618 1.00 96.81 408 LEU A CA 1
ATOM 3261 C C . LEU A 1 408 ? 10.473 -1.000 -19.916 1.00 96.81 408 LEU A C 1
ATOM 3263 O O . LEU A 1 408 ? 11.407 -0.828 -19.133 1.00 96.81 408 LEU A O 1
ATOM 3267 N N . LEU A 1 409 ? 10.012 -2.205 -20.224 1.00 97.56 409 LEU A N 1
ATOM 3268 C CA . LEU A 1 409 ? 10.560 -3.457 -19.727 1.00 97.56 409 LEU A CA 1
ATOM 3269 C C . LEU A 1 409 ? 11.349 -4.168 -20.824 1.00 97.56 409 LEU A C 1
ATOM 3271 O O . LEU A 1 409 ? 10.895 -4.292 -21.960 1.00 97.56 409 LEU A O 1
ATOM 3275 N N . TRP A 1 410 ? 12.516 -4.678 -20.449 1.00 98.38 410 TRP A N 1
ATOM 3276 C CA . TRP A 1 410 ? 13.351 -5.538 -21.275 1.00 98.38 410 TRP A CA 1
ATOM 3277 C C . TRP A 1 410 ? 13.289 -6.954 -20.713 1.00 98.38 410 TRP A C 1
ATOM 3279 O O . TRP A 1 410 ? 13.819 -7.212 -19.629 1.00 98.38 410 TRP A O 1
ATOM 3289 N N . ILE A 1 411 ? 12.633 -7.854 -21.440 1.00 98.19 411 ILE A N 1
ATOM 3290 C CA . ILE A 1 411 ? 12.338 -9.220 -20.995 1.00 98.19 411 ILE A CA 1
ATOM 3291 C C . ILE A 1 411 ? 13.049 -10.194 -21.929 1.00 98.19 411 ILE A C 1
ATOM 3293 O O . ILE A 1 411 ? 12.788 -10.198 -23.126 1.00 98.19 411 ILE A O 1
ATOM 3297 N N . GLU A 1 412 ? 13.950 -11.015 -21.401 1.00 97.12 412 GLU A N 1
ATOM 3298 C CA . GLU A 1 412 ? 14.677 -12.024 -22.176 1.00 97.12 412 GLU A CA 1
ATOM 3299 C C . GLU A 1 412 ? 13.723 -12.971 -22.912 1.00 97.12 412 GLU A C 1
ATOM 3301 O O . GLU A 1 412 ? 12.786 -13.494 -22.313 1.00 97.12 412 GLU A O 1
ATOM 3306 N N . LYS A 1 413 ? 13.995 -13.250 -24.191 1.00 95.81 413 LYS A N 1
ATOM 3307 C CA . LYS A 1 413 ? 13.093 -14.064 -25.019 1.00 95.81 413 LYS A CA 1
ATOM 3308 C C . LYS A 1 413 ? 13.054 -15.543 -24.641 1.00 95.81 413 LYS A C 1
ATOM 3310 O O . LYS A 1 413 ? 12.002 -16.160 -24.737 1.00 95.81 413 LYS A O 1
ATOM 3315 N N . GLU A 1 414 ? 14.190 -16.117 -24.251 1.00 94.00 414 GLU A N 1
ATOM 3316 C CA . GLU A 1 414 ? 14.304 -17.562 -24.018 1.00 94.00 414 GLU A CA 1
ATOM 3317 C C . GLU A 1 414 ? 13.655 -17.986 -22.697 1.00 94.00 414 GLU A C 1
ATOM 3319 O O . GLU A 1 414 ? 12.933 -18.979 -22.638 1.00 94.00 414 GLU A O 1
ATOM 3324 N N . ARG A 1 415 ? 13.900 -17.215 -21.633 1.00 94.06 415 ARG A N 1
ATOM 3325 C CA . ARG A 1 415 ? 13.506 -17.574 -20.263 1.00 94.06 415 ARG A CA 1
ATOM 3326 C C . ARG A 1 415 ? 12.529 -16.597 -19.612 1.00 94.06 415 ARG A C 1
ATOM 3328 O O . ARG A 1 415 ? 12.192 -16.789 -18.450 1.00 94.06 415 ARG A O 1
ATOM 3335 N N . PHE A 1 416 ? 12.092 -15.560 -20.329 1.00 96.56 416 PHE A N 1
ATOM 3336 C CA . PHE A 1 416 ? 11.197 -14.513 -19.821 1.00 96.56 416 PHE A CA 1
ATOM 3337 C C . PHE A 1 416 ? 11.715 -13.831 -18.547 1.00 96.56 416 PHE A C 1
ATOM 3339 O O . PHE A 1 416 ? 10.951 -13.506 -17.642 1.00 96.56 416 PHE A O 1
ATOM 3346 N N . LEU A 1 417 ? 13.029 -13.613 -18.459 1.00 97.19 417 LEU A N 1
ATOM 3347 C CA . LEU A 1 417 ? 13.650 -12.950 -17.313 1.00 97.19 417 LEU A CA 1
ATOM 3348 C C . LEU A 1 417 ? 13.645 -11.436 -17.499 1.00 97.19 417 LEU A C 1
ATOM 3350 O O . LEU A 1 417 ? 14.032 -10.938 -18.558 1.00 97.19 417 LEU A O 1
ATOM 3354 N N . LEU A 1 418 ? 13.262 -10.692 -16.461 1.00 97.56 418 LEU A N 1
ATOM 3355 C CA . LEU A 1 418 ? 13.366 -9.238 -16.482 1.00 97.56 418 LEU A CA 1
ATOM 3356 C C . LEU A 1 418 ? 14.848 -8.853 -16.428 1.00 97.56 418 LEU A C 1
ATOM 3358 O O . LEU A 1 418 ? 15.530 -9.138 -15.448 1.00 97.56 418 LEU A O 1
ATOM 3362 N N . ARG A 1 419 ? 15.354 -8.215 -17.487 1.00 97.25 419 ARG A N 1
ATOM 3363 C CA . ARG A 1 419 ? 16.759 -7.785 -17.605 1.00 97.25 419 ARG A CA 1
ATOM 3364 C C . ARG A 1 419 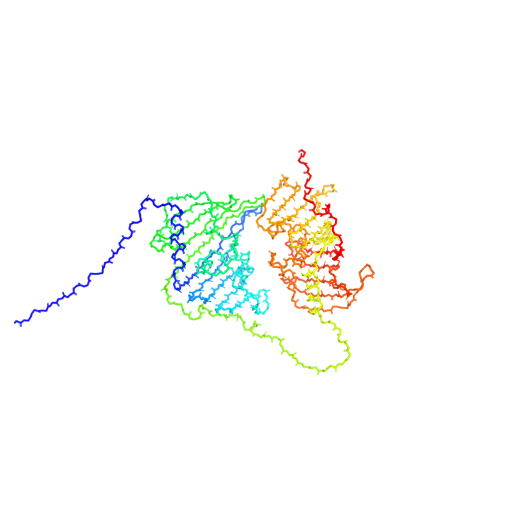? 16.943 -6.300 -17.324 1.00 97.25 419 ARG A C 1
ATOM 3366 O O . ARG A 1 419 ? 18.000 -5.894 -16.846 1.00 97.25 419 ARG A O 1
ATOM 3373 N N . ARG A 1 420 ? 15.923 -5.487 -17.608 1.00 97.31 420 ARG A N 1
ATOM 3374 C CA . ARG A 1 420 ? 15.914 -4.056 -17.288 1.00 97.31 420 ARG A CA 1
ATOM 3375 C C . ARG A 1 420 ? 14.496 -3.498 -17.198 1.00 97.31 420 ARG A C 1
ATOM 3377 O O . ARG A 1 420 ? 13.621 -3.919 -17.948 1.00 97.31 420 ARG A O 1
ATOM 3384 N N . SER A 1 421 ? 14.312 -2.490 -16.351 1.00 96.38 421 SER A N 1
ATOM 3385 C CA . SER A 1 421 ? 13.165 -1.579 -16.398 1.00 96.38 421 SER A CA 1
ATOM 3386 C C . SER A 1 421 ? 13.620 -0.124 -16.493 1.00 96.38 421 SER A C 1
ATOM 3388 O O . SER A 1 421 ? 14.562 0.271 -15.811 1.00 96.38 421 SER A O 1
ATOM 3390 N N . GLU A 1 422 ? 12.934 0.686 -17.288 1.00 95.69 422 GLU A N 1
ATOM 3391 C CA . GLU A 1 422 ? 13.172 2.125 -17.426 1.00 95.69 422 GLU A CA 1
ATOM 3392 C C . GLU A 1 422 ? 11.862 2.858 -17.159 1.00 95.69 422 GLU A C 1
ATOM 3394 O O . GLU A 1 422 ? 10.835 2.474 -17.704 1.00 95.69 422 GLU A O 1
ATOM 3399 N N . ARG A 1 423 ? 11.875 3.896 -16.327 1.00 92.25 423 ARG A N 1
ATOM 3400 C CA . ARG A 1 423 ? 10.695 4.704 -16.005 1.00 92.25 423 ARG A CA 1
ATOM 3401 C C . ARG A 1 423 ? 11.053 6.177 -15.937 1.00 92.25 423 ARG A C 1
ATOM 3403 O O . ARG A 1 423 ? 12.187 6.540 -15.624 1.00 92.25 423 ARG A O 1
ATOM 3410 N N . GLN A 1 424 ? 10.049 7.013 -16.136 1.00 88.88 424 GLN A N 1
ATOM 3411 C CA . GLN A 1 424 ? 10.179 8.456 -16.031 1.00 88.88 424 GLN A CA 1
ATOM 3412 C C . GLN A 1 424 ? 9.094 8.994 -15.100 1.00 88.88 424 GLN A C 1
ATOM 3414 O O . GLN A 1 424 ? 7.922 8.664 -15.257 1.00 88.88 424 GLN A O 1
ATOM 3419 N N . SER A 1 425 ? 9.470 9.812 -14.121 1.00 85.12 425 SER A N 1
ATOM 3420 C CA . SER A 1 425 ? 8.522 10.438 -13.200 1.00 85.12 425 SER A CA 1
ATOM 3421 C C . SER A 1 425 ? 8.809 11.924 -13.025 1.00 85.12 425 SER A C 1
ATOM 3423 O O . SER A 1 425 ? 9.951 12.378 -13.086 1.00 85.12 425 SER A O 1
ATOM 3425 N N . GLN A 1 426 ? 7.745 12.695 -12.814 1.00 83.25 426 GLN A N 1
ATOM 3426 C CA . GLN A 1 426 ? 7.843 14.116 -12.514 1.00 83.25 426 GLN A CA 1
ATOM 3427 C C . GLN A 1 426 ? 7.716 14.319 -11.005 1.00 83.25 426 GLN A C 1
ATOM 3429 O O . GLN A 1 426 ? 6.714 13.935 -10.399 1.00 83.25 426 GLN A O 1
ATOM 3434 N N . ILE A 1 427 ? 8.709 14.967 -10.404 1.00 78.62 427 ILE A N 1
ATOM 3435 C CA . ILE A 1 427 ? 8.614 15.511 -9.046 1.00 78.62 427 ILE A CA 1
ATOM 3436 C C . ILE A 1 427 ? 8.731 17.042 -9.115 1.00 78.62 427 ILE A C 1
ATOM 3438 O O . ILE A 1 427 ? 9.191 17.578 -10.128 1.00 78.62 427 ILE A O 1
ATOM 3442 N N . PRO A 1 428 ? 8.300 17.793 -8.084 1.00 79.62 428 PRO A N 1
ATOM 3443 C CA . PRO A 1 428 ? 8.389 19.251 -8.111 1.00 79.62 428 PRO A CA 1
ATOM 3444 C C . PRO A 1 428 ? 9.820 19.735 -8.392 1.00 79.62 428 PRO A C 1
ATOM 3446 O O . PRO A 1 428 ? 10.721 19.508 -7.584 1.00 79.62 428 PRO A O 1
ATOM 3449 N N . GLY A 1 429 ? 10.010 20.394 -9.539 1.00 82.44 429 GLY A N 1
ATOM 3450 C CA . GLY A 1 429 ? 11.289 20.959 -9.980 1.00 82.44 429 GLY A CA 1
ATOM 3451 C C . GLY A 1 429 ? 12.248 19.998 -10.690 1.00 82.44 429 GLY A C 1
ATOM 3452 O O . GLY A 1 429 ? 13.288 20.459 -11.140 1.00 82.44 429 GLY A O 1
ATOM 3453 N N . TYR A 1 430 ? 11.923 18.704 -10.814 1.00 84.38 430 TYR A N 1
ATOM 3454 C CA . TYR A 1 430 ? 12.806 17.735 -11.472 1.00 84.38 430 TYR A CA 1
ATOM 3455 C C . TYR A 1 430 ? 12.038 16.703 -12.285 1.00 84.38 430 TYR A C 1
ATOM 3457 O O . TYR A 1 430 ? 11.030 16.151 -11.835 1.00 84.38 430 TYR A O 1
ATOM 3465 N N . LEU A 1 431 ? 12.589 16.371 -13.444 1.00 88.62 431 LEU A N 1
ATOM 3466 C CA . LEU A 1 431 ? 12.308 15.117 -14.115 1.00 88.62 431 LEU A CA 1
ATOM 3467 C C . LEU A 1 431 ? 13.260 14.040 -13.585 1.00 88.62 431 LEU A C 1
ATOM 3469 O O . LEU A 1 431 ? 14.465 14.272 -13.501 1.00 88.62 431 LEU A O 1
ATOM 3473 N N . VAL A 1 432 ? 12.732 12.872 -13.230 1.00 89.38 432 VAL A N 1
ATOM 3474 C CA . VAL A 1 432 ? 13.529 11.736 -12.758 1.00 89.38 432 VAL A CA 1
ATOM 3475 C C . VAL A 1 432 ? 13.418 10.593 -13.754 1.00 89.38 432 VAL A C 1
ATOM 3477 O O . VAL A 1 432 ? 12.348 10.017 -13.943 1.00 89.38 432 VAL A O 1
ATOM 3480 N N . GLU A 1 433 ? 14.539 10.247 -14.372 1.00 93.19 433 GLU A N 1
ATOM 3481 C CA . GLU A 1 433 ? 14.685 9.053 -15.202 1.00 93.19 433 GLU A CA 1
ATOM 3482 C C . GLU A 1 433 ? 15.274 7.949 -14.320 1.00 93.19 433 GLU A C 1
ATOM 3484 O O . GLU A 1 433 ? 16.404 8.069 -13.847 1.00 93.19 433 GLU A O 1
ATOM 3489 N N . THR A 1 434 ? 14.527 6.877 -14.065 1.00 94.12 434 THR A N 1
ATOM 3490 C CA . THR A 1 434 ? 15.036 5.719 -13.323 1.00 94.12 434 THR A CA 1
ATOM 3491 C C . THR A 1 434 ? 15.239 4.556 -14.276 1.00 94.12 434 THR A C 1
ATOM 3493 O O . THR A 1 434 ? 14.320 4.140 -14.972 1.00 94.12 434 THR A O 1
ATOM 3496 N N . THR A 1 435 ? 16.432 3.987 -14.267 1.00 96.44 435 THR A N 1
ATOM 3497 C CA . THR A 1 435 ? 16.765 2.754 -14.970 1.00 96.44 435 THR A CA 1
ATOM 3498 C C . THR A 1 435 ? 17.216 1.718 -13.957 1.00 96.44 435 THR A C 1
ATOM 3500 O O . THR A 1 435 ? 18.042 2.021 -13.105 1.00 96.44 435 THR A O 1
ATOM 3503 N N . THR A 1 436 ? 16.708 0.498 -14.038 1.00 97.00 436 THR A N 1
ATOM 3504 C CA . THR A 1 436 ? 17.117 -0.606 -13.169 1.00 97.00 436 THR A CA 1
ATOM 3505 C C . THR A 1 436 ? 17.585 -1.759 -14.022 1.00 97.00 436 THR A C 1
ATOM 3507 O O . THR A 1 436 ? 16.829 -2.248 -14.856 1.00 97.00 436 THR A O 1
ATOM 3510 N N . ASP A 1 437 ? 18.825 -2.179 -13.813 1.00 97.12 437 ASP A N 1
ATOM 3511 C CA . ASP A 1 437 ? 19.413 -3.346 -14.454 1.00 97.12 437 ASP A CA 1
ATOM 3512 C C . ASP A 1 437 ? 19.392 -4.545 -13.513 1.00 97.12 437 ASP A C 1
ATOM 3514 O O . ASP A 1 437 ? 19.713 -4.405 -12.333 1.00 97.12 437 ASP A O 1
ATOM 3518 N N . TYR A 1 438 ? 19.032 -5.712 -14.048 1.00 97.12 438 TYR A N 1
ATOM 3519 C CA . TYR A 1 438 ? 18.897 -6.960 -13.301 1.00 97.12 438 TYR A CA 1
ATOM 3520 C C . TYR A 1 438 ? 19.790 -8.049 -13.906 1.00 97.12 438 TYR A C 1
ATOM 3522 O O . TYR A 1 438 ? 19.809 -8.252 -15.126 1.00 97.12 438 TYR A O 1
ATOM 3530 N N . LEU A 1 439 ? 20.475 -8.805 -13.047 1.00 96.06 439 LEU A N 1
ATOM 3531 C CA . LEU A 1 439 ? 21.209 -10.024 -13.400 1.00 96.06 439 LEU A CA 1
ATOM 3532 C C . LEU A 1 439 ? 20.568 -11.234 -12.697 1.00 96.06 439 LEU A C 1
ATOM 3534 O O . LEU A 1 439 ? 21.120 -11.722 -11.713 1.00 96.06 439 LEU A O 1
ATOM 3538 N N . PRO A 1 440 ? 19.376 -11.675 -13.144 1.00 97.00 440 PRO A N 1
ATOM 3539 C CA . PRO A 1 440 ? 18.633 -12.740 -12.483 1.00 97.00 440 PRO A CA 1
ATOM 3540 C C . PRO A 1 440 ? 19.222 -14.130 -12.742 1.00 97.00 440 PRO A C 1
ATOM 3542 O O . PRO A 1 440 ? 19.520 -14.498 -13.883 1.00 97.00 440 PRO A O 1
ATOM 3545 N N . GLU A 1 441 ? 19.259 -14.934 -11.686 1.00 96.94 441 GLU A N 1
ATOM 3546 C CA . GLU A 1 441 ? 19.517 -16.370 -11.694 1.00 96.94 441 GLU A CA 1
ATOM 3547 C C . GLU A 1 441 ? 18.348 -17.091 -11.012 1.00 96.94 441 GLU A C 1
ATOM 3549 O O . GLU A 1 441 ? 18.081 -16.898 -9.826 1.00 96.94 441 GLU A O 1
ATOM 3554 N N . LEU A 1 442 ? 17.615 -17.906 -11.775 1.00 95.19 442 LEU A N 1
ATOM 3555 C CA . LEU A 1 442 ? 16.457 -18.663 -11.288 1.00 95.19 442 LEU A CA 1
ATOM 3556 C C . LEU A 1 442 ? 16.797 -20.137 -11.137 1.00 95.19 442 LEU A C 1
ATOM 3558 O O . LEU A 1 442 ? 17.470 -20.704 -12.002 1.00 95.19 442 LEU A O 1
ATOM 3562 N N . ASP A 1 443 ? 16.247 -20.750 -10.088 1.00 94.94 443 ASP A N 1
ATOM 3563 C CA . ASP A 1 443 ? 16.365 -22.182 -9.784 1.00 94.94 443 ASP A CA 1
ATOM 3564 C C . ASP A 1 443 ? 17.816 -22.687 -9.654 1.00 94.94 443 ASP A C 1
ATOM 3566 O O . ASP A 1 443 ? 18.071 -23.891 -9.728 1.00 94.94 443 ASP A O 1
ATOM 3570 N N . ALA A 1 444 ? 18.757 -21.765 -9.430 1.00 92.81 444 ALA A N 1
ATOM 3571 C CA . ALA A 1 444 ? 20.145 -22.044 -9.094 1.00 92.81 444 ALA A CA 1
ATOM 3572 C C . ALA A 1 444 ? 20.314 -22.286 -7.584 1.00 92.81 444 ALA A C 1
ATOM 3574 O O . ALA A 1 444 ? 19.450 -21.941 -6.771 1.00 92.81 444 ALA A O 1
ATOM 3575 N N . GLU A 1 445 ? 21.436 -22.886 -7.195 1.00 94.56 445 GLU A N 1
ATOM 3576 C CA . GLU A 1 445 ? 21.801 -23.002 -5.785 1.00 94.56 445 GLU A CA 1
ATOM 3577 C C . GLU A 1 445 ? 22.011 -21.605 -5.188 1.00 94.56 445 GLU A C 1
ATOM 3579 O O . GLU A 1 445 ? 22.753 -20.796 -5.740 1.00 94.56 445 GLU A O 1
ATOM 3584 N N . VAL A 1 446 ? 21.341 -21.320 -4.069 1.00 95.62 446 VAL A N 1
ATOM 3585 C CA . VAL A 1 446 ? 21.504 -20.064 -3.329 1.00 95.62 446 VAL A CA 1
ATOM 3586 C C . VAL A 1 446 ? 22.390 -20.358 -2.121 1.00 95.62 446 VAL A C 1
ATOM 3588 O O . VAL A 1 446 ? 21.929 -21.059 -1.212 1.00 95.62 446 VAL A O 1
ATOM 3591 N N . PRO A 1 447 ? 23.638 -19.853 -2.089 1.00 94.75 447 PRO A N 1
ATOM 3592 C CA . PRO A 1 447 ? 24.529 -20.056 -0.953 1.00 94.75 447 PRO A CA 1
ATOM 3593 C C . PRO A 1 447 ? 23.889 -19.574 0.355 1.00 94.75 447 PRO A C 1
ATOM 3595 O O . PRO A 1 447 ? 23.173 -18.570 0.385 1.00 94.75 447 PRO A O 1
ATOM 3598 N N . ALA A 1 448 ? 24.129 -20.272 1.464 1.00 93.00 448 ALA A N 1
ATOM 3599 C CA . ALA A 1 448 ? 23.517 -19.903 2.742 1.00 93.00 448 ALA A CA 1
ATOM 3600 C C . ALA A 1 448 ? 23.957 -18.503 3.203 1.00 93.00 448 ALA A C 1
ATOM 3602 O O . ALA A 1 448 ? 23.182 -17.785 3.835 1.00 93.00 448 ALA A O 1
ATOM 3603 N N . GLU A 1 449 ? 25.174 -18.104 2.835 1.00 94.25 449 GLU A N 1
ATOM 3604 C CA . GLU A 1 449 ? 25.817 -16.844 3.192 1.00 94.25 449 GLU A CA 1
ATOM 3605 C C . GLU A 1 449 ? 25.073 -15.641 2.607 1.00 94.25 449 GLU A C 1
ATOM 3607 O O . GLU A 1 449 ? 24.932 -14.620 3.279 1.00 94.25 449 GLU A O 1
ATOM 3612 N N . VAL A 1 450 ? 24.524 -15.766 1.392 1.00 94.00 450 VAL A N 1
ATOM 3613 C CA . VAL A 1 450 ? 23.764 -14.679 0.750 1.00 94.00 450 VAL A CA 1
ATOM 3614 C C . VAL A 1 450 ? 22.352 -14.525 1.317 1.00 94.00 450 VAL A C 1
ATOM 3616 O O . VAL A 1 450 ? 21.641 -13.606 0.929 1.00 94.00 450 VAL A O 1
ATOM 3619 N N . LEU A 1 451 ? 21.932 -15.402 2.232 1.00 95.00 451 LEU A N 1
ATOM 3620 C CA . LEU A 1 451 ? 20.661 -15.319 2.957 1.00 95.00 451 LEU A CA 1
ATOM 3621 C C . LEU A 1 451 ? 20.848 -14.909 4.422 1.00 95.00 451 LEU A C 1
ATOM 3623 O O . LEU A 1 451 ? 19.862 -14.832 5.151 1.00 95.00 451 LEU A O 1
ATOM 3627 N N . LEU A 1 452 ? 22.076 -14.644 4.875 1.00 95.62 452 LEU A N 1
ATOM 3628 C CA . LEU A 1 452 ? 22.321 -14.229 6.253 1.00 95.62 452 LEU A CA 1
ATOM 3629 C C . LEU A 1 452 ? 21.818 -12.804 6.509 1.00 95.62 452 LEU A C 1
ATOM 3631 O O . LEU A 1 452 ? 21.939 -11.905 5.671 1.00 95.62 452 LEU A O 1
ATOM 3635 N N . PHE A 1 453 ? 21.275 -12.603 7.709 1.00 95.62 453 PHE A N 1
ATOM 3636 C CA . PHE A 1 453 ? 21.016 -11.277 8.251 1.00 95.62 453 PHE A CA 1
ATOM 3637 C C . PHE A 1 453 ? 22.281 -10.760 8.940 1.00 95.62 453 PHE A C 1
ATOM 3639 O O . PHE A 1 453 ? 22.589 -11.159 10.062 1.00 95.62 453 PHE A O 1
ATOM 3646 N N . ASP A 1 454 ? 23.020 -9.892 8.254 1.00 93.50 454 ASP A N 1
ATOM 3647 C CA . ASP A 1 454 ? 24.378 -9.476 8.611 1.00 93.50 454 ASP A CA 1
ATOM 3648 C C . ASP A 1 454 ? 24.531 -7.943 8.742 1.00 93.50 454 ASP A C 1
ATOM 3650 O O . ASP A 1 454 ? 25.357 -7.330 8.053 1.00 93.50 454 ASP A O 1
ATOM 3654 N N . PRO A 1 455 ? 23.740 -7.259 9.594 1.00 90.69 455 PRO A N 1
ATOM 3655 C CA . PRO A 1 455 ? 23.990 -5.848 9.862 1.00 90.69 455 PRO A CA 1
ATOM 3656 C C . PRO A 1 455 ? 25.362 -5.681 10.550 1.00 90.69 455 PRO A C 1
ATOM 3658 O O . PRO A 1 455 ? 25.724 -6.516 11.382 1.00 90.69 455 PRO A O 1
ATOM 3661 N N . PRO A 1 456 ? 26.139 -4.628 10.236 1.00 83.06 456 PRO A N 1
ATOM 3662 C CA . PRO A 1 456 ? 27.408 -4.366 10.907 1.00 83.06 456 PRO A CA 1
ATOM 3663 C C . PRO A 1 456 ? 27.212 -4.228 12.422 1.00 83.06 456 PRO A C 1
ATOM 3665 O O . PRO A 1 456 ? 26.224 -3.654 12.892 1.00 83.06 456 PRO A O 1
ATOM 3668 N N . GLU A 1 457 ? 28.166 -4.757 13.190 1.00 70.75 457 GLU A N 1
ATOM 3669 C CA . GLU A 1 457 ? 28.175 -4.617 14.646 1.00 70.75 457 GLU A CA 1
ATOM 3670 C C . GLU A 1 457 ? 28.249 -3.131 15.027 1.00 70.75 457 GLU A C 1
ATOM 3672 O O . GLU A 1 457 ? 29.000 -2.361 14.420 1.00 70.75 457 GLU A O 1
ATOM 3677 N N . ARG A 1 458 ? 27.447 -2.714 16.021 1.00 57.25 458 ARG A N 1
ATOM 3678 C CA . ARG A 1 458 ? 27.469 -1.338 16.543 1.00 57.25 458 ARG A CA 1
ATOM 3679 C C . ARG A 1 458 ? 28.903 -0.983 16.948 1.00 57.25 458 ARG A C 1
ATOM 3681 O O . ARG A 1 458 ? 29.443 -1.623 17.847 1.00 57.25 458 ARG A O 1
ATOM 3688 N N . ARG A 1 459 ? 29.490 0.023 16.296 1.00 48.44 459 ARG A N 1
ATOM 3689 C CA . ARG A 1 459 ? 30.707 0.685 16.783 1.00 48.44 459 ARG A CA 1
ATOM 3690 C C . ARG A 1 459 ? 30.393 1.626 17.933 1.00 48.44 459 ARG A C 1
ATOM 3692 O O . ARG A 1 459 ? 29.308 2.252 17.892 1.00 48.44 459 ARG A O 1
#

Mean predicted aligned error: 15.05 Å

Secondary structure (DSSP, 8-state):
--PPPP-------------TT--HHHHHHHHHHHHHH-SEEEEEEEEEEEEEETTEEEEEEEEEEEEEETTTEEEEEEEEEETTTEEEEEEEEEETTEEEEEETTEEEEE-S--HHHHHHHHHTTTTTGGGTSHHHH-TTS-----TT-TTSS-EEEEEEEEEEETTEEEEEEEEEETTEEEEEEEETTT--EEEEEEEEE-SS-EEEEEEEE--EES----GGGG-----GGGS-----------S-PPPPHHHHHHHHHHHHHH-SEEEEEEEEEEEEE-SS-EEEEEEEEEEEEETTTEEEEEEEEEETTTEEEEEEEEEETTEEEEEETTEEEEEE-S-HHHHHHHHHTTTTTTTTHHHHHH-HHHH--GGGS--EEEEEEEEEEETTEEEEEEEEEETTEEEEEEEETTT--EEEEEEEEEETTEEEEEEEEEEEEESS---GGGG---PPPP-

Radius of gyration: 26.3 Å; Cα contacts (8 Å, |Δi|>4): 903; chains: 1; bounding box: 108×47×76 Å

pLDDT: mean 84.67, std 16.54, range [30.81, 98.56]

Solvent-accessible surface area (backbone atoms only — not comparable to full-atom values): 25699 Å² total; per-residue (Å²): 143,86,85,84,86,82,85,80,84,82,80,83,81,81,80,83,77,78,66,97,76,73,49,50,67,56,54,52,48,54,27,43,49,51,41,47,67,43,55,18,38,37,33,49,32,38,32,36,39,37,39,41,43,100,89,47,77,47,79,48,66,30,44,34,40,41,28,39,37,66,93,42,37,31,21,40,35,39,34,43,71,47,83,94,87,44,66,42,44,38,40,40,24,32,56,65,85,51,25,41,35,40,34,70,84,43,88,47,70,47,56,94,42,54,70,60,60,51,29,60,67,37,17,78,81,46,71,38,58,54,42,53,59,58,58,37,57,44,66,85,53,90,66,71,90,64,88,80,27,81,89,58,83,62,37,84,68,38,69,52,77,65,52,71,60,95,92,38,56,20,44,29,37,36,28,25,52,100,81,30,47,35,38,40,32,27,30,61,89,77,39,42,65,37,34,41,40,41,38,46,80,55,97,82,37,37,36,45,34,38,35,42,44,51,70,46,67,67,54,92,74,60,68,77,65,50,55,82,76,76,60,74,91,42,71,64,81,94,76,85,84,88,88,83,92,80,74,91,71,78,79,50,53,67,55,51,53,49,50,24,43,51,48,40,54,66,46,53,23,38,38,35,47,33,40,28,38,38,35,41,38,43,104,85,50,78,48,78,47,64,29,47,32,38,39,30,37,38,68,94,37,38,35,25,39,36,40,35,39,64,66,73,95,84,46,72,39,44,39,39,31,38,34,48,73,90,49,26,37,27,38,33,60,96,56,80,49,84,45,78,40,95,41,67,46,60,41,31,55,77,34,25,72,80,46,75,37,65,52,39,56,60,55,17,36,56,39,39,80,82,45,65,38,48,70,76,73,59,59,40,82,70,39,66,50,82,62,46,72,55,96,92,38,56,21,43,29,36,36,23,31,49,88,89,24,52,35,39,37,31,28,29,65,91,74,34,43,66,40,33,41,36,37,47,48,81,52,96,79,31,43,35,41,39,37,37,42,44,50,74,43,69,66,51,90,74,61,70,75,68,58,58,91,77,77,79,77,87,127